Protein AF-0000000072544071 (afdb_homodimer)

InterPro domains:
  IPR000940 Methyltransferase, NNMT/PNMT/TEMT [PF01234] (5-235)
  IPR000940 Methyltransferase, NNMT/PNMT/TEMT [PS51681] (11-261)
  IPR000940 Methyltransferase, NNMT/PNMT/TEMT [PTHR10867] (6-258)
  IPR029063 S-adenosyl-L-methionine-dependent methyltransferase superfamily [G3DSA:3.40.50.150] (4-261)
  IPR029063 S-adenosyl-L-methionine-dependent methyltransferase superfamily [SSF53335] (10-242)

Nearest PDB structures (foldseek):
  7nbj-assembly3_C  TM=9.428E-01  e=3.964E-28  Homo sapiens
  7sok-assembly1_C  TM=9.275E-01  e=1.121E-27  Homo sapiens
  6chh-assembly1_A  TM=9.209E-01  e=5.173E-27  Homo sapiens
  6chh-assembly1_B-2  TM=9.332E-01  e=1.078E-26  Homo sapiens
  6chh-assembly1_D  TM=9.278E-01  e=5.620E-26  Homo sapiens

Radius of gyration: 25.46 Å; Cα contacts (8 Å, |Δi|>4): 1052; chains: 2; bounding box: 43×81×73 Å

Sequence (522 aa):
MSADKSQLKQNEDYLTDFTPEDYLKTTSSNFEDEGGLRKFFFACYNEIYKSGAVKGRRLMDVGTGPIPISVVTAEPYVQEIFFSDYAPSNRDYLYQWLIGSSRQDFKALFQYVTKLENKGQHWEERSSALKNKVGGIFPVDLLNDKVFGENLFPHFDVITSSLTFESAANEVADWEKFAKRLSKFQKPGGHFVINGVMGCTFYNVGPIKFQAFPISKDKLQESFTNAGYTIQYFKDHAGPPKEENVISNYEKGFVMHCIRNMSADKSQLKQNEDYLTDFTPEDYLKTTSSNFEDEGGLRKFFFACYNEIYKSGAVKGRRLMDVGTGPIPISVVTAEPYVQEIFFSDYAPSNRDYLYQWLIGSSRQDFKALFQYVTKLENKGQHWEERSSALKNKVGGIFPVDLLNDKVFGENLFPHFDVITSSLTFESAANEVADWEKFAKRLSKFQKPGGHFVINGVMGCTFYNVGPIKFQAFPISKDKLQESFTNAGYTIQYFKDHAGPPKEENVISNYEKGFVMHCIRN

Organism: Lottia gigantea (NCBI:txid225164)

Structure (mmCIF, N/CA/C/O backbone):
data_AF-0000000072544071-model_v1
#
loop_
_entity.id
_entity.type
_entity.pdbx_description
1 polymer 'NNMT/PNMT/TEMT family protein'
#
loop_
_atom_site.group_PDB
_atom_site.id
_atom_site.type_symbol
_atom_site.label_atom_id
_atom_site.label_alt_id
_atom_site.label_comp_id
_atom_site.label_asym_id
_atom_site.label_entity_id
_atom_site.label_seq_id
_atom_site.pdbx_PDB_ins_code
_atom_site.Cartn_x
_atom_site.Cartn_y
_atom_site.Cartn_z
_atom_site.occupancy
_atom_site.B_iso_or_equiv
_atom_site.auth_seq_id
_atom_site.auth_comp_id
_atom_site.auth_asym_id
_atom_site.auth_atom_id
_atom_site.pdbx_PDB_model_num
ATOM 1 N N . MET A 1 1 ? 17.625 45.969 -13.945 1 26.75 1 MET A N 1
ATOM 2 C CA . MET A 1 1 ? 17.594 45.188 -12.711 1 26.75 1 MET A CA 1
ATOM 3 C C . MET A 1 1 ? 16.188 44.625 -12.461 1 26.75 1 MET A C 1
ATOM 5 O O . MET A 1 1 ? 15.32 45.344 -11.938 1 26.75 1 MET A O 1
ATOM 9 N N . SER A 1 2 ? 15.547 44 -13.469 1 32.53 2 SER A N 1
ATOM 10 C CA . SER A 1 2 ? 14.156 43.562 -13.602 1 32.53 2 SER A CA 1
ATOM 11 C C . SER A 1 2 ? 13.719 42.75 -12.383 1 32.53 2 SER A C 1
ATOM 13 O O . SER A 1 2 ? 14.406 41.812 -11.969 1 32.53 2 SER A O 1
ATOM 15 N N . ALA A 1 3 ? 13.156 43.375 -11.367 1 36.5 3 ALA A N 1
ATOM 16 C CA . ALA A 1 3 ? 12.617 42.781 -10.141 1 36.5 3 ALA A CA 1
ATOM 17 C C . ALA A 1 3 ? 11.891 41.469 -10.445 1 36.5 3 ALA A C 1
ATOM 19 O O . ALA A 1 3 ? 10.93 41.469 -11.219 1 36.5 3 ALA A O 1
ATOM 20 N N . ASP A 1 4 ? 12.578 40.312 -10.727 1 40.06 4 ASP A N 1
ATOM 21 C CA . ASP A 1 4 ? 12.141 38.938 -11.008 1 40.06 4 ASP A CA 1
ATOM 22 C C . ASP A 1 4 ? 10.945 38.562 -10.148 1 40.06 4 ASP A C 1
ATOM 24 O O . ASP A 1 4 ? 11.047 38.5 -8.922 1 40.06 4 ASP A O 1
ATOM 28 N N . LYS A 1 5 ? 9.844 39.094 -10.18 1 44.22 5 LYS A N 1
ATOM 29 C CA . LYS A 1 5 ? 8.539 38.875 -9.547 1 44.22 5 LYS A CA 1
ATOM 30 C C . LYS A 1 5 ? 8.312 37.438 -9.188 1 44.22 5 LYS A C 1
ATOM 32 O O . LYS A 1 5 ? 8.125 36.594 -10.078 1 44.22 5 LYS A O 1
ATOM 37 N N . SER A 1 6 ? 9 36.781 -8.18 1 57.56 6 SER A N 1
ATOM 38 C CA . SER A 1 6 ? 8.992 35.406 -7.68 1 57.56 6 SER A CA 1
ATOM 39 C C . SER A 1 6 ? 7.586 34.812 -7.715 1 57.56 6 SER A C 1
ATOM 41 O O . SER A 1 6 ? 6.664 35.375 -7.098 1 57.56 6 SER A O 1
ATOM 43 N N . GLN A 1 7 ? 7.082 34.188 -8.758 1 81.56 7 GLN A N 1
ATOM 44 C CA . GLN A 1 7 ? 5.812 33.562 -9.133 1 81.56 7 GLN A CA 1
ATOM 45 C C . GLN A 1 7 ? 5.336 32.594 -8.055 1 81.56 7 GLN A C 1
ATOM 47 O O . GLN A 1 7 ? 6.109 31.766 -7.566 1 81.56 7 GLN A O 1
ATOM 52 N N . LEU A 1 8 ? 4.133 32.969 -7.453 1 91.69 8 LEU A N 1
ATOM 53 C CA . LEU A 1 8 ? 3.447 32.094 -6.516 1 91.69 8 LEU A CA 1
ATOM 54 C C . LEU A 1 8 ? 3.225 30.719 -7.137 1 91.69 8 LEU A C 1
ATOM 56 O O . LEU A 1 8 ? 2.543 30.594 -8.156 1 91.69 8 LEU A O 1
ATOM 60 N N . LYS A 1 9 ? 3.922 29.719 -6.516 1 94.69 9 LYS A N 1
ATOM 61 C CA . LYS A 1 9 ? 3.85 28.359 -7.027 1 94.69 9 LYS A CA 1
ATOM 62 C C . LYS A 1 9 ? 2.521 27.703 -6.66 1 94.69 9 LYS A C 1
ATOM 64 O O . LYS A 1 9 ? 1.917 28.047 -5.637 1 94.69 9 LYS A O 1
ATOM 69 N N . GLN A 1 10 ? 2.115 26.859 -7.578 1 91.62 10 GLN A N 1
ATOM 70 C CA . GLN A 1 10 ? 0.838 26.172 -7.41 1 91.62 10 GLN A CA 1
ATOM 71 C C . GLN A 1 10 ? 1.023 24.656 -7.379 1 91.62 10 GLN A C 1
ATOM 73 O O . GLN A 1 10 ? 2.145 24.172 -7.23 1 91.62 10 GLN A O 1
ATOM 78 N N . ASN A 1 11 ? -0.044 23.875 -7.473 1 91 11 ASN A N 1
ATOM 79 C CA . ASN A 1 11 ? -0.105 22.438 -7.234 1 91 11 ASN A CA 1
ATOM 80 C C . ASN A 1 11 ? 0.938 21.688 -8.062 1 91 11 ASN A C 1
ATOM 82 O O . ASN A 1 11 ? 1.869 21.109 -7.508 1 91 11 ASN A O 1
ATOM 86 N N . GLU A 1 12 ? 0.932 21.875 -9.328 1 91.94 12 GLU A N 1
ATOM 87 C CA . GLU A 1 12 ? 1.812 21.094 -10.188 1 91.94 12 GLU A CA 1
ATOM 88 C C . GLU A 1 12 ? 3.277 21.438 -9.938 1 91.94 12 GLU A C 1
ATOM 90 O O . GLU A 1 12 ? 4.168 20.625 -10.227 1 91.94 12 GLU A O 1
ATOM 95 N N . ASP A 1 13 ? 3.475 22.625 -9.359 1 94.88 13 ASP A N 1
ATOM 96 C CA . ASP A 1 13 ? 4.844 23.062 -9.109 1 94.88 13 ASP A CA 1
ATOM 97 C C . ASP A 1 13 ? 5.488 22.25 -7.996 1 94.88 13 ASP A C 1
ATOM 99 O O . ASP A 1 13 ? 6.711 22.266 -7.84 1 94.88 13 ASP A O 1
ATOM 103 N N . TYR A 1 14 ? 4.691 21.547 -7.176 1 95.19 14 TYR A N 1
ATOM 104 C CA . TYR A 1 14 ? 5.23 20.688 -6.133 1 95.19 14 TYR A CA 1
ATOM 105 C C . TYR A 1 14 ? 6.102 19.594 -6.73 1 95.19 14 TYR A C 1
ATOM 107 O O . TYR A 1 14 ? 7.027 19.094 -6.082 1 95.19 14 TYR A O 1
ATOM 115 N N . LEU A 1 15 ? 5.844 19.219 -7.93 1 94.56 15 LEU A N 1
ATOM 116 C CA . LEU A 1 15 ? 6.531 18.125 -8.586 1 94.56 15 LEU A CA 1
ATOM 117 C C . LEU A 1 15 ? 7.973 18.5 -8.922 1 94.56 15 LEU A C 1
ATOM 119 O O . LEU A 1 15 ? 8.844 17.625 -8.992 1 94.56 15 LEU A O 1
ATOM 123 N N . THR A 1 16 ? 8.188 19.781 -8.992 1 93.06 16 THR A N 1
ATOM 124 C CA . THR A 1 16 ? 9.5 20.188 -9.477 1 93.06 16 THR A CA 1
ATOM 125 C C . THR A 1 16 ? 10.164 21.156 -8.492 1 93.06 16 THR A C 1
ATOM 127 O O . THR A 1 16 ? 11.391 21.172 -8.359 1 93.06 16 THR A O 1
ATOM 130 N N . ASP A 1 17 ? 9.367 21.891 -7.738 1 94.19 17 ASP A N 1
ATOM 131 C CA . ASP A 1 17 ? 9.938 23.031 -7.035 1 94.19 17 ASP A CA 1
ATOM 132 C C . ASP A 1 17 ? 9.977 22.781 -5.527 1 94.19 17 ASP A C 1
ATOM 134 O O . ASP A 1 17 ? 10.664 23.5 -4.793 1 94.19 17 ASP A O 1
ATOM 138 N N . PHE A 1 18 ? 9.281 21.859 -5.055 1 94.81 18 PHE A N 1
ATOM 139 C CA . PHE A 1 18 ? 9.289 21.547 -3.631 1 94.81 18 PHE A CA 1
ATOM 140 C C . PHE A 1 18 ? 10.414 20.578 -3.299 1 94.81 18 PHE A C 1
ATOM 142 O O . PHE A 1 18 ? 10.43 19.438 -3.789 1 94.81 18 PHE A O 1
ATOM 149 N N . THR A 1 19 ? 11.297 20.984 -2.422 1 94.12 19 THR A N 1
ATOM 150 C CA . THR A 1 19 ? 12.398 20.094 -2.035 1 94.12 19 THR A CA 1
ATOM 151 C C . THR A 1 19 ? 12.344 19.797 -0.542 1 94.12 19 THR A C 1
ATOM 153 O O . THR A 1 19 ? 12.195 20.703 0.28 1 94.12 19 THR A O 1
ATOM 156 N N . PRO A 1 20 ? 12.484 18.516 -0.184 1 93.94 20 PRO A N 1
ATOM 157 C CA . PRO A 1 20 ? 12.484 18.141 1.229 1 93.94 20 PRO A CA 1
ATOM 158 C C . PRO A 1 20 ? 13.539 18.875 2.045 1 93.94 20 PRO A C 1
ATOM 160 O O . PRO A 1 20 ? 13.281 19.266 3.186 1 93.94 20 PRO A O 1
ATOM 163 N N . GLU A 1 21 ? 14.695 19.156 1.534 1 91.12 21 GLU A N 1
ATOM 164 C CA . GLU A 1 21 ? 15.781 19.828 2.238 1 91.12 21 GLU A CA 1
ATOM 165 C C . GLU A 1 21 ? 15.398 21.266 2.604 1 91.12 21 GLU A C 1
ATOM 167 O O . GLU A 1 21 ? 15.617 21.703 3.732 1 91.12 21 GLU A O 1
ATOM 172 N N . ASP A 1 22 ? 14.852 21.922 1.623 1 92.06 22 ASP A N 1
ATOM 173 C CA . ASP A 1 22 ? 14.406 23.297 1.886 1 92.06 22 ASP A CA 1
ATOM 174 C C . ASP A 1 22 ? 13.281 23.312 2.922 1 92.06 22 ASP A C 1
ATOM 176 O O . ASP A 1 22 ? 13.242 24.203 3.779 1 92.06 22 ASP A O 1
ATOM 180 N N . TYR A 1 23 ? 12.414 22.391 2.836 1 92.06 23 TYR A N 1
ATOM 181 C CA . TYR A 1 23 ? 11.32 22.281 3.795 1 92.06 23 TYR A CA 1
ATOM 182 C C . TYR A 1 23 ? 11.852 22.109 5.211 1 92.06 23 TYR A C 1
ATOM 184 O O . TYR A 1 23 ? 11.43 22.797 6.137 1 92.06 23 TYR A O 1
ATOM 192 N N . LEU A 1 24 ? 12.75 21.141 5.391 1 89.19 24 LEU A N 1
ATOM 193 C CA . LEU A 1 24 ? 13.281 20.828 6.715 1 89.19 24 LEU A CA 1
ATOM 194 C C . LEU A 1 24 ? 14.078 22 7.273 1 89.19 24 LEU A C 1
ATOM 196 O O . LEU A 1 24 ? 14.062 22.25 8.477 1 89.19 24 LEU A O 1
ATOM 200 N N . LYS A 1 25 ? 14.781 22.703 6.418 1 85 25 LYS A N 1
ATOM 201 C CA . LYS A 1 25 ? 15.508 23.891 6.848 1 85 25 LYS A CA 1
ATOM 202 C C . LYS A 1 25 ? 14.555 24.984 7.34 1 85 25 LYS A C 1
ATOM 204 O O . LYS A 1 25 ? 14.875 25.703 8.281 1 85 25 LYS A O 1
ATOM 209 N N . THR A 1 26 ? 13.445 24.984 6.676 1 80.75 26 THR A N 1
ATOM 210 C CA . THR A 1 26 ? 12.453 26.016 7 1 80.75 26 THR A CA 1
ATOM 211 C C . THR A 1 26 ? 11.695 25.641 8.266 1 80.75 26 THR A C 1
ATOM 213 O O . THR A 1 26 ? 11.367 26.516 9.078 1 80.75 26 THR A O 1
ATOM 216 N N . THR A 1 27 ? 11.5 24.312 8.484 1 73 27 THR A N 1
ATOM 217 C CA . THR A 1 27 ? 10.609 23.875 9.555 1 73 27 THR A CA 1
ATOM 218 C C . THR A 1 27 ? 11.414 23.453 10.781 1 73 27 THR A C 1
ATOM 220 O O . THR A 1 27 ? 10.898 23.469 11.906 1 73 27 THR A O 1
ATOM 223 N N . SER A 1 28 ? 12.555 22.672 10.68 1 60.88 28 SER A N 1
ATOM 224 C CA . SER A 1 28 ? 13.352 22.031 11.719 1 60.88 28 SER A CA 1
ATOM 225 C C . SER A 1 28 ? 13.742 23.031 12.805 1 60.88 28 SER A C 1
ATOM 227 O O . SER A 1 28 ? 13.859 22.672 13.977 1 60.88 28 SER A O 1
ATOM 229 N N . SER A 1 29 ? 14 24.219 12.445 1 52.91 29 SER A N 1
ATOM 230 C CA . SER A 1 29 ? 14.383 25.172 13.477 1 52.91 29 SER A CA 1
ATOM 231 C C . SER A 1 29 ? 13.289 25.297 14.539 1 52.91 29 SER A C 1
ATOM 233 O O . SER A 1 29 ? 13.562 25.719 15.664 1 52.91 29 SER A O 1
ATOM 235 N N . ASN A 1 30 ? 12.148 24.531 14.336 1 55.19 30 ASN A N 1
ATOM 236 C CA . ASN A 1 30 ? 10.969 24.969 15.078 1 55.19 30 ASN A CA 1
ATOM 237 C C . ASN A 1 30 ? 10.562 23.953 16.141 1 55.19 30 ASN A C 1
ATOM 239 O O . ASN A 1 30 ? 9.648 24.188 16.922 1 55.19 30 ASN A O 1
ATOM 243 N N . PHE A 1 31 ? 11.227 22.688 16.297 1 62.47 31 PHE A N 1
ATOM 244 C CA . PHE A 1 31 ? 10.695 21.828 17.328 1 62.47 31 PHE A CA 1
ATOM 245 C C . PHE A 1 31 ? 11.172 22.266 18.703 1 62.47 31 PHE A C 1
ATOM 247 O O . PHE A 1 31 ? 10.547 21.953 19.719 1 62.47 31 PHE A O 1
ATOM 254 N N . GLU A 1 32 ? 12.242 23.094 18.734 1 54.78 32 GLU A N 1
ATOM 255 C CA . GLU A 1 32 ? 12.773 23.562 20.016 1 54.78 32 GLU A CA 1
ATOM 256 C C . GLU A 1 32 ? 12.078 24.844 20.453 1 54.78 32 GLU A C 1
ATOM 258 O O . GLU A 1 32 ? 12.18 25.25 21.625 1 54.78 32 GLU A O 1
ATOM 263 N N . ASP A 1 33 ? 11.445 25.484 19.5 1 52.09 33 ASP A N 1
ATOM 264 C CA . ASP A 1 33 ? 11 26.797 19.938 1 52.09 33 ASP A CA 1
ATOM 265 C C . ASP A 1 33 ? 9.664 26.719 20.672 1 52.09 33 ASP A C 1
ATOM 267 O O . ASP A 1 33 ? 8.727 26.094 20.188 1 52.09 33 ASP A O 1
ATOM 271 N N . GLU A 1 34 ? 9.727 27.031 21.969 1 50.44 34 GLU A N 1
ATOM 272 C CA . GLU A 1 34 ? 8.742 27.047 23.062 1 50.44 34 GLU A CA 1
ATOM 273 C C . GLU A 1 34 ? 7.352 27.406 22.531 1 50.44 34 GLU A C 1
ATOM 275 O O . GLU A 1 34 ? 6.344 27.078 23.172 1 50.44 34 GLU A O 1
ATOM 280 N N . GLY A 1 35 ? 7.207 28.344 21.297 1 60.56 35 GLY A N 1
ATOM 281 C CA . GLY A 1 35 ? 5.945 28.938 20.875 1 60.56 35 GLY A CA 1
ATOM 282 C C . GLY A 1 35 ? 5.652 28.734 19.406 1 60.56 35 GLY A C 1
ATOM 283 O O . GLY A 1 35 ? 6.496 28.234 18.656 1 60.56 35 GLY A O 1
ATOM 284 N N . GLY A 1 36 ? 4.371 28.156 18.938 1 79.38 36 GLY A N 1
ATOM 285 C CA . GLY A 1 36 ? 4.082 28.234 17.516 1 79.38 36 GLY A CA 1
ATOM 286 C C . GLY A 1 36 ? 3.057 27.203 17.062 1 79.38 36 GLY A C 1
ATOM 287 O O . GLY A 1 36 ? 2.375 26.594 17.891 1 79.38 36 GLY A O 1
ATOM 288 N N . LEU A 1 37 ? 2.865 27.219 15.953 1 87.56 37 LEU A N 1
ATOM 289 C CA . LEU A 1 37 ? 1.838 26.422 15.289 1 87.56 37 LEU A CA 1
ATOM 290 C C . LEU A 1 37 ? 2.041 24.938 15.562 1 87.56 37 LEU A C 1
ATOM 292 O O . LEU A 1 37 ? 1.082 24.219 15.859 1 87.56 37 LEU A O 1
ATOM 296 N N . ARG A 1 38 ? 3.246 24.453 15.695 1 87.69 38 ARG A N 1
ATOM 297 C CA . ARG A 1 38 ? 3.551 23.031 15.891 1 87.69 38 ARG A CA 1
ATOM 298 C C . ARG A 1 38 ? 3.258 22.609 17.328 1 87.69 38 ARG A C 1
ATOM 300 O O . ARG A 1 38 ? 2.738 21.5 17.562 1 87.69 38 ARG A O 1
ATOM 307 N N . LYS A 1 39 ? 3.615 23.438 18.297 1 88.19 39 LYS A N 1
ATOM 308 C CA . LYS A 1 39 ? 3.309 23.141 19.688 1 88.19 39 LYS A CA 1
ATOM 309 C C . LYS A 1 39 ? 1.805 22.984 19.906 1 88.19 39 LYS A C 1
ATOM 311 O O . LYS A 1 39 ? 1.359 22.094 20.609 1 88.19 39 LYS A O 1
ATOM 316 N N . PHE A 1 40 ? 1.117 23.922 19.344 1 93 40 PHE A N 1
ATOM 317 C CA . PHE A 1 40 ? -0.338 23.875 19.406 1 93 40 PHE A CA 1
ATOM 318 C C . PHE A 1 40 ? -0.86 22.562 18.812 1 93 40 PHE A C 1
ATOM 320 O O . PHE A 1 40 ? -1.701 21.891 19.422 1 93 40 PHE A O 1
ATOM 327 N N . PHE A 1 41 ? -0.33 22.156 17.609 1 94.81 41 PHE A N 1
ATOM 328 C CA . PHE A 1 41 ? -0.749 20.922 16.953 1 94.81 41 PHE A CA 1
ATOM 329 C C . PHE A 1 41 ? -0.504 19.719 17.875 1 94.81 41 PHE A C 1
ATOM 331 O O . PHE A 1 41 ? -1.407 18.906 18.094 1 94.81 41 PHE A O 1
ATOM 338 N N . PHE A 1 42 ? 0.672 19.656 18.438 1 93.12 42 PHE A N 1
ATOM 339 C CA . PHE A 1 42 ? 1.051 18.484 19.234 1 93.12 42 PHE A CA 1
ATOM 340 C C . PHE A 1 42 ? 0.252 18.422 20.531 1 93.12 42 PHE A C 1
ATOM 342 O O . PHE A 1 42 ? -0.091 17.344 21 1 93.12 42 PHE A O 1
ATOM 349 N N . ALA A 1 43 ? -0.016 19.578 21.109 1 92.44 43 ALA A N 1
ATOM 350 C CA . ALA A 1 43 ? -0.85 19.594 22.312 1 92.44 43 ALA A CA 1
ATOM 351 C C . ALA A 1 43 ? -2.244 19.047 22.016 1 92.44 43 ALA A C 1
ATOM 353 O O . ALA A 1 43 ? -2.777 18.25 22.797 1 92.44 43 ALA A O 1
ATOM 354 N N . CYS A 1 44 ? -2.826 19.484 20.906 1 96.19 44 CYS A N 1
ATOM 355 C CA . CYS A 1 44 ? -4.152 19.016 20.516 1 96.19 44 CYS A CA 1
ATOM 356 C C . CYS A 1 44 ? -4.137 17.531 20.203 1 96.19 44 CYS A C 1
ATOM 358 O O . CYS A 1 44 ? -5.035 16.781 20.609 1 96.19 44 CYS A O 1
ATOM 360 N N . TYR A 1 45 ? -3.086 17.062 19.453 1 95.94 45 TYR A N 1
ATOM 361 C CA . TYR A 1 45 ? -2.947 15.648 19.156 1 95.94 45 TYR A CA 1
ATOM 362 C C . TYR A 1 45 ? -2.912 14.82 20.438 1 95.94 45 TYR A C 1
ATOM 364 O O . TYR A 1 45 ? -3.604 13.805 20.547 1 95.94 45 TYR A O 1
ATOM 372 N N . ASN A 1 46 ? -2.117 15.297 21.328 1 92.81 46 ASN A N 1
ATOM 373 C CA . ASN A 1 46 ? -1.999 14.586 22.594 1 92.81 46 ASN A CA 1
ATOM 374 C C . ASN A 1 46 ? -3.344 14.484 23.312 1 92.81 46 ASN A C 1
ATOM 376 O O . ASN A 1 46 ? -3.686 13.438 23.844 1 92.81 46 ASN A O 1
ATOM 380 N N . GLU A 1 47 ? -4.047 15.562 23.281 1 95.06 47 GLU A N 1
ATOM 381 C CA . GLU A 1 47 ? -5.371 15.562 23.906 1 95.06 47 GLU A CA 1
ATOM 382 C C . GLU A 1 47 ? -6.305 14.586 23.203 1 95.06 47 GLU A C 1
ATOM 384 O O . GLU A 1 47 ? -6.988 13.797 23.859 1 95.06 47 GLU A O 1
ATOM 389 N N . ILE A 1 48 ? -6.297 14.562 21.891 1 97.12 48 ILE A N 1
ATOM 390 C CA . ILE A 1 48 ? -7.195 13.734 21.094 1 97.12 48 ILE A CA 1
ATOM 391 C C . ILE A 1 48 ? -6.871 12.258 21.312 1 97.12 48 ILE A C 1
ATOM 393 O O . ILE A 1 48 ? -7.754 11.469 21.641 1 97.12 48 ILE A O 1
ATOM 397 N N . TYR A 1 49 ? -5.66 11.852 21.203 1 95.56 49 TYR A N 1
ATOM 398 C CA . TYR A 1 49 ? -5.289 10.438 21.234 1 95.56 49 TYR A CA 1
ATOM 399 C C . TYR A 1 49 ? -5.305 9.891 22.656 1 95.56 49 TYR A C 1
ATOM 401 O O . TYR A 1 49 ? -5.699 8.75 22.875 1 95.56 49 TYR A O 1
ATOM 409 N N . LYS A 1 50 ? -4.922 10.688 23.594 1 92.5 50 LYS A N 1
ATOM 410 C CA . LYS A 1 50 ? -4.93 10.25 24.984 1 92.5 50 LYS A CA 1
ATOM 411 C C . LYS A 1 50 ? -6.355 10.023 25.484 1 92.5 50 LYS A C 1
ATOM 413 O O . LYS A 1 50 ? -6.578 9.266 26.438 1 92.5 50 LYS A O 1
ATOM 418 N N . SER A 1 51 ? -7.242 10.711 24.922 1 94.94 51 SER A N 1
ATOM 419 C CA . SER A 1 51 ? -8.633 10.547 25.312 1 94.94 51 SER A CA 1
ATOM 420 C C . SER A 1 51 ? -9.117 9.117 25.062 1 94.94 51 SER A C 1
ATOM 422 O O . SER A 1 51 ? -10.125 8.688 25.625 1 94.94 51 SER A O 1
ATOM 424 N N . GLY A 1 52 ? -8.484 8.422 24.125 1 93.12 52 GLY A N 1
ATOM 425 C CA . GLY A 1 52 ? -8.891 7.074 23.75 1 93.12 52 GLY A CA 1
ATOM 426 C C . GLY A 1 52 ? -9.961 7.055 22.688 1 93.12 52 GLY A C 1
ATOM 427 O O . GLY A 1 52 ? -10.391 5.984 22.25 1 93.12 52 GLY A O 1
ATOM 428 N N . ALA A 1 53 ? -10.297 8.203 22.219 1 93.19 53 ALA A N 1
ATOM 429 C CA . ALA A 1 53 ? -11.383 8.312 21.25 1 93.19 53 ALA A CA 1
ATOM 430 C C . ALA A 1 53 ? -10.945 7.785 19.891 1 93.19 53 ALA A C 1
ATOM 432 O O . ALA A 1 53 ? -11.742 7.195 19.156 1 93.19 53 ALA A O 1
ATOM 433 N N . VAL A 1 54 ? -9.727 8.008 19.578 1 95.31 54 VAL A N 1
ATOM 434 C CA . VAL A 1 54 ? -9.219 7.645 18.266 1 95.31 54 VAL A CA 1
ATOM 435 C C . VAL A 1 54 ? -8.336 6.398 18.375 1 95.31 54 VAL A C 1
ATOM 437 O O . VAL A 1 54 ? -7.293 6.426 19.031 1 95.31 54 VAL A O 1
ATOM 440 N N . LYS A 1 55 ? -8.781 5.367 17.844 1 91 55 LYS A N 1
ATOM 441 C CA . LYS A 1 55 ? -8.047 4.105 17.766 1 91 55 LYS A CA 1
ATOM 442 C C . LYS A 1 55 ? -8.484 3.279 16.562 1 91 55 LYS A C 1
ATOM 444 O O . LYS A 1 55 ? -9.547 3.523 15.992 1 91 55 LYS A O 1
ATOM 449 N N . GLY A 1 56 ? -7.684 2.387 16.156 1 94.62 56 GLY A N 1
ATOM 450 C CA . GLY A 1 56 ? -7.996 1.504 15.047 1 94.62 56 GLY A CA 1
ATOM 451 C C . GLY A 1 56 ? -6.793 0.733 14.539 1 94.62 56 GLY A C 1
ATOM 452 O O . GLY A 1 56 ? -5.707 0.813 15.117 1 94.62 56 GLY A O 1
ATOM 453 N N . ARG A 1 57 ? -7.051 0.006 13.602 1 95.12 57 ARG A N 1
ATOM 454 C CA . ARG A 1 57 ? -5.988 -0.842 13.07 1 95.12 57 ARG A CA 1
ATOM 455 C C . ARG A 1 57 ? -5.156 -0.092 12.039 1 95.12 57 ARG A C 1
ATOM 457 O O . ARG A 1 57 ? -3.928 -0.045 12.141 1 95.12 57 ARG A O 1
ATOM 464 N N . ARG A 1 58 ? -5.797 0.537 11.094 1 97.5 58 ARG A N 1
ATOM 465 C CA . ARG A 1 58 ? -5.094 1.079 9.93 1 97.5 58 ARG A CA 1
ATOM 466 C C . ARG A 1 58 ? -5.254 2.594 9.852 1 97.5 58 ARG A C 1
ATOM 468 O O . ARG A 1 58 ? -6.371 3.109 9.953 1 97.5 58 ARG A O 1
ATOM 475 N N . LEU A 1 59 ? -4.145 3.27 9.648 1 98.44 59 LEU A N 1
ATOM 476 C CA . LEU A 1 59 ? -4.117 4.719 9.492 1 98.44 59 LEU A CA 1
ATOM 477 C C . LEU A 1 59 ? -3.492 5.105 8.156 1 98.44 59 LEU A C 1
ATOM 479 O O . LEU A 1 59 ? -2.441 4.578 7.777 1 98.44 59 LEU A O 1
ATOM 483 N N . MET A 1 60 ? -4.156 5.926 7.406 1 98.75 60 MET A N 1
ATOM 484 C CA . MET A 1 60 ? -3.596 6.578 6.227 1 98.75 60 MET A CA 1
ATOM 485 C C . MET A 1 60 ? -3.295 8.047 6.504 1 98.75 60 MET A C 1
ATOM 487 O O . MET A 1 60 ? -4.191 8.812 6.859 1 98.75 60 MET A O 1
ATOM 491 N N . ASP A 1 61 ? -2.053 8.414 6.406 1 98.81 61 ASP A N 1
ATOM 492 C CA . ASP A 1 61 ? -1.699 9.828 6.477 1 98.81 61 ASP A CA 1
ATOM 493 C C . ASP A 1 61 ? -1.676 10.453 5.082 1 98.81 61 ASP A C 1
ATOM 495 O O . ASP A 1 61 ? -0.915 10.023 4.215 1 98.81 61 ASP A O 1
ATOM 499 N N . VAL A 1 62 ? -2.473 11.484 4.852 1 98.81 62 VAL A N 1
ATOM 500 C CA . VAL A 1 62 ? -2.621 12.133 3.549 1 98.81 62 VAL A CA 1
ATOM 501 C C . VAL A 1 62 ? -1.817 13.43 3.52 1 98.81 62 VAL A C 1
ATOM 503 O O . VAL A 1 62 ? -2.109 14.367 4.266 1 98.81 62 VAL A O 1
ATOM 506 N N . GLY A 1 63 ? -0.899 13.484 2.584 1 98.38 63 GLY A N 1
ATOM 507 C CA . GLY A 1 63 ? 0.025 14.609 2.57 1 98.38 63 GLY A CA 1
ATOM 508 C C . GLY A 1 63 ? 1.044 14.555 3.693 1 98.38 63 GLY A C 1
ATOM 509 O O . GLY A 1 63 ? 1.176 15.508 4.465 1 98.38 63 GLY A O 1
ATOM 510 N N . THR A 1 64 ? 1.803 13.469 3.727 1 98 64 THR A N 1
ATOM 511 C CA . THR A 1 64 ? 2.715 13.234 4.84 1 98 64 THR A CA 1
ATOM 512 C C . THR A 1 64 ? 3.879 14.219 4.805 1 98 64 THR A C 1
ATOM 514 O O . THR A 1 64 ? 4.398 14.617 5.848 1 98 64 THR A O 1
ATOM 517 N N . GLY A 1 65 ? 4.27 14.672 3.584 1 96.38 65 GLY A N 1
ATOM 518 C CA . GLY 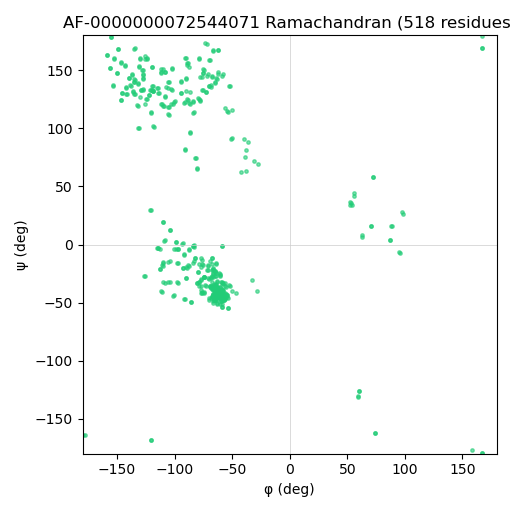A 1 65 ? 5.473 15.477 3.424 1 96.38 65 GLY A CA 1
ATOM 519 C C . GLY A 1 65 ? 6.75 14.672 3.564 1 96.38 65 GLY A C 1
ATOM 520 O O . GLY A 1 65 ? 6.742 13.445 3.416 1 96.38 65 GLY A O 1
ATOM 521 N N . PRO A 1 66 ? 7.844 15.383 3.795 1 95.62 66 PRO A N 1
ATOM 522 C CA . PRO A 1 66 ? 9.133 14.703 3.898 1 95.62 66 PRO A CA 1
ATOM 523 C C . PRO A 1 66 ? 9.438 14.219 5.316 1 95.62 66 PRO A C 1
ATOM 525 O O . PRO A 1 66 ? 10.461 13.57 5.547 1 95.62 66 PRO A O 1
ATOM 528 N N . ILE A 1 67 ? 8.633 14.508 6.312 1 93.69 67 ILE A N 1
ATOM 529 C CA . ILE A 1 67 ? 8.797 14.148 7.715 1 93.69 67 ILE A CA 1
ATOM 530 C C . ILE A 1 67 ? 7.438 13.789 8.312 1 93.69 67 ILE A C 1
ATOM 532 O O . ILE A 1 67 ? 6.441 14.469 8.062 1 93.69 67 ILE A O 1
ATOM 536 N N . PRO A 1 68 ? 7.383 12.664 8.945 1 94.25 68 PRO A N 1
ATOM 537 C CA . PRO A 1 68 ? 6.078 12.18 9.406 1 94.25 68 PRO A CA 1
ATOM 538 C C . PRO A 1 68 ? 5.625 12.844 10.703 1 94.25 68 PRO A C 1
ATOM 540 O O . PRO A 1 68 ? 5.312 12.156 11.68 1 94.25 68 PRO A O 1
ATOM 543 N N . ILE A 1 69 ? 5.355 14.047 10.789 1 89.5 69 ILE A N 1
ATOM 544 C CA . ILE A 1 69 ? 5.105 14.836 11.984 1 89.5 69 ILE A CA 1
ATOM 545 C C . ILE A 1 69 ? 3.766 14.438 12.602 1 89.5 69 ILE A C 1
ATOM 547 O O . ILE A 1 69 ? 3.689 14.133 13.797 1 89.5 69 ILE A O 1
ATOM 551 N N . SER A 1 70 ? 2.738 14.352 11.805 1 87.81 70 SER A N 1
ATOM 552 C CA . SER A 1 70 ? 1.387 14.164 12.328 1 87.81 70 SER A CA 1
ATOM 553 C C . SER A 1 70 ? 1.171 12.734 12.805 1 87.81 70 SER A C 1
ATOM 555 O O . SER A 1 70 ? 0.312 12.484 13.656 1 87.81 70 SER A O 1
ATOM 557 N N . VAL A 1 71 ? 2.012 11.812 12.375 1 95.75 71 VAL A N 1
ATOM 558 C CA . VAL A 1 71 ? 1.704 10.406 12.594 1 95.75 71 VAL A CA 1
ATOM 559 C C . VAL A 1 71 ? 2.422 9.906 13.844 1 95.75 71 VAL A C 1
ATOM 561 O O . VAL A 1 71 ? 2.051 8.875 14.414 1 95.75 71 VAL A O 1
ATOM 564 N N . VAL A 1 72 ? 3.412 10.641 14.32 1 94.69 72 VAL A N 1
ATOM 565 C CA . VAL A 1 72 ? 4.211 10.195 15.453 1 94.69 72 VAL A CA 1
ATOM 566 C C . VAL A 1 72 ? 3.32 10.047 16.688 1 94.69 72 VAL A C 1
ATOM 568 O O . VAL A 1 72 ? 3.4 9.039 17.391 1 94.69 72 VAL A O 1
ATOM 571 N N . THR A 1 73 ? 2.418 11 16.875 1 94.31 73 THR A N 1
ATOM 572 C CA . THR A 1 73 ? 1.552 10.961 18.047 1 94.31 73 THR A CA 1
ATOM 573 C C . THR A 1 73 ? 0.477 9.891 17.891 1 94.31 73 THR A C 1
ATOM 575 O O . THR A 1 73 ? 0.024 9.312 18.875 1 94.31 73 THR A O 1
ATOM 578 N N . ALA A 1 74 ? 0.078 9.57 16.672 1 96.56 74 ALA A N 1
ATOM 579 C CA . ALA A 1 74 ? -0.986 8.609 16.391 1 96.56 74 ALA A CA 1
ATOM 580 C C . ALA A 1 74 ? -0.477 7.18 16.5 1 96.56 74 ALA A C 1
ATOM 582 O O . ALA A 1 74 ? -1.259 6.254 16.734 1 96.56 74 ALA A O 1
ATOM 583 N N . GLU A 1 75 ? 0.825 6.992 16.344 1 96.88 75 GLU A N 1
ATOM 584 C CA . GLU A 1 75 ? 1.456 5.695 16.125 1 96.88 75 GLU A CA 1
ATOM 585 C C . GLU A 1 75 ? 1.072 4.699 17.219 1 96.88 75 GLU A C 1
ATOM 587 O O . GLU A 1 75 ? 0.702 3.561 16.922 1 96.88 75 GLU A O 1
ATOM 592 N N . PRO A 1 76 ? 1.046 5.051 18.547 1 95 76 PRO A N 1
ATOM 593 C CA . PRO A 1 76 ? 0.734 4.062 19.594 1 95 76 PRO A CA 1
ATOM 594 C C . PRO A 1 76 ? -0.714 3.582 19.531 1 95 76 PRO A C 1
ATOM 596 O O . PRO A 1 76 ? -1.062 2.58 20.156 1 95 76 PRO A O 1
ATOM 599 N N . TYR A 1 77 ? -1.523 4.223 18.766 1 96.44 77 TYR A N 1
ATOM 600 C CA . TYR A 1 77 ? -2.957 3.965 18.828 1 96.44 77 TYR A CA 1
ATOM 601 C C . TYR A 1 77 ? -3.445 3.232 17.594 1 96.44 77 TYR A C 1
ATOM 603 O O . TYR A 1 77 ? -4.648 3.012 17.422 1 96.44 77 TYR A O 1
ATOM 611 N N . VAL A 1 78 ? -2.551 2.887 16.703 1 97 78 VAL A N 1
ATOM 612 C CA . VAL A 1 78 ? -2.879 2.141 15.492 1 97 78 VAL A CA 1
ATOM 613 C C . VAL A 1 78 ? -1.87 1.013 15.289 1 97 78 VAL A C 1
ATOM 615 O O . VAL A 1 78 ? -0.836 0.969 15.961 1 97 78 VAL A O 1
ATOM 618 N N . GLN A 1 79 ? -2.17 0.121 14.367 1 96.06 79 GLN A N 1
ATOM 619 C CA . GLN A 1 79 ? -1.322 -1.049 14.172 1 96.06 79 GLN A CA 1
ATOM 620 C C . GLN A 1 79 ? -0.562 -0.959 12.852 1 96.06 79 GLN A C 1
ATOM 622 O O . GLN A 1 79 ? 0.545 -1.489 12.727 1 96.06 79 GLN A O 1
ATOM 627 N N . GLU A 1 80 ? -1.195 -0.348 11.898 1 97 80 GLU A N 1
ATOM 628 C CA . GLU A 1 80 ? -0.617 -0.189 10.57 1 97 80 GLU A CA 1
ATOM 629 C C . GLU A 1 80 ? -0.735 1.253 10.086 1 97 80 GLU A C 1
ATOM 631 O O . GLU A 1 80 ? -1.761 1.902 10.297 1 97 80 GLU A O 1
ATOM 636 N N . ILE A 1 81 ? 0.302 1.697 9.492 1 98.25 81 ILE A N 1
ATOM 637 C CA . ILE A 1 81 ? 0.349 3.088 9.055 1 98.25 81 ILE A CA 1
ATOM 638 C C . ILE A 1 81 ? 0.766 3.154 7.59 1 98.25 81 ILE A C 1
ATOM 640 O O . ILE A 1 81 ? 1.709 2.477 7.176 1 98.25 81 ILE A O 1
ATOM 644 N N . PHE A 1 82 ? 0.054 3.922 6.836 1 98.69 82 PHE A N 1
ATOM 645 C CA . PHE A 1 82 ? 0.385 4.199 5.445 1 98.69 82 PHE A CA 1
ATOM 646 C C . PHE A 1 82 ? 0.624 5.688 5.23 1 98.69 82 PHE A C 1
ATOM 648 O O . PHE A 1 82 ? -0.108 6.523 5.77 1 98.69 82 PHE A O 1
ATOM 655 N N . PHE A 1 83 ? 1.681 6.004 4.48 1 98.69 83 PHE A N 1
ATOM 656 C CA . PHE A 1 83 ? 1.979 7.383 4.117 1 98.69 83 PHE A CA 1
ATOM 657 C C . PHE A 1 83 ? 1.566 7.664 2.676 1 98.69 83 PHE A C 1
ATOM 659 O O . PHE A 1 83 ? 1.542 6.754 1.844 1 98.69 83 PHE A O 1
ATOM 666 N N . SER A 1 84 ? 1.243 8.891 2.434 1 98.81 84 SER A N 1
ATOM 667 C CA . SER A 1 84 ? 0.998 9.328 1.062 1 98.81 84 SER A CA 1
ATOM 668 C C . SER A 1 84 ? 1.357 10.797 0.877 1 98.81 84 SER A C 1
ATOM 670 O O . SER A 1 84 ? 1.241 11.594 1.812 1 98.81 84 SER A O 1
ATOM 672 N N . ASP A 1 85 ? 1.785 11.117 -0.257 1 98.62 85 ASP A N 1
ATOM 673 C CA . ASP A 1 85 ? 2.115 12.492 -0.6 1 98.62 85 ASP A CA 1
ATOM 674 C C . ASP A 1 85 ? 2.049 12.719 -2.109 1 98.62 85 ASP A C 1
ATOM 676 O O . ASP A 1 85 ? 2.299 11.797 -2.889 1 98.62 85 ASP A O 1
ATOM 680 N N . TYR A 1 86 ? 1.758 13.922 -2.457 1 98.5 86 TYR A N 1
ATOM 681 C CA . TYR A 1 86 ? 1.643 14.305 -3.859 1 98.5 86 TYR A CA 1
ATOM 682 C C . TYR A 1 86 ? 3.016 14.398 -4.512 1 98.5 86 TYR A C 1
ATOM 684 O O . TYR A 1 86 ? 3.197 13.969 -5.656 1 98.5 86 TYR A O 1
ATOM 692 N N . ALA A 1 87 ? 3.969 14.93 -3.867 1 97.94 87 ALA A N 1
ATOM 693 C CA . ALA A 1 87 ? 5.293 15.188 -4.426 1 97.94 87 ALA A CA 1
ATOM 694 C C . ALA A 1 87 ? 6.176 13.945 -4.344 1 97.94 87 ALA A C 1
ATOM 696 O O . ALA A 1 87 ? 6.434 13.43 -3.252 1 97.94 87 ALA A O 1
ATOM 697 N N . PRO A 1 88 ? 6.695 13.461 -5.48 1 97.25 88 PRO A N 1
ATOM 698 C CA . PRO A 1 88 ? 7.598 12.312 -5.453 1 97.25 88 PRO A CA 1
ATOM 699 C C . PRO A 1 88 ? 8.836 12.547 -4.594 1 97.25 88 PRO A C 1
ATOM 701 O O . PRO A 1 88 ? 9.344 11.617 -3.965 1 97.25 88 PRO A O 1
ATOM 704 N N . SER A 1 89 ? 9.305 13.758 -4.555 1 97 89 SER A N 1
ATOM 705 C CA . SER A 1 89 ? 10.492 14.078 -3.771 1 97 89 SER A CA 1
ATOM 706 C C . SER A 1 89 ? 10.266 13.828 -2.285 1 97 89 SER A C 1
ATOM 708 O O . SER A 1 89 ? 11.148 13.32 -1.59 1 97 89 SER A O 1
ATOM 710 N N . ASN A 1 90 ? 9.062 14.172 -1.842 1 97.06 90 ASN A N 1
ATOM 711 C CA . ASN A 1 90 ? 8.711 13.922 -0.447 1 97.06 90 ASN A CA 1
ATOM 712 C C . ASN A 1 90 ? 8.633 12.422 -0.15 1 97.06 90 ASN A C 1
ATOM 714 O O . ASN A 1 90 ? 9.148 11.961 0.864 1 97.06 90 ASN A O 1
ATOM 718 N N . ARG A 1 91 ? 7.992 11.672 -1.024 1 98.12 91 ARG A N 1
ATOM 719 C CA . ARG A 1 91 ? 7.855 10.227 -0.834 1 98.12 91 ARG A CA 1
ATOM 720 C C . ARG A 1 91 ? 9.219 9.547 -0.816 1 98.12 91 ARG A C 1
ATOM 722 O O . ARG A 1 91 ? 9.484 8.711 0.05 1 98.12 91 ARG A O 1
ATOM 729 N N . ASP A 1 92 ? 10.062 9.961 -1.726 1 97 92 ASP A N 1
ATOM 730 C CA . ASP A 1 92 ? 11.398 9.375 -1.792 1 97 92 ASP A CA 1
ATOM 731 C C . ASP A 1 92 ? 12.203 9.695 -0.535 1 97 92 ASP A C 1
ATOM 733 O O . ASP A 1 92 ? 12.906 8.836 -0.004 1 97 92 ASP A O 1
ATOM 737 N N . TYR A 1 93 ? 12.055 10.938 -0.098 1 96.88 93 TYR A N 1
ATOM 738 C CA . TYR A 1 93 ? 12.773 11.375 1.096 1 96.88 93 TYR A CA 1
ATOM 739 C C . TYR A 1 93 ? 12.352 10.562 2.314 1 96.88 93 TYR A C 1
ATOM 741 O O . TYR A 1 93 ? 13.195 10.086 3.078 1 96.88 93 TYR A O 1
ATOM 749 N N . LEU A 1 94 ? 11.094 10.352 2.457 1 96.31 94 LEU A N 1
ATOM 750 C CA . LEU A 1 94 ? 10.53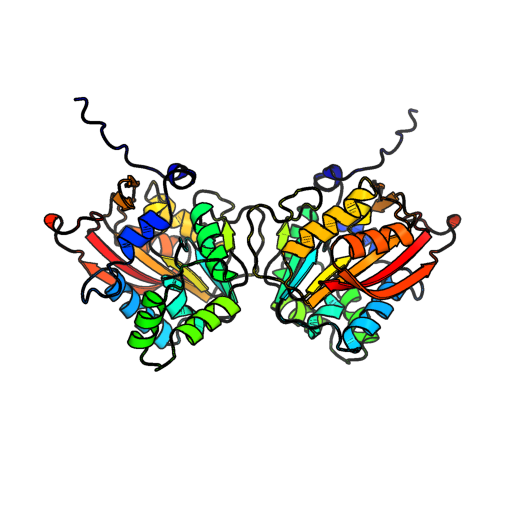9 9.539 3.535 1 96.31 94 LEU A CA 1
ATOM 751 C C . LEU A 1 94 ? 10.984 8.086 3.4 1 96.31 94 LEU A C 1
ATOM 753 O O . LEU A 1 94 ? 11.289 7.43 4.398 1 96.31 94 LEU A O 1
ATOM 757 N N . TYR A 1 95 ? 11.039 7.664 2.217 1 97 95 TYR A N 1
ATOM 758 C CA . TYR A 1 95 ? 11.398 6.277 1.943 1 97 95 TYR A CA 1
ATOM 759 C C . TYR A 1 95 ? 12.836 5.992 2.363 1 97 95 TYR A C 1
ATOM 761 O O . TYR A 1 95 ? 13.117 4.953 2.967 1 97 95 TYR A O 1
ATOM 769 N N . GLN A 1 96 ? 13.695 6.875 2.021 1 96.38 96 GLN A N 1
ATOM 770 C CA . GLN A 1 96 ? 15.094 6.691 2.404 1 96.38 96 GLN A CA 1
ATOM 771 C C . GLN A 1 96 ? 15.234 6.582 3.92 1 96.38 96 GLN A C 1
ATOM 773 O O . GLN A 1 96 ? 16.047 5.789 4.418 1 96.38 96 GLN A O 1
ATOM 778 N N . TRP A 1 97 ? 14.469 7.363 4.641 1 95.56 97 TRP A N 1
ATOM 779 C CA . TRP A 1 97 ? 14.453 7.262 6.094 1 95.56 97 TRP A CA 1
ATOM 780 C C . TRP A 1 97 ? 13.906 5.91 6.539 1 95.56 97 TRP A C 1
ATOM 782 O O . TRP A 1 97 ? 14.461 5.27 7.434 1 95.56 97 TRP A O 1
ATOM 792 N N . LEU A 1 98 ? 12.891 5.438 5.906 1 94.69 98 LEU A N 1
ATOM 793 C CA . LEU A 1 98 ? 12.195 4.203 6.262 1 94.69 98 LEU A CA 1
ATOM 794 C C . LEU A 1 98 ? 13.133 3.002 6.141 1 94.69 98 LEU A C 1
ATOM 796 O O . LEU A 1 98 ? 13.133 2.121 7.004 1 94.69 98 LEU A O 1
ATOM 800 N N . ILE A 1 99 ? 13.969 3.006 5.086 1 91.19 99 ILE A N 1
ATOM 801 C CA . ILE A 1 99 ? 14.781 1.817 4.836 1 91.19 99 ILE A CA 1
ATOM 802 C C . ILE A 1 99 ? 16.188 2.021 5.398 1 91.19 99 ILE A C 1
ATOM 804 O O . ILE A 1 99 ? 17.078 1.196 5.184 1 91.19 99 ILE A O 1
ATOM 808 N N . GLY A 1 100 ? 16.453 3.158 6.039 1 89.62 100 GLY A N 1
ATOM 809 C CA . GLY A 1 100 ? 17.688 3.383 6.77 1 89.62 100 GLY A CA 1
ATOM 810 C C . GLY A 1 100 ? 18.797 3.939 5.902 1 89.62 100 GLY A C 1
ATOM 811 O O . GLY A 1 100 ? 19.969 3.914 6.293 1 89.62 100 GLY A O 1
ATOM 812 N N . SER A 1 101 ? 18.516 4.457 4.723 1 87.88 101 SER A N 1
ATOM 813 C CA . SER A 1 101 ? 19.531 4.957 3.797 1 87.88 101 SER A CA 1
ATOM 814 C C . SER A 1 101 ? 19.688 6.469 3.928 1 87.88 101 SER A C 1
ATOM 816 O O . SER A 1 101 ? 20.516 7.07 3.238 1 87.88 101 SER A O 1
ATOM 818 N N . SER A 1 102 ? 18.828 7.035 4.785 1 85.19 102 SER A N 1
ATOM 819 C CA . SER A 1 102 ? 18.875 8.484 4.945 1 85.19 102 SER A CA 1
ATOM 820 C C . SER A 1 102 ? 19.859 8.891 6.035 1 85.19 102 SER A C 1
ATOM 822 O O . SER A 1 102 ? 20.094 8.133 6.977 1 85.19 102 SER A O 1
ATOM 824 N N . ARG A 1 103 ? 20.266 10.109 5.766 1 79.38 103 ARG A N 1
ATOM 825 C CA . ARG A 1 103 ? 21.078 10.711 6.828 1 79.38 103 ARG A CA 1
ATOM 826 C C . ARG A 1 103 ? 20.188 11.336 7.898 1 79.38 103 ARG A C 1
ATOM 828 O O . ARG A 1 103 ? 20.641 11.609 9.008 1 79.38 103 ARG A O 1
ATOM 835 N N . GLN A 1 104 ? 18.969 11.523 7.594 1 86.31 104 GLN A N 1
ATOM 836 C CA . GLN A 1 104 ? 18.031 12.109 8.555 1 86.31 104 GLN A CA 1
ATOM 837 C C . GLN A 1 104 ? 17.422 11.039 9.453 1 86.31 104 GLN A C 1
ATOM 839 O O . GLN A 1 104 ? 16.969 10 8.961 1 86.31 104 GLN A O 1
ATOM 844 N N . ASP A 1 105 ? 17.469 11.336 10.75 1 91.25 105 ASP A N 1
ATOM 845 C CA . ASP A 1 105 ? 16.875 10.391 11.688 1 91.25 105 ASP A CA 1
ATOM 846 C C . ASP A 1 105 ? 15.68 11.008 12.414 1 91.25 105 ASP A C 1
ATOM 848 O O . ASP A 1 105 ? 15.039 10.352 13.242 1 91.25 105 ASP A O 1
ATOM 852 N N . PHE A 1 106 ? 15.438 12.195 12.148 1 92 106 PHE A N 1
ATOM 853 C CA . PHE A 1 106 ? 14.336 12.961 12.727 1 92 106 PHE A CA 1
ATOM 854 C C . PHE A 1 106 ? 14.352 12.883 14.25 1 92 106 PHE A C 1
ATOM 856 O O . PHE A 1 106 ? 13.297 12.82 14.883 1 92 106 PHE A O 1
ATOM 863 N N . LYS A 1 107 ? 15.547 12.828 14.812 1 91.44 107 LYS A N 1
ATOM 864 C CA . LYS A 1 107 ? 15.742 12.703 16.25 1 91.44 107 LYS A CA 1
ATOM 865 C C . LYS A 1 107 ? 14.992 13.805 17 1 91.44 107 LYS A C 1
ATOM 867 O O . LYS A 1 107 ? 14.297 13.531 17.984 1 91.44 107 LYS A O 1
ATOM 872 N N . ALA A 1 108 ? 15.086 15.016 16.547 1 88.44 108 ALA A N 1
ATOM 873 C CA . ALA A 1 108 ? 14.484 16.156 17.234 1 88.44 108 ALA A CA 1
ATOM 874 C C . ALA A 1 108 ? 12.969 15.992 17.328 1 88.44 108 ALA A C 1
ATOM 876 O O . ALA A 1 108 ? 12.367 16.312 18.375 1 88.44 108 ALA A O 1
ATOM 877 N N . LEU A 1 109 ? 12.344 15.516 16.266 1 90.81 109 LEU A N 1
ATOM 878 C CA . LEU A 1 109 ? 10.906 15.289 16.25 1 90.81 109 LEU A CA 1
ATOM 879 C C . LEU A 1 109 ? 10.508 14.227 17.266 1 90.81 109 LEU A C 1
ATOM 881 O O . LEU A 1 109 ? 9.633 14.461 18.109 1 90.81 109 LEU A O 1
ATOM 885 N N . PHE A 1 110 ? 11.164 13.117 17.234 1 92.69 110 PHE A N 1
ATOM 886 C CA . PHE A 1 110 ? 10.805 11.992 18.094 1 92.69 110 PHE A CA 1
ATOM 887 C C . PHE A 1 110 ? 11.086 12.32 19.547 1 92.69 110 PHE A C 1
ATOM 889 O O . PHE A 1 110 ? 10.312 11.945 20.438 1 92.69 110 PHE A O 1
ATOM 896 N N . GLN A 1 111 ? 12.148 13.047 19.766 1 90.81 111 GLN A N 1
ATOM 897 C CA . GLN A 1 111 ? 12.461 13.469 21.125 1 90.81 111 GLN A CA 1
ATOM 898 C C . GLN A 1 111 ? 11.398 14.43 21.672 1 90.81 111 GLN A C 1
ATOM 900 O O . GLN A 1 111 ? 10.969 14.312 22.812 1 90.81 111 GLN A O 1
ATOM 905 N N . TYR A 1 112 ? 11.062 15.289 20.828 1 88.75 112 TYR A N 1
ATOM 906 C CA . TYR A 1 112 ? 10.047 16.25 21.234 1 88.75 112 TYR A CA 1
ATOM 907 C C . TYR A 1 112 ? 8.75 15.547 21.625 1 88.75 112 TYR A C 1
ATOM 909 O O . TYR A 1 112 ? 8.18 15.812 22.688 1 88.75 112 TYR A O 1
ATOM 917 N N . VAL A 1 113 ? 8.297 14.648 20.781 1 90.5 113 VAL A N 1
ATOM 918 C CA . VAL A 1 113 ? 7.02 13.969 20.984 1 90.5 113 VAL A CA 1
ATOM 919 C C . VAL A 1 113 ? 7.102 13.078 22.219 1 90.5 113 VAL A C 1
ATOM 921 O O . VAL A 1 113 ? 6.18 13.062 23.047 1 90.5 113 VAL A O 1
ATOM 924 N N . THR A 1 114 ? 8.172 12.352 22.375 1 91.06 114 THR A N 1
ATOM 925 C CA . THR A 1 114 ? 8.289 11.453 23.516 1 91.06 114 THR A CA 1
ATOM 926 C C . THR A 1 114 ? 8.352 12.234 24.828 1 91.06 114 THR A C 1
ATOM 928 O O . THR A 1 114 ? 7.852 11.781 25.844 1 91.06 114 THR A O 1
ATOM 931 N N . LYS A 1 115 ? 8.945 13.375 24.781 1 87.56 115 LYS A N 1
ATOM 932 C CA . LYS A 1 115 ? 8.969 14.242 25.953 1 87.56 115 LYS A CA 1
ATOM 933 C C . LYS A 1 115 ? 7.578 14.766 26.281 1 87.56 115 LYS A C 1
ATOM 935 O O . LYS A 1 115 ? 7.164 14.766 27.453 1 87.56 115 LYS A O 1
ATOM 940 N N . LEU A 1 116 ? 6.895 15.203 25.281 1 85.44 116 LEU A N 1
ATOM 941 C CA . LEU A 1 116 ? 5.551 15.742 25.453 1 85.44 116 LEU A CA 1
ATOM 942 C C . LEU A 1 116 ? 4.609 14.68 26.016 1 85.44 116 LEU A C 1
ATOM 944 O O . LEU A 1 116 ? 3.762 14.984 26.859 1 85.44 116 LEU A O 1
ATOM 948 N N . GLU A 1 117 ? 4.734 13.469 25.5 1 86.25 117 GLU A N 1
ATOM 949 C CA . GLU A 1 117 ? 3.844 12.391 25.906 1 86.25 117 GLU A CA 1
ATOM 950 C C . GLU A 1 117 ? 4.238 11.828 27.281 1 86.25 117 GLU A C 1
ATOM 952 O O . GLU A 1 117 ? 3.459 11.117 27.906 1 86.25 117 GLU A O 1
ATOM 957 N N . ASN A 1 118 ? 5.383 12.188 27.781 1 77.25 118 ASN A N 1
ATOM 958 C CA . ASN A 1 118 ? 5.91 11.805 29.078 1 77.25 118 ASN A CA 1
ATOM 959 C C . ASN A 1 118 ? 5.969 10.289 29.25 1 77.25 118 ASN A C 1
ATOM 961 O O . ASN A 1 118 ? 5.547 9.75 30.266 1 77.25 118 ASN A O 1
ATOM 965 N N . LYS A 1 119 ? 6.367 9.633 28.266 1 71.94 119 LYS A N 1
ATOM 966 C CA . LYS A 1 119 ? 6.391 8.172 28.328 1 71.94 119 LYS A CA 1
ATOM 967 C C . LYS A 1 119 ? 7.793 7.66 28.641 1 71.94 119 LYS A C 1
ATOM 969 O O . LYS A 1 119 ? 7.98 6.469 28.891 1 71.94 119 LYS A O 1
ATOM 974 N N . GLY A 1 120 ? 8.742 8.609 28.719 1 76.81 120 GLY A N 1
ATOM 975 C CA . GLY A 1 120 ? 10.094 8.172 29.016 1 76.81 120 GLY A CA 1
ATOM 976 C C . GLY A 1 120 ? 10.664 7.262 27.938 1 76.81 120 GLY A C 1
ATOM 977 O O . GLY A 1 120 ? 11.664 6.578 28.172 1 76.81 120 GLY A O 1
ATOM 978 N N . GLN A 1 121 ? 10.047 7.109 26.922 1 86.12 121 GLN A N 1
ATOM 979 C CA . GLN A 1 121 ? 10.5 6.27 25.812 1 86.12 121 GLN A CA 1
ATOM 980 C C . GLN A 1 121 ? 11.656 6.922 25.062 1 86.12 121 GLN A C 1
ATOM 982 O O . GLN A 1 121 ? 11.641 8.133 24.828 1 86.12 121 GLN A O 1
ATOM 987 N N . HIS A 1 122 ? 12.68 6.125 24.844 1 92.69 122 HIS A N 1
ATOM 988 C CA . HIS A 1 122 ? 13.789 6.617 24.031 1 92.69 122 HIS A CA 1
ATOM 989 C C . HIS A 1 122 ? 13.328 6.922 22.609 1 92.69 122 HIS A C 1
ATOM 991 O O . HIS A 1 122 ? 12.531 6.18 22.031 1 92.69 122 HIS A O 1
ATOM 997 N N . TRP A 1 123 ? 13.891 7.992 22.047 1 93.25 123 TRP A N 1
ATOM 998 C CA . TRP A 1 123 ? 13.414 8.469 20.75 1 93.25 123 TRP A CA 1
ATOM 999 C C . TRP A 1 123 ? 13.648 7.43 19.656 1 93.25 123 TRP A C 1
ATOM 1001 O O . TRP A 1 123 ? 12.836 7.285 18.75 1 93.25 123 TRP A O 1
ATOM 1011 N N . GLU A 1 124 ? 14.719 6.637 19.781 1 95.06 124 GLU A N 1
ATOM 1012 C CA . GLU A 1 124 ? 15.031 5.613 18.781 1 95.06 124 GLU A CA 1
ATOM 1013 C C . GLU A 1 124 ? 13.992 4.496 18.797 1 95.06 124 GLU A C 1
ATOM 1015 O O . GLU A 1 124 ? 13.672 3.928 17.75 1 95.06 124 GLU A O 1
ATOM 1020 N N . GLU A 1 125 ? 13.57 4.188 19.969 1 95.44 125 GLU A N 1
ATOM 1021 C CA . GLU A 1 125 ? 12.531 3.172 20.094 1 95.44 125 GLU A CA 1
ATOM 1022 C C . GLU A 1 125 ? 11.234 3.621 19.422 1 95.44 125 GLU A C 1
ATOM 1024 O O . GLU A 1 125 ? 10.57 2.83 18.75 1 95.44 125 GLU A O 1
ATOM 1029 N N . ARG A 1 126 ? 10.914 4.883 19.609 1 95.19 126 ARG A N 1
ATOM 1030 C CA . ARG A 1 126 ? 9.703 5.438 19.016 1 95.19 126 ARG A CA 1
ATOM 1031 C C . ARG A 1 126 ? 9.82 5.484 17.5 1 95.19 126 ARG A C 1
ATOM 1033 O O . ARG A 1 126 ? 8.875 5.148 16.781 1 95.19 126 ARG A O 1
ATOM 1040 N N . SER A 1 127 ? 10.93 5.91 17.062 1 95.81 127 SER A N 1
ATOM 1041 C CA . SER A 1 127 ? 11.195 5.938 15.617 1 95.81 127 SER A CA 1
ATOM 1042 C C . SER A 1 127 ? 11.086 4.543 15.016 1 95.81 127 SER A C 1
ATOM 1044 O O . SER A 1 127 ? 10.445 4.359 13.977 1 95.81 127 SER A O 1
ATOM 1046 N N . SER A 1 128 ? 11.672 3.553 15.688 1 95.69 128 SER A N 1
ATOM 1047 C CA . SER A 1 128 ? 11.641 2.172 15.219 1 95.69 128 SER A CA 1
ATOM 1048 C C . SER A 1 128 ? 10.211 1.628 15.219 1 95.69 128 SER A C 1
ATOM 1050 O O . SER A 1 128 ? 9.82 0.906 14.297 1 95.69 128 SER A O 1
ATOM 1052 N N . ALA A 1 129 ? 9.508 1.976 16.25 1 95.88 129 ALA A N 1
ATOM 1053 C CA . ALA A 1 129 ? 8.117 1.531 16.328 1 95.88 129 ALA A CA 1
ATOM 1054 C C . ALA A 1 129 ? 7.293 2.066 15.164 1 95.88 129 ALA A C 1
ATOM 1056 O O . ALA A 1 129 ? 6.496 1.336 14.57 1 95.88 129 ALA A O 1
ATOM 1057 N N . LEU A 1 130 ? 7.488 3.305 14.852 1 97.25 130 LEU A N 1
ATOM 1058 C CA . LEU A 1 130 ? 6.773 3.898 13.727 1 97.25 130 LEU A CA 1
ATOM 1059 C C . LEU A 1 130 ? 7.176 3.238 12.414 1 97.25 130 LEU A C 1
ATOM 1061 O O . LEU A 1 130 ? 6.316 2.83 11.633 1 97.25 130 LEU A O 1
ATOM 1065 N N . LYS A 1 131 ? 8.453 3.08 12.188 1 96.44 131 LYS A N 1
ATOM 1066 C CA . LYS A 1 131 ? 8.945 2.465 10.961 1 96.44 131 LYS A CA 1
ATOM 1067 C C . LYS A 1 131 ? 8.383 1.059 10.781 1 96.44 131 LYS A C 1
ATOM 1069 O O . LYS A 1 131 ? 8.008 0.67 9.672 1 96.44 131 LYS A O 1
ATOM 1074 N N . ASN A 1 132 ? 8.305 0.367 11.867 1 95.44 132 ASN A N 1
ATOM 1075 C CA . ASN A 1 132 ? 7.848 -1.018 11.828 1 95.44 132 ASN A CA 1
ATOM 1076 C C . ASN A 1 132 ? 6.379 -1.111 11.422 1 95.44 132 ASN A C 1
ATOM 1078 O O . ASN A 1 132 ? 5.957 -2.107 10.836 1 95.44 132 ASN A O 1
ATOM 1082 N N . LYS A 1 133 ? 5.656 -0.082 11.656 1 97 133 LYS A N 1
ATOM 1083 C CA . LYS A 1 133 ? 4.219 -0.113 11.391 1 97 133 LYS A CA 1
ATOM 1084 C C . LYS A 1 133 ? 3.908 0.388 9.984 1 97 133 LYS A C 1
ATOM 1086 O O . LYS A 1 133 ? 2.775 0.263 9.516 1 97 133 LYS A O 1
ATOM 1091 N N . VAL A 1 134 ? 4.887 0.924 9.289 1 97.94 134 VAL A N 1
ATOM 1092 C CA . VAL A 1 134 ? 4.629 1.528 7.988 1 97.94 134 VAL A CA 1
ATOM 1093 C C . VAL A 1 134 ? 4.48 0.436 6.93 1 97.94 134 VAL A C 1
ATOM 1095 O O . VAL A 1 134 ? 5.391 -0.373 6.73 1 97.94 134 VAL A O 1
ATOM 1098 N N . GLY A 1 135 ? 3.359 0.486 6.273 1 97.25 135 GLY A N 1
ATOM 1099 C CA . GLY A 1 135 ? 3.088 -0.503 5.242 1 97.25 135 GLY A CA 1
ATOM 1100 C C . GLY A 1 135 ? 3.506 -0.049 3.855 1 97.25 135 GLY A C 1
ATOM 1101 O O . GLY A 1 135 ? 3.676 -0.871 2.951 1 97.25 135 GLY A O 1
ATOM 1102 N N . GLY A 1 136 ? 3.645 1.27 3.701 1 98.12 136 GLY A N 1
ATOM 1103 C CA . GLY A 1 136 ? 4.055 1.796 2.41 1 98.12 136 GLY A CA 1
ATOM 1104 C C . GLY A 1 136 ? 3.865 3.297 2.291 1 98.12 136 GLY A C 1
ATOM 1105 O O . GLY A 1 136 ? 3.33 3.936 3.199 1 98.12 136 GLY A O 1
ATOM 1106 N N . ILE A 1 137 ? 4.426 3.832 1.252 1 98.75 137 ILE A N 1
ATOM 1107 C CA . ILE A 1 137 ? 4.324 5.242 0.898 1 98.75 137 ILE A CA 1
ATOM 1108 C C . ILE A 1 137 ? 3.783 5.383 -0.522 1 98.75 137 ILE A C 1
ATOM 1110 O O . ILE A 1 137 ? 4.387 4.887 -1.476 1 98.75 137 ILE A O 1
ATOM 1114 N N . PHE A 1 138 ? 2.697 6.148 -0.673 1 98.81 138 PHE A N 1
ATOM 1115 C CA . PHE A 1 138 ? 1.96 6.082 -1.93 1 98.81 138 PHE A CA 1
ATOM 1116 C C . PHE A 1 138 ? 1.693 7.477 -2.477 1 98.81 138 PHE A C 1
ATOM 1118 O O . PHE A 1 138 ? 1.614 8.445 -1.716 1 98.81 138 PHE A O 1
ATOM 1125 N N . PRO A 1 139 ? 1.552 7.586 -3.822 1 98.44 139 PRO A N 1
ATOM 1126 C CA . PRO A 1 139 ? 1.103 8.859 -4.383 1 98.44 139 PRO A CA 1
ATOM 1127 C C . PRO A 1 139 ? -0.341 9.195 -4.012 1 98.44 139 PRO A C 1
ATOM 1129 O O . PRO A 1 139 ? -1.183 8.297 -3.932 1 98.44 139 PRO A O 1
ATOM 1132 N N . VAL A 1 140 ? -0.569 10.398 -3.814 1 98.62 140 VAL A N 1
ATOM 1133 C CA . VAL A 1 140 ? -1.924 10.891 -3.588 1 98.62 140 VAL A CA 1
ATOM 1134 C C . VAL A 1 140 ? -2.137 12.195 -4.355 1 98.62 140 VAL A C 1
ATOM 1136 O 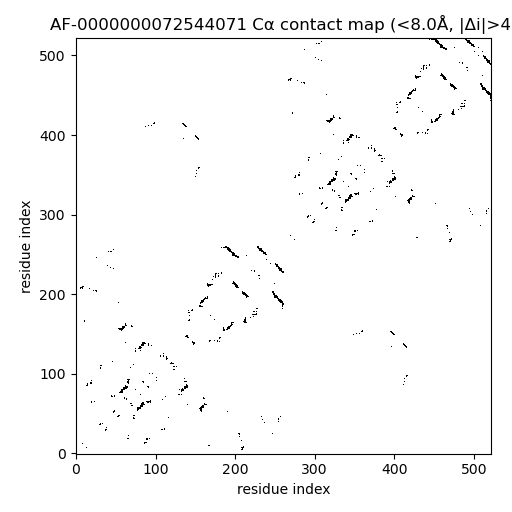O . VAL A 1 140 ? -1.229 13.023 -4.449 1 98.62 140 VAL A O 1
ATOM 1139 N N . ASP A 1 141 ? -3.24 12.359 -4.996 1 98.44 141 ASP A N 1
ATOM 1140 C CA . ASP A 1 141 ? -3.676 13.586 -5.648 1 98.44 141 ASP A CA 1
ATOM 1141 C C . ASP A 1 141 ? -5.113 13.938 -5.266 1 98.44 141 ASP A C 1
ATOM 1143 O O . ASP A 1 141 ? -6.062 13.398 -5.84 1 98.44 141 ASP A O 1
ATOM 1147 N N . LEU A 1 142 ? -5.254 14.844 -4.352 1 98.5 142 LEU A N 1
ATOM 1148 C CA . LEU A 1 142 ? -6.566 15.18 -3.814 1 98.5 142 LEU A CA 1
ATOM 1149 C C . LEU A 1 142 ? -7.438 15.836 -4.879 1 98.5 142 LEU A C 1
ATOM 1151 O O . LEU A 1 142 ? -8.664 15.867 -4.75 1 98.5 142 LEU A O 1
ATOM 1155 N N . LEU A 1 143 ? -6.82 16.391 -5.879 1 98.19 143 LEU A N 1
ATOM 1156 C CA . LEU A 1 143 ? -7.578 17.062 -6.934 1 98.19 143 LEU A CA 1
ATOM 1157 C C . LEU A 1 143 ? -8.102 16.062 -7.949 1 98.19 143 LEU A C 1
ATOM 1159 O O . LEU A 1 143 ? -8.93 16.391 -8.797 1 98.19 143 LEU A O 1
ATOM 1163 N N . ASN A 1 144 ? -7.621 14.859 -7.863 1 97.62 144 ASN A N 1
ATOM 1164 C CA . ASN A 1 144 ? -8.07 13.773 -8.727 1 97.62 144 ASN A CA 1
ATOM 1165 C C . ASN A 1 144 ? -9.18 12.961 -8.07 1 97.62 144 ASN A C 1
ATOM 1167 O O . ASN A 1 144 ? -9.125 12.688 -6.871 1 97.62 144 ASN A O 1
ATOM 1171 N N . ASP A 1 145 ? -10.156 12.562 -8.828 1 96.25 145 ASP A N 1
ATOM 1172 C CA . ASP A 1 145 ? -11.234 11.75 -8.289 1 96.25 145 ASP A CA 1
ATOM 1173 C C . ASP A 1 145 ? -10.711 10.43 -7.734 1 96.25 145 ASP A C 1
ATOM 1175 O O . ASP A 1 145 ? -11.219 9.914 -6.738 1 96.25 145 ASP A O 1
ATOM 1179 N N . LYS A 1 146 ? -9.703 9.906 -8.453 1 96.44 146 LYS A N 1
ATOM 1180 C CA . LYS A 1 146 ? -8.984 8.75 -7.934 1 96.44 146 LYS A CA 1
ATOM 1181 C C . LYS A 1 146 ? -7.777 9.188 -7.102 1 96.44 146 LYS A C 1
ATOM 1183 O O . LYS A 1 146 ? -6.641 9.172 -7.586 1 96.44 146 LYS A O 1
ATOM 1188 N N . VAL A 1 147 ? -8.016 9.516 -5.906 1 98.06 147 VAL A N 1
ATOM 1189 C CA . VAL A 1 147 ? -7.035 10.203 -5.07 1 98.06 147 VAL A CA 1
ATOM 1190 C C . VAL A 1 147 ? -5.773 9.352 -4.945 1 98.06 147 VAL A C 1
ATOM 1192 O O . VAL A 1 147 ? -4.66 9.883 -4.887 1 98.06 147 VAL A O 1
ATOM 1195 N N . PHE A 1 148 ? -5.914 7.965 -4.953 1 98.19 148 PHE A N 1
ATOM 1196 C CA . PHE A 1 148 ? -4.766 7.074 -4.809 1 98.19 148 PHE A CA 1
ATOM 1197 C C . PHE A 1 148 ? -4.477 6.344 -6.113 1 98.19 148 PHE A C 1
ATOM 1199 O O . PHE A 1 148 ? -3.834 5.293 -6.113 1 98.19 148 PHE A O 1
ATOM 1206 N N . GLY A 1 149 ? -4.984 6.883 -7.234 1 96.94 149 GLY A N 1
ATOM 1207 C CA . GLY A 1 149 ? -4.781 6.246 -8.523 1 96.94 149 GLY A CA 1
ATOM 1208 C C . GLY A 1 149 ? -5.34 4.84 -8.594 1 96.94 149 GLY A C 1
ATOM 1209 O O . GLY A 1 149 ? -6.504 4.613 -8.25 1 96.94 149 GLY A O 1
ATOM 1210 N N . GLU A 1 150 ? -4.449 3.891 -9 1 97 150 GLU A N 1
ATOM 1211 C CA . GLU A 1 150 ? -4.875 2.508 -9.203 1 97 150 GLU A CA 1
ATOM 1212 C C . GLU A 1 150 ? -4.656 1.673 -7.941 1 97 150 GLU A C 1
ATOM 1214 O O . GLU A 1 150 ? -4.926 0.469 -7.934 1 97 150 GLU A O 1
ATOM 1219 N N . ASN A 1 151 ? -4.172 2.281 -6.914 1 98.25 151 ASN A N 1
ATOM 1220 C CA . ASN A 1 151 ? -3.963 1.572 -5.656 1 98.25 151 ASN A CA 1
ATOM 1221 C C . ASN A 1 151 ? -5.277 1.348 -4.914 1 98.25 151 ASN A C 1
ATOM 1223 O O . ASN A 1 151 ? -6.098 2.262 -4.805 1 98.25 151 ASN A O 1
ATOM 1227 N N . LEU A 1 152 ? -5.465 0.135 -4.453 1 98.06 152 LEU A N 1
ATOM 1228 C CA . LEU A 1 152 ? -6.672 -0.215 -3.707 1 98.06 152 LEU A CA 1
ATOM 1229 C C . LEU A 1 152 ? -6.332 -0.58 -2.266 1 98.06 152 LEU A C 1
ATOM 1231 O O . LEU A 1 152 ? -5.344 -1.273 -2.012 1 98.06 152 LEU A O 1
ATOM 1235 N N . PHE A 1 153 ? -7.102 -0.058 -1.343 1 97.56 153 PHE A N 1
ATOM 1236 C CA . PHE A 1 153 ? -6.855 -0.261 0.08 1 97.56 153 PHE A CA 1
ATOM 1237 C C . PHE A 1 153 ? -8.109 -0.774 0.777 1 97.56 153 PHE A C 1
ATOM 1239 O O . PHE A 1 153 ? -9.227 -0.448 0.375 1 97.56 153 PHE A O 1
ATOM 1246 N N . PRO A 1 154 ? -7.832 -1.642 1.83 1 95.5 154 PRO A N 1
ATOM 1247 C CA . PRO A 1 154 ? -8.969 -1.804 2.742 1 95.5 154 PRO A CA 1
ATOM 1248 C C . PRO A 1 154 ? -9.367 -0.498 3.428 1 95.5 154 PRO A C 1
ATOM 1250 O O . PRO A 1 154 ? -8.633 0.49 3.355 1 95.5 154 PRO A O 1
ATOM 1253 N N . HIS A 1 155 ? -10.484 -0.49 4.035 1 96.06 155 HIS A N 1
ATOM 1254 C CA . HIS A 1 155 ? -10.938 0.719 4.715 1 96.06 155 HIS A CA 1
ATOM 1255 C C . HIS A 1 155 ? -10.016 1.07 5.883 1 96.06 155 HIS A C 1
ATOM 1257 O O . HIS A 1 155 ? -9.578 0.186 6.621 1 96.06 155 HIS A O 1
ATOM 1263 N N . PHE A 1 156 ? -9.766 2.32 6 1 97.56 156 PHE A N 1
ATOM 1264 C CA . PHE A 1 156 ? -8.953 2.83 7.102 1 97.56 156 PHE A CA 1
ATOM 1265 C C . PHE A 1 156 ? -9.828 3.174 8.297 1 97.56 156 PHE A C 1
ATOM 1267 O O . PHE A 1 156 ? -10.938 3.691 8.141 1 97.56 156 PHE A O 1
ATOM 1274 N N . ASP A 1 157 ? -9.32 2.92 9.461 1 97.94 157 ASP A N 1
ATOM 1275 C CA . ASP A 1 157 ? -9.977 3.328 10.695 1 97.94 157 ASP A CA 1
ATOM 1276 C C . ASP A 1 157 ? -9.711 4.801 11 1 97.94 157 ASP A C 1
ATOM 1278 O O . ASP A 1 157 ? -10.555 5.488 11.57 1 97.94 157 ASP A O 1
ATOM 1282 N N . VAL A 1 158 ? -8.531 5.238 10.625 1 98.44 158 VAL A N 1
ATOM 1283 C CA . VAL A 1 158 ? -8.102 6.605 10.891 1 98.44 158 VAL A CA 1
ATOM 1284 C C . VAL A 1 158 ? -7.461 7.203 9.641 1 98.44 158 VAL A C 1
ATOM 1286 O O . VAL A 1 158 ? -6.617 6.566 9.008 1 98.44 158 VAL A O 1
ATOM 1289 N N . ILE A 1 159 ? -7.902 8.352 9.273 1 98.69 159 ILE A N 1
ATOM 1290 C CA . ILE A 1 159 ? -7.227 9.18 8.273 1 98.69 159 ILE A CA 1
ATOM 1291 C C . ILE A 1 159 ? -6.699 10.453 8.93 1 98.69 159 ILE A C 1
ATOM 1293 O O . ILE A 1 159 ? -7.395 11.086 9.727 1 98.69 159 ILE A O 1
ATOM 1297 N N . THR A 1 160 ? -5.457 10.773 8.703 1 98.62 160 THR A N 1
ATOM 1298 C CA . THR A 1 160 ? -4.871 12.016 9.188 1 98.62 160 THR A CA 1
ATOM 1299 C C . THR A 1 160 ? -4.371 12.875 8.031 1 98.62 160 THR A C 1
ATOM 1301 O O . THR A 1 160 ? -4.066 12.352 6.953 1 98.62 160 THR A O 1
ATOM 1304 N N . SER A 1 161 ? -4.328 14.102 8.18 1 98.56 161 SER A N 1
ATOM 1305 C CA . SER A 1 161 ? -3.768 15.055 7.23 1 98.56 161 SER A CA 1
ATOM 1306 C C . SER A 1 161 ? -3.287 16.312 7.941 1 98.56 161 SER A C 1
ATOM 1308 O O . SER A 1 161 ? -3.951 16.812 8.852 1 98.56 161 SER A O 1
ATOM 1310 N N . SER A 1 162 ? -2.164 16.766 7.574 1 97.44 162 SER A N 1
ATOM 1311 C CA . SER A 1 162 ? -1.566 17.938 8.219 1 97.44 162 SER A CA 1
ATOM 1312 C C . SER A 1 162 ? -1.08 18.953 7.191 1 97.44 162 SER A C 1
ATOM 1314 O O . SER A 1 162 ? -0.208 18.641 6.375 1 97.44 162 SER A O 1
ATOM 1316 N N . LEU A 1 163 ? -1.645 20.141 7.266 1 96.44 163 LEU A N 1
ATOM 1317 C CA . LEU A 1 163 ? -1.229 21.266 6.445 1 96.44 163 LEU A CA 1
ATOM 1318 C C . LEU A 1 163 ? -1.223 20.891 4.969 1 96.44 163 LEU A C 1
ATOM 1320 O O . LEU A 1 163 ? -0.327 21.312 4.223 1 96.44 163 LEU A O 1
ATOM 1324 N N . THR A 1 164 ? -2.131 20.094 4.578 1 98.06 164 THR A N 1
ATOM 1325 C CA . THR A 1 164 ? -2.168 19.562 3.219 1 98.06 164 THR A CA 1
ATOM 1326 C C . THR A 1 164 ? -3.355 20.141 2.447 1 98.06 164 THR A C 1
ATOM 1328 O O . THR A 1 164 ? -3.213 20.547 1.295 1 98.06 164 THR A O 1
ATOM 1331 N N . PHE A 1 165 ? -4.527 20.266 3.127 1 98.62 165 PHE A N 1
ATOM 1332 C CA . PHE A 1 165 ? -5.746 20.672 2.438 1 98.62 165 PHE A CA 1
ATOM 1333 C C . PHE A 1 165 ? -5.617 22.094 1.895 1 98.62 165 PHE A C 1
ATOM 1335 O O . PHE A 1 165 ? -5.953 22.359 0.737 1 98.62 165 PHE A O 1
ATOM 1342 N N . GLU A 1 166 ? -5.066 23.078 2.678 1 98 166 GLU A N 1
ATOM 1343 C CA . GLU A 1 166 ? -4.922 24.453 2.219 1 98 166 GLU A CA 1
ATOM 1344 C C . GLU A 1 166 ? -3.893 24.562 1.099 1 98 166 GLU A C 1
ATOM 1346 O O . GLU A 1 166 ? -3.977 25.453 0.25 1 98 166 GLU A O 1
ATOM 1351 N N . SER A 1 167 ? -2.945 23.641 1.132 1 97.06 167 SER A N 1
ATOM 1352 C CA . SER A 1 167 ? -1.906 23.641 0.108 1 97.06 167 SER A CA 1
ATOM 1353 C C . SER A 1 167 ? -2.422 23.062 -1.208 1 97.06 167 SER A C 1
ATOM 1355 O O . SER A 1 167 ? -1.961 23.453 -2.283 1 97.06 167 SER A O 1
ATOM 1357 N N . ALA A 1 168 ? -3.342 22.172 -1.147 1 98.06 168 ALA A N 1
ATOM 1358 C CA . ALA A 1 168 ? -3.846 21.484 -2.332 1 98.06 168 ALA A CA 1
ATOM 1359 C C . ALA A 1 168 ? -5.031 22.234 -2.938 1 98.06 168 ALA A C 1
ATOM 1361 O O . ALA A 1 168 ? -5.238 22.203 -4.152 1 98.06 168 ALA A O 1
ATOM 1362 N N . ALA A 1 169 ? -5.785 22.938 -2.148 1 98.5 169 ALA A N 1
ATOM 1363 C CA . ALA A 1 169 ? -7.066 23.5 -2.568 1 98.5 169 ALA A CA 1
ATOM 1364 C C . ALA A 1 169 ? -6.863 24.75 -3.422 1 98.5 169 ALA A C 1
ATOM 1366 O O . ALA A 1 169 ? -5.992 25.562 -3.129 1 98.5 169 ALA A O 1
ATOM 1367 N N . ASN A 1 170 ? -7.773 24.891 -4.414 1 97.25 170 ASN A N 1
ATOM 1368 C CA . ASN A 1 170 ? -7.777 26.078 -5.27 1 97.25 170 ASN A CA 1
ATOM 1369 C C . ASN A 1 170 ? -9.023 26.922 -5.035 1 97.25 170 ASN A C 1
ATOM 1371 O O . ASN A 1 170 ? -9.047 28.109 -5.395 1 97.25 170 ASN A O 1
ATOM 1375 N N . GLU A 1 171 ? -9.969 26.297 -4.52 1 97.75 171 GLU A N 1
ATOM 1376 C CA . GLU A 1 171 ? -11.242 26.953 -4.219 1 97.75 171 GLU A CA 1
ATOM 1377 C C . GLU A 1 171 ? -11.906 26.312 -3.004 1 97.75 171 GLU A C 1
ATOM 1379 O O . GLU A 1 171 ? -11.484 25.25 -2.535 1 97.75 171 GLU A O 1
ATOM 1384 N N . VAL A 1 172 ? -12.898 26.938 -2.514 1 97.69 172 VAL A N 1
ATOM 1385 C CA . VAL A 1 172 ? -13.562 26.516 -1.285 1 97.69 172 VAL A CA 1
ATOM 1386 C C . VAL A 1 172 ? -14.172 25.125 -1.474 1 97.69 172 VAL A C 1
ATOM 1388 O O . VAL A 1 172 ? -14.109 24.281 -0.573 1 97.69 172 VAL A O 1
ATOM 1391 N N . ALA A 1 173 ? -14.695 24.828 -2.625 1 98.19 173 ALA A N 1
ATOM 1392 C CA . ALA A 1 173 ? -15.375 23.578 -2.898 1 98.19 173 ALA A CA 1
ATOM 1393 C C . ALA A 1 173 ? -14.414 22.391 -2.811 1 98.19 173 ALA A C 1
ATOM 1395 O O . ALA A 1 173 ? -14.828 21.25 -2.58 1 98.19 173 ALA A O 1
ATOM 1396 N N . ASP A 1 174 ? -13.148 22.656 -2.971 1 98.56 174 ASP A N 1
ATOM 1397 C CA . ASP A 1 174 ? -12.148 21.594 -2.951 1 98.56 174 ASP A CA 1
ATOM 1398 C C . ASP A 1 174 ? -12.086 20.922 -1.577 1 98.56 174 ASP A C 1
ATOM 1400 O O . ASP A 1 174 ? -11.883 19.719 -1.479 1 98.56 174 ASP A O 1
ATOM 1404 N N . TRP A 1 175 ? -12.273 21.688 -0.552 1 98.62 175 TRP A N 1
ATOM 1405 C CA . TRP A 1 175 ? -12.195 21.141 0.798 1 98.62 175 TRP A CA 1
ATOM 1406 C C . TRP A 1 175 ? -13.234 20.047 0.999 1 98.62 175 TRP A C 1
ATOM 1408 O O . TRP A 1 175 ? -12.922 18.969 1.509 1 98.62 175 TRP A O 1
ATOM 1418 N N . GLU A 1 176 ? -14.406 20.328 0.575 1 98.62 176 GLU A N 1
ATOM 1419 C CA . GLU A 1 176 ? -15.461 19.328 0.673 1 98.62 176 GLU A CA 1
ATOM 1420 C C . GLU A 1 176 ? -15.18 18.141 -0.238 1 98.62 176 GLU A C 1
ATOM 1422 O O . GLU A 1 176 ? -15.375 16.984 0.16 1 98.62 176 GLU A O 1
ATOM 1427 N N . LYS A 1 177 ? -14.734 18.391 -1.451 1 98.62 177 LYS A N 1
ATOM 1428 C CA . LYS A 1 177 ? -14.391 17.312 -2.379 1 98.62 177 LYS A CA 1
ATOM 1429 C C . LYS A 1 177 ? -13.32 16.406 -1.792 1 98.62 177 LYS A C 1
ATOM 1431 O O . LYS A 1 177 ? -13.422 15.18 -1.877 1 98.62 177 LYS A O 1
ATOM 1436 N N . PHE A 1 178 ? -12.25 17.062 -1.227 1 98.81 178 PHE A N 1
ATOM 1437 C CA . PHE A 1 178 ? -11.172 16.281 -0.627 1 98.81 178 PHE A CA 1
ATOM 1438 C C . PHE A 1 178 ? -11.711 15.359 0.46 1 98.81 178 PHE A C 1
ATOM 1440 O O . PHE A 1 178 ? -11.43 14.164 0.462 1 98.81 178 PHE A O 1
ATOM 1447 N N . ALA A 1 179 ? -12.547 15.914 1.348 1 98.75 179 ALA A N 1
ATOM 1448 C CA . ALA A 1 179 ? -13.109 15.141 2.449 1 98.75 179 ALA A CA 1
ATOM 1449 C C . ALA A 1 179 ? -13.992 14.008 1.928 1 98.75 179 ALA A C 1
ATOM 1451 O O . ALA A 1 179 ? -13.914 12.875 2.416 1 98.75 179 ALA A O 1
ATOM 1452 N N . LYS A 1 180 ? -14.766 14.281 0.922 1 98.31 180 LYS A N 1
ATOM 1453 C CA . LYS A 1 180 ? -15.648 13.281 0.339 1 98.31 180 LYS A CA 1
ATOM 1454 C C . LYS A 1 180 ? -14.844 12.156 -0.319 1 98.31 180 LYS A C 1
ATOM 1456 O O . LYS A 1 180 ? -15.156 10.977 -0.141 1 98.31 180 LYS A O 1
ATOM 1461 N N . ARG A 1 181 ? -13.898 12.555 -1.076 1 98.19 181 ARG A N 1
ATOM 1462 C CA . ARG A 1 181 ? -13.055 11.562 -1.743 1 98.19 181 ARG A CA 1
ATOM 1463 C C . ARG A 1 181 ? -12.391 10.641 -0.73 1 98.19 181 ARG A C 1
ATOM 1465 O O . ARG A 1 181 ? -12.375 9.422 -0.915 1 98.19 181 ARG A O 1
ATOM 1472 N N . LEU A 1 182 ? -11.891 11.195 0.365 1 98.38 182 LEU A N 1
ATOM 1473 C CA . LEU A 1 182 ? -11.172 10.406 1.366 1 98.38 182 LEU A CA 1
ATOM 1474 C C . LEU A 1 182 ? -12.148 9.562 2.189 1 98.38 182 LEU A C 1
ATOM 1476 O O . LEU A 1 182 ? -11.789 8.477 2.654 1 98.38 182 LEU A O 1
ATOM 1480 N N . SER A 1 183 ? -13.367 10.047 2.312 1 97.69 183 SER A N 1
ATOM 1481 C CA . SER A 1 183 ? -14.367 9.312 3.088 1 97.69 183 SER A CA 1
ATOM 1482 C C . SER A 1 183 ? -14.68 7.965 2.449 1 97.69 183 SER A C 1
ATOM 1484 O O . SER A 1 183 ? -15.109 7.035 3.135 1 97.69 183 SER A O 1
ATOM 1486 N N . LYS A 1 184 ? -14.461 7.84 1.153 1 94.88 184 LYS A N 1
ATOM 1487 C CA . LYS A 1 184 ? -14.711 6.59 0.441 1 94.88 184 LYS A CA 1
ATOM 1488 C C . LYS A 1 184 ? -13.789 5.48 0.941 1 94.88 184 LYS A C 1
ATOM 1490 O O . LYS A 1 184 ? -14.047 4.297 0.705 1 94.88 184 LYS A O 1
ATOM 1495 N N . PHE A 1 185 ? -12.75 5.84 1.631 1 96.5 185 PHE A N 1
ATOM 1496 C CA . PHE A 1 185 ? -11.766 4.875 2.1 1 96.5 185 PHE A CA 1
ATOM 1497 C C . PHE A 1 185 ? -11.93 4.613 3.59 1 96.5 185 PHE A C 1
ATOM 1499 O O . PHE A 1 185 ? -11.047 4.031 4.227 1 96.5 185 PHE A O 1
ATOM 1506 N N . GLN A 1 186 ? -13.016 5.051 4.117 1 96.06 186 GLN A N 1
ATOM 1507 C CA . GLN A 1 186 ? -13.312 4.809 5.523 1 96.06 186 GLN A CA 1
ATOM 1508 C C . GLN A 1 186 ? -14.695 4.188 5.691 1 96.06 186 GLN A C 1
ATOM 1510 O O . GLN A 1 186 ? -15.641 4.555 4.984 1 96.06 186 GLN A O 1
ATOM 1515 N N . LYS A 1 187 ? -14.859 3.285 6.637 1 92.12 187 LYS A N 1
ATOM 1516 C CA . LYS A 1 187 ? -16.188 2.816 7.039 1 92.12 187 LYS A CA 1
ATOM 1517 C C . LYS A 1 187 ? -16.859 3.82 7.965 1 92.12 187 LYS A C 1
ATOM 1519 O O . LYS A 1 187 ? -16.188 4.652 8.586 1 92.12 187 LYS A O 1
ATOM 1524 N N . PRO A 1 188 ? -18.188 3.689 8.039 1 95.25 188 PRO A N 1
ATOM 1525 C CA . PRO A 1 188 ? -18.828 4.488 9.078 1 95.25 188 PRO A CA 1
ATOM 1526 C C . PRO A 1 188 ? -18.203 4.285 10.453 1 95.25 188 PRO A C 1
ATOM 1528 O O . PRO A 1 188 ? -17.844 3.164 10.812 1 95.25 188 PRO A O 1
ATOM 1531 N N . GLY A 1 189 ? -18.016 5.375 11.125 1 97.56 189 GLY A N 1
ATOM 1532 C CA . GLY A 1 189 ? -17.406 5.297 12.445 1 97.56 189 GLY A CA 1
ATOM 1533 C C . GLY A 1 189 ? -15.906 5.531 12.422 1 97.56 189 GLY A C 1
ATOM 1534 O O . GLY A 1 189 ? -15.281 5.633 13.477 1 97.56 189 GLY A O 1
ATOM 1535 N N . GLY A 1 190 ? -15.328 5.641 11.211 1 98 190 GLY A N 1
ATOM 1536 C CA . GLY A 1 190 ? -13.906 5.922 11.094 1 98 190 GLY A CA 1
ATOM 1537 C C . GLY A 1 190 ? -13.547 7.336 11.508 1 98 190 GLY A C 1
ATOM 1538 O O . GLY A 1 190 ? -14.406 8.219 11.531 1 98 190 GLY A O 1
ATOM 1539 N N . HIS A 1 191 ? -12.32 7.602 11.859 1 98.62 191 HIS A N 1
ATOM 1540 C CA . HIS A 1 191 ? -11.859 8.875 12.398 1 98.62 191 HIS A CA 1
ATOM 1541 C C . HIS A 1 191 ? -11.07 9.664 11.367 1 98.62 191 HIS A C 1
ATOM 1543 O O . HIS A 1 191 ? -10.273 9.094 10.609 1 98.62 191 HIS A O 1
ATOM 1549 N N . PHE A 1 192 ? -11.305 10.93 11.367 1 98.75 192 PHE A N 1
ATOM 1550 C CA . PHE A 1 192 ? -10.477 11.875 10.617 1 98.75 192 PHE A CA 1
ATOM 1551 C C . PHE A 1 192 ? -9.867 12.906 11.547 1 98.75 192 PHE A C 1
ATOM 1553 O O . PHE A 1 192 ? -10.586 13.672 12.203 1 98.75 192 PHE A O 1
ATOM 1560 N N . VAL A 1 193 ? -8.562 12.898 11.688 1 98.69 193 VAL A N 1
ATOM 1561 C CA . VAL A 1 193 ? -7.848 13.906 12.453 1 98.69 193 VAL A CA 1
ATOM 1562 C C . VAL A 1 193 ? -7.047 14.805 11.508 1 98.69 193 VAL A C 1
ATOM 1564 O O . VAL A 1 193 ? -6.133 14.336 10.828 1 98.69 193 VAL A O 1
ATOM 1567 N N . ILE A 1 194 ? -7.348 16.062 11.508 1 98.75 194 ILE A N 1
ATOM 1568 C CA . ILE A 1 194 ? -6.738 16.984 10.547 1 98.75 194 ILE A CA 1
ATOM 1569 C C . ILE A 1 194 ? -6.301 18.266 11.258 1 98.75 194 ILE A C 1
ATOM 1571 O O . ILE A 1 194 ? -6.965 18.719 12.195 1 98.75 194 ILE A O 1
ATOM 1575 N N . ASN A 1 195 ? -5.172 18.75 10.883 1 98.12 195 ASN A N 1
ATOM 1576 C CA . ASN A 1 195 ? -4.777 20.094 11.25 1 98.12 195 ASN A CA 1
ATOM 1577 C C . ASN A 1 195 ? -4.406 20.938 10.023 1 98.12 195 ASN A C 1
ATOM 1579 O O . ASN A 1 195 ? -4.242 20.391 8.93 1 98.12 195 ASN A O 1
ATOM 1583 N N . GLY A 1 196 ? -4.43 22.141 10.164 1 97.75 196 GLY A N 1
ATOM 1584 C CA . GLY A 1 196 ? -4.102 23.094 9.109 1 97.75 196 GLY A CA 1
ATOM 1585 C C . GLY A 1 196 ? -4.168 24.547 9.578 1 97.75 196 GLY A C 1
ATOM 1586 O O . GLY A 1 196 ? -4.012 24.828 10.766 1 97.75 196 GLY A O 1
ATOM 1587 N N . VAL A 1 197 ? -4.207 25.391 8.555 1 97.06 197 VAL A N 1
ATOM 1588 C CA . VAL A 1 197 ? -4.25 26.828 8.844 1 97.06 197 VAL A CA 1
ATOM 1589 C C . VAL A 1 197 ? -5.418 27.469 8.102 1 97.06 197 VAL A C 1
ATOM 1591 O O . VAL A 1 197 ? -5.84 26.969 7.051 1 97.06 197 VAL A O 1
ATOM 1594 N N . MET A 1 198 ? -5.918 28.484 8.688 1 98.12 198 MET A N 1
ATOM 1595 C CA . MET A 1 198 ? -7.004 29.281 8.117 1 98.12 198 MET A CA 1
ATOM 1596 C C . MET A 1 198 ? -6.508 30.672 7.73 1 98.12 198 MET A C 1
ATOM 1598 O O . MET A 1 198 ? -5.547 31.172 8.312 1 98.12 198 MET A O 1
ATOM 1602 N N . GLY A 1 199 ? -7.086 31.219 6.695 1 96.88 199 GLY A N 1
ATOM 1603 C CA . GLY A 1 199 ? -6.762 32.562 6.27 1 96.88 199 GLY A CA 1
ATOM 1604 C C . GLY A 1 199 ? -5.379 32.688 5.652 1 96.88 199 GLY A C 1
ATOM 1605 O O . GLY A 1 199 ? -4.836 33.781 5.543 1 96.88 199 GLY A O 1
ATOM 1606 N N . CYS A 1 200 ? -4.801 31.594 5.285 1 96.12 200 CYS A N 1
ATOM 1607 C CA . CYS A 1 200 ? -3.447 31.562 4.746 1 96.12 200 CYS A CA 1
ATOM 1608 C C . CYS A 1 200 ? -3.465 31.609 3.221 1 96.12 200 CYS A C 1
ATOM 1610 O O . CYS A 1 200 ? -4.156 30.812 2.582 1 96.12 200 CYS A O 1
ATOM 1612 N N . THR A 1 201 ? -2.637 32.531 2.643 1 96.06 201 THR A N 1
ATOM 1613 C CA . THR A 1 201 ? -2.662 32.656 1.188 1 96.06 201 THR A CA 1
ATOM 1614 C C . THR A 1 201 ? -1.354 32.156 0.585 1 96.06 201 THR A C 1
ATOM 1616 O O . THR A 1 201 ? -1.276 31.891 -0.618 1 96.06 201 THR A O 1
ATOM 1619 N N . PHE A 1 202 ? -0.371 32.062 1.391 1 95.12 202 PHE A N 1
ATOM 1620 C CA . PHE A 1 202 ? 0.895 31.531 0.887 1 95.12 202 PHE A CA 1
ATOM 1621 C C . PHE A 1 202 ? 1.757 31 2.029 1 95.12 202 PHE A C 1
ATOM 1623 O O . PHE A 1 202 ? 1.523 31.344 3.193 1 95.12 202 PHE A O 1
ATOM 1630 N N . TYR A 1 203 ? 2.734 30.219 1.798 1 94.06 203 TYR A N 1
ATOM 1631 C CA . TYR A 1 203 ? 3.807 29.812 2.699 1 94.06 203 TYR A CA 1
ATOM 1632 C C . TYR A 1 203 ? 5.113 29.609 1.94 1 94.06 203 TYR A C 1
ATOM 1634 O O . TYR A 1 203 ? 5.102 29.359 0.734 1 94.06 203 TYR A O 1
ATOM 1642 N N . ASN A 1 204 ? 6.156 29.719 2.635 1 92.38 204 ASN A N 1
ATOM 1643 C CA . ASN A 1 204 ? 7.473 29.641 2.014 1 92.38 204 ASN A CA 1
ATOM 1644 C C . ASN A 1 204 ? 8.156 28.312 2.328 1 92.38 204 ASN A C 1
ATOM 1646 O O . ASN A 1 204 ? 8.07 27.812 3.455 1 92.38 204 ASN A O 1
ATOM 1650 N N . VAL A 1 205 ? 8.727 27.703 1.325 1 92.81 205 VAL A N 1
ATOM 1651 C CA . VAL A 1 205 ? 9.68 26.609 1.445 1 92.81 205 VAL A CA 1
ATOM 1652 C C . VAL A 1 205 ? 11.031 27.031 0.862 1 92.81 205 VAL A C 1
ATOM 1654 O O . VAL A 1 205 ? 11.219 27.031 -0.357 1 92.81 205 VAL A O 1
ATOM 1657 N N . GLY A 1 206 ? 11.93 27.375 1.796 1 89.88 206 GLY A N 1
ATOM 1658 C CA . GLY A 1 206 ? 13.125 28.047 1.308 1 89.88 206 GLY A CA 1
ATOM 1659 C C . GLY A 1 206 ? 12.828 29.344 0.575 1 89.88 206 GLY A C 1
ATOM 1660 O O . GLY A 1 206 ? 12.117 30.203 1.094 1 89.88 206 GLY A O 1
ATOM 1661 N N . PRO A 1 207 ? 13.414 29.484 -0.605 1 89.69 207 PRO A N 1
ATOM 1662 C CA . PRO A 1 207 ? 13.203 30.719 -1.357 1 89.69 207 PRO A CA 1
ATOM 1663 C C . PRO A 1 207 ? 11.914 30.703 -2.172 1 89.69 207 PRO A C 1
ATOM 1665 O O . PRO A 1 207 ? 11.586 31.703 -2.828 1 89.69 207 PRO A O 1
ATOM 1668 N N . ILE A 1 208 ? 11.211 29.641 -2.115 1 93.69 208 ILE A N 1
ATOM 1669 C CA . ILE A 1 208 ? 10.062 29.484 -3.002 1 93.69 208 ILE A CA 1
ATOM 1670 C C . ILE A 1 208 ? 8.773 29.734 -2.227 1 93.69 208 ILE A C 1
ATOM 1672 O O . ILE A 1 208 ? 8.594 29.203 -1.125 1 93.69 208 ILE A O 1
ATOM 1676 N N . LYS A 1 209 ? 7.918 30.531 -2.854 1 94.62 209 LYS A N 1
ATOM 1677 C CA . LYS A 1 209 ? 6.613 30.828 -2.279 1 94.62 209 LYS A CA 1
ATOM 1678 C C . LYS A 1 209 ? 5.52 29.984 -2.918 1 94.62 209 LYS A C 1
ATOM 1680 O O . LYS A 1 209 ? 5.352 29.984 -4.141 1 94.62 209 LYS A O 1
ATOM 1685 N N . PHE A 1 210 ? 4.789 29.219 -2.066 1 96.38 210 PHE A N 1
ATOM 1686 C CA . PHE A 1 210 ? 3.701 28.375 -2.541 1 96.38 210 PHE A CA 1
ATOM 1687 C C . PHE A 1 210 ? 2.35 28.953 -2.131 1 96.38 210 PHE A C 1
ATOM 1689 O O . PHE A 1 210 ? 2.225 29.562 -1.064 1 96.38 210 PHE A O 1
ATOM 1696 N N . GLN A 1 211 ? 1.416 28.703 -2.959 1 96.38 211 GLN A N 1
ATOM 1697 C CA . GLN A 1 211 ? 0.058 29.156 -2.67 1 96.38 211 GLN A CA 1
ATOM 1698 C C . GLN A 1 211 ? -0.587 28.297 -1.588 1 96.38 211 GLN A C 1
ATOM 1700 O O . GLN A 1 211 ? -0.265 27.109 -1.454 1 96.38 211 GLN A O 1
ATOM 1705 N N . ALA A 1 212 ? -1.48 28.906 -0.827 1 97 212 ALA A N 1
ATOM 1706 C CA . ALA A 1 212 ? -2.402 28.234 0.091 1 97 212 ALA A CA 1
ATOM 1707 C C . ALA A 1 212 ? -3.801 28.844 -0.006 1 97 212 ALA A C 1
ATOM 1709 O O . ALA A 1 212 ? -3.951 30.047 -0.235 1 97 212 ALA A O 1
ATOM 1710 N N . PHE A 1 213 ? -4.77 28.062 0.162 1 98.12 213 PHE A N 1
ATOM 1711 C CA . PHE A 1 213 ? -6.133 28.578 0.078 1 98.12 213 PHE A CA 1
ATOM 1712 C C . PHE A 1 213 ? -6.613 29.062 1.437 1 98.12 213 PHE A C 1
ATOM 1714 O O . PHE A 1 213 ? -6.602 28.312 2.416 1 98.12 213 PHE A O 1
ATOM 1721 N N . PRO A 1 214 ? -7.027 30.25 1.499 1 98.12 214 PRO A N 1
ATOM 1722 C CA . PRO A 1 214 ? -7.402 30.844 2.779 1 98.12 214 PRO A CA 1
ATOM 1723 C C . PRO A 1 214 ? -8.812 30.469 3.223 1 98.12 214 PRO A C 1
ATOM 1725 O O . PRO A 1 214 ? -9.711 31.312 3.244 1 98.12 214 PRO A O 1
ATOM 1728 N N . ILE A 1 215 ? -9.023 29.281 3.676 1 98.5 215 ILE A N 1
ATOM 1729 C CA . ILE A 1 215 ? -10.336 28.797 4.098 1 98.5 215 ILE A CA 1
ATOM 1730 C C . ILE A 1 215 ? -10.742 29.484 5.402 1 98.5 215 ILE A C 1
ATOM 1732 O O . ILE A 1 215 ? -9.898 29.781 6.242 1 98.5 215 ILE A O 1
ATOM 1736 N N . SER A 1 216 ? -12.062 29.719 5.547 1 98.5 216 SER A N 1
ATOM 1737 C CA . SER A 1 216 ? -12.602 30.203 6.809 1 98.5 216 SER A CA 1
ATOM 1738 C C . SER A 1 216 ? -13.023 29.047 7.715 1 98.5 216 SER A C 1
ATOM 1740 O O . SER A 1 216 ? -13.219 27.922 7.246 1 98.5 216 SER A O 1
ATOM 1742 N N . LYS A 1 217 ? -13.125 29.406 9 1 98.44 217 LYS A N 1
ATOM 1743 C CA . LYS A 1 217 ? -13.539 28.391 9.977 1 98.44 217 LYS A CA 1
ATOM 1744 C C . LYS A 1 217 ? -14.891 27.781 9.594 1 98.44 217 LYS A C 1
ATOM 1746 O O . LYS A 1 217 ? -15.047 26.562 9.609 1 98.44 217 LYS A O 1
ATOM 1751 N N . ASP A 1 218 ? -15.82 28.625 9.227 1 98.44 218 ASP A N 1
ATOM 1752 C CA . ASP A 1 218 ? -17.172 28.172 8.914 1 98.44 218 ASP A CA 1
ATOM 1753 C C . ASP A 1 218 ? -17.156 27.234 7.703 1 98.44 218 ASP A C 1
ATOM 1755 O O . ASP A 1 218 ? -17.781 26.172 7.73 1 98.44 218 ASP A O 1
ATOM 1759 N N . LYS A 1 219 ? -16.469 27.641 6.676 1 98.56 219 LYS A N 1
ATOM 1760 C CA . LYS A 1 219 ? -16.438 26.844 5.449 1 98.56 219 LYS A CA 1
ATOM 1761 C C . LYS A 1 219 ? -15.688 25.531 5.66 1 98.56 219 LYS A C 1
ATOM 1763 O O . LYS A 1 219 ? -16.047 24.5 5.074 1 98.56 219 LYS A O 1
ATOM 1768 N N . LEU A 1 220 ? -14.695 25.609 6.453 1 98.56 220 LEU A N 1
ATOM 1769 C CA . LEU A 1 220 ? -13.953 24.422 6.828 1 98.56 220 LEU A CA 1
ATOM 1770 C C . LEU A 1 220 ? -14.867 23.391 7.492 1 98.56 220 LEU A C 1
ATOM 1772 O O . LEU A 1 220 ? -14.938 22.25 7.059 1 98.56 220 LEU A O 1
ATOM 1776 N N . GLN A 1 221 ? -15.562 23.781 8.5 1 98.69 221 GLN A N 1
ATOM 1777 C CA . GLN A 1 221 ? -16.422 22.875 9.25 1 98.69 221 GLN A CA 1
ATOM 1778 C C . GLN A 1 221 ? -17.594 22.406 8.398 1 98.69 221 GLN A C 1
ATOM 1780 O O . GLN A 1 221 ? -17.953 21.219 8.438 1 98.69 221 GLN A O 1
ATOM 1785 N N . GLU A 1 222 ? -18.109 23.297 7.625 1 98.62 222 GLU A N 1
ATOM 1786 C CA . GLU A 1 222 ? -19.188 22.953 6.715 1 98.62 222 GLU A CA 1
ATOM 1787 C C . GLU A 1 222 ? -18.75 21.891 5.707 1 98.62 222 GLU A C 1
ATOM 1789 O O . GLU A 1 222 ? -19.516 20.969 5.387 1 98.62 222 GLU A O 1
ATOM 1794 N N . SER A 1 223 ? -17.562 22.047 5.156 1 98.69 223 SER A N 1
ATOM 1795 C CA . SER A 1 223 ? -17.031 21.109 4.172 1 98.69 223 SER A CA 1
ATOM 1796 C C . SER A 1 223 ? -17.016 19.688 4.715 1 98.69 223 SER A C 1
ATOM 1798 O O . SER A 1 223 ? -17.422 18.75 4.027 1 98.69 223 SER A O 1
ATOM 1800 N N . PHE A 1 224 ? -16.609 19.516 5.957 1 98.81 224 PHE A N 1
ATOM 1801 C CA . PHE A 1 224 ? -16.531 18.172 6.539 1 98.81 224 PHE A CA 1
ATOM 1802 C C . PHE A 1 224 ? -17.922 17.656 6.902 1 98.81 224 PHE A C 1
ATOM 1804 O O . PHE A 1 224 ? -18.219 16.484 6.695 1 98.81 224 PHE A O 1
ATOM 1811 N N . THR A 1 225 ? -18.719 18.531 7.43 1 98.69 225 THR A N 1
ATOM 1812 C CA . THR A 1 225 ? -20.094 18.125 7.73 1 98.69 225 THR A CA 1
ATOM 1813 C C . THR A 1 225 ? -20.812 17.672 6.461 1 98.69 225 THR A C 1
ATOM 1815 O O . THR A 1 225 ? -21.453 16.625 6.449 1 98.69 225 THR A O 1
ATOM 1818 N N . ASN A 1 226 ? -20.656 18.422 5.406 1 98.44 226 ASN A N 1
ATOM 1819 C CA . ASN A 1 226 ? -21.281 18.094 4.125 1 98.44 226 ASN A CA 1
ATOM 1820 C C . ASN A 1 226 ? -20.719 16.781 3.561 1 98.44 226 ASN A C 1
ATOM 1822 O O . ASN A 1 226 ? -21.391 16.094 2.789 1 98.44 226 ASN A O 1
ATOM 1826 N N . ALA A 1 227 ? -19.547 16.484 3.912 1 98.44 227 ALA A N 1
ATOM 1827 C CA . ALA A 1 227 ? -18.891 15.266 3.422 1 98.44 227 ALA A CA 1
ATOM 1828 C C . ALA A 1 227 ? -19.312 14.055 4.254 1 98.44 227 ALA A C 1
ATOM 1830 O O . ALA A 1 227 ? -18.812 12.945 4.027 1 98.44 227 ALA A O 1
ATOM 1831 N N . GLY A 1 228 ? -20.109 14.25 5.242 1 98.25 228 GLY A N 1
ATOM 1832 C CA . GLY A 1 228 ? -20.641 13.133 6.012 1 98.25 228 GLY A CA 1
ATOM 1833 C C . GLY A 1 228 ? -19.875 12.883 7.301 1 98.25 228 GLY A C 1
ATOM 1834 O O . GLY A 1 228 ? -19.812 11.758 7.785 1 98.25 228 GLY A O 1
ATOM 1835 N N . TYR A 1 229 ? -19.25 13.914 7.84 1 98.69 229 TYR A N 1
ATOM 1836 C CA . TYR A 1 229 ? -18.547 13.781 9.102 1 98.69 229 TYR A CA 1
ATOM 1837 C C . TYR A 1 229 ? -19.266 14.539 10.219 1 98.69 229 TYR A C 1
ATOM 1839 O O . TYR A 1 229 ? -19.922 15.547 9.969 1 98.69 229 TYR A O 1
ATOM 1847 N N . THR A 1 230 ? -19.094 14.039 11.414 1 98.69 230 THR A N 1
ATOM 1848 C CA . THR A 1 230 ? -19.469 14.766 12.625 1 98.69 230 THR A CA 1
ATOM 1849 C C . THR A 1 230 ? -18.234 15.234 13.383 1 98.69 230 THR A C 1
ATOM 1851 O O . THR A 1 230 ? -17.344 14.43 13.695 1 98.69 230 THR A O 1
ATOM 1854 N N . ILE A 1 231 ? -18.234 16.5 13.664 1 98.62 231 ILE A N 1
ATOM 1855 C CA . ILE A 1 231 ? -17.078 17.078 14.352 1 98.62 231 ILE A CA 1
ATOM 1856 C C . ILE A 1 231 ? -17.156 16.766 15.844 1 98.62 231 ILE A C 1
ATOM 1858 O O . ILE A 1 231 ? -18.141 17.094 16.5 1 98.62 231 ILE A O 1
ATOM 1862 N N . GLN A 1 232 ? -16.078 16.188 16.344 1 98.44 232 GLN A N 1
ATOM 1863 C CA . GLN A 1 232 ? -16.016 15.781 17.75 1 98.44 232 GLN A CA 1
ATOM 1864 C C . GLN A 1 232 ? -15.133 16.734 18.547 1 98.44 232 GLN A C 1
ATOM 1866 O O . GLN A 1 232 ? -15.305 16.859 19.766 1 98.44 232 GLN A O 1
ATOM 1871 N N . TYR A 1 233 ? -14.172 17.266 17.969 1 98.38 233 TYR A N 1
ATOM 1872 C CA . TYR A 1 233 ? -13.148 18.125 18.578 1 98.38 233 TYR A CA 1
ATOM 1873 C C . TYR A 1 233 ? -12.711 19.203 17.594 1 98.38 233 TYR A C 1
ATOM 1875 O O . TYR A 1 233 ? -12.492 18.938 16.406 1 98.38 233 TYR A O 1
ATOM 1883 N N . PHE A 1 234 ? -12.688 20.469 18.031 1 98.62 234 PHE A N 1
ATOM 1884 C CA . PHE A 1 234 ? -12.148 21.578 17.25 1 98.62 234 PHE A CA 1
ATOM 1885 C C . PHE A 1 234 ? -11.5 22.609 18.156 1 98.62 234 PHE A C 1
ATOM 1887 O O . PHE A 1 234 ? -12.125 23.109 19.109 1 98.62 234 PHE A O 1
ATOM 1894 N N . LYS A 1 235 ? -10.266 22.875 17.875 1 98.56 235 LYS A N 1
ATOM 1895 C CA . LYS A 1 235 ? -9.555 23.969 18.531 1 98.56 235 LYS A CA 1
ATOM 1896 C C . LYS A 1 235 ? -8.773 24.797 17.516 1 98.56 235 LYS A C 1
ATOM 1898 O O . LYS A 1 235 ? -8.25 24.266 16.531 1 98.56 235 LYS A O 1
ATOM 1903 N N . ASP A 1 236 ? -8.75 26.016 17.703 1 97.69 236 ASP A N 1
ATOM 1904 C CA . ASP A 1 236 ? -7.922 26.891 16.875 1 97.69 236 ASP A CA 1
ATOM 1905 C C . ASP A 1 236 ? -7.082 27.828 17.734 1 97.69 236 ASP A C 1
ATOM 1907 O O . ASP A 1 236 ? -7.309 27.938 18.953 1 97.69 236 ASP A O 1
ATOM 1911 N N . HIS A 1 237 ? -6.094 28.312 17.156 1 95.25 237 HIS A N 1
ATOM 1912 C CA . HIS A 1 237 ? -5.145 29.203 17.812 1 95.25 237 HIS A CA 1
ATOM 1913 C C . HIS A 1 237 ? -4.664 30.297 16.875 1 95.25 237 HIS A C 1
ATOM 1915 O O . HIS A 1 237 ? -4.297 30.016 15.734 1 95.25 237 HIS A O 1
ATOM 1921 N N . ALA A 1 238 ? -4.645 31.531 17.422 1 94.5 238 ALA A N 1
ATOM 1922 C CA . ALA A 1 238 ? -4.238 32.656 16.609 1 94.5 238 ALA A CA 1
ATOM 1923 C C . ALA A 1 238 ? -2.758 32.594 16.25 1 94.5 238 ALA A C 1
ATOM 1925 O O . ALA A 1 238 ? -1.93 32.188 17.078 1 94.5 238 ALA A O 1
ATOM 1926 N N . GLY A 1 239 ? -2.545 32.875 14.984 1 91.19 239 GLY A N 1
ATOM 1927 C CA . GLY A 1 239 ? -1.156 33 14.57 1 91.19 239 GLY A CA 1
ATOM 1928 C C . GLY A 1 239 ? -0.472 34.25 15.086 1 91.19 239 GLY A C 1
ATOM 1929 O O . GLY A 1 239 ? -1.108 35.094 15.719 1 91.19 239 GLY A O 1
ATOM 1930 N N . PRO A 1 240 ? 0.812 34.281 14.836 1 87.38 240 PRO A N 1
ATOM 1931 C CA . PRO A 1 240 ? 1.522 35.5 15.211 1 87.38 240 PRO A CA 1
ATOM 1932 C C . PRO A 1 240 ? 1.096 36.719 14.375 1 87.38 240 PRO A C 1
ATOM 1934 O O . PRO A 1 240 ? 0.463 36.531 13.336 1 87.38 240 PRO A O 1
ATOM 1937 N N . PRO A 1 241 ? 1.522 37.906 14.891 1 87.56 241 PRO A N 1
ATOM 1938 C CA . PRO A 1 241 ? 1.28 39.062 14.055 1 87.56 241 PRO A CA 1
ATOM 1939 C C . PRO A 1 241 ? 1.93 38.969 12.672 1 87.56 241 PRO A C 1
ATOM 1941 O O . PRO A 1 241 ? 2.982 38.344 12.531 1 87.56 241 PRO A O 1
ATOM 1944 N N . LYS A 1 242 ? 1.254 39.5 11.734 1 82.12 242 LYS A N 1
ATOM 1945 C CA . LYS A 1 242 ? 1.671 39.438 10.344 1 82.12 242 LYS A CA 1
ATOM 1946 C C . LYS A 1 242 ? 3.143 39.781 10.18 1 82.12 242 LYS A C 1
ATOM 1948 O O . LYS A 1 242 ? 3.863 39.188 9.398 1 82.12 242 LYS A O 1
ATOM 1953 N N . GLU A 1 243 ? 3.58 40.781 10.891 1 83.25 243 GLU A N 1
ATOM 1954 C CA . GLU A 1 243 ? 4.945 41.281 10.781 1 83.25 243 GLU A CA 1
ATOM 1955 C C . GLU A 1 243 ? 5.957 40.25 11.297 1 83.25 243 GLU A C 1
ATOM 1957 O O . GLU A 1 243 ? 7.133 40.312 10.93 1 83.25 243 GLU A O 1
ATOM 1962 N N . GLU A 1 244 ? 5.434 39.344 12.016 1 80.06 244 GLU A N 1
ATOM 1963 C CA . GLU A 1 244 ? 6.312 38.375 12.648 1 80.06 244 GLU A CA 1
ATOM 1964 C C . GLU A 1 244 ? 6.266 37.031 11.922 1 80.06 244 GLU A C 1
ATOM 1966 O O . GLU A 1 244 ? 7.121 36.156 12.141 1 80.06 244 GLU A O 1
ATOM 1971 N N . ASN A 1 245 ? 5.297 36.875 11.086 1 80.06 245 ASN A N 1
ATOM 1972 C CA . ASN A 1 245 ? 5.168 35.625 10.359 1 80.06 245 ASN A CA 1
ATOM 1973 C C . ASN A 1 245 ? 5.996 35.625 9.078 1 80.06 245 ASN A C 1
ATOM 1975 O O . ASN A 1 245 ? 5.547 36.094 8.039 1 80.06 245 ASN A O 1
ATOM 1979 N N . VAL A 1 246 ? 7.125 35.094 9.094 1 77.75 246 VAL A N 1
ATOM 1980 C CA . VAL A 1 246 ? 8.086 35.188 8 1 77.75 246 VAL A CA 1
ATOM 1981 C C . VAL A 1 246 ? 7.887 34.031 7.035 1 77.75 246 VAL A C 1
ATOM 1983 O O . VAL A 1 246 ? 8.289 34.094 5.875 1 77.75 246 VAL A O 1
ATOM 1986 N N . ILE A 1 247 ? 7.25 33 7.445 1 86.31 247 ILE A N 1
ATOM 1987 C CA . ILE A 1 247 ? 7.172 31.797 6.645 1 86.31 247 ILE A CA 1
ATOM 1988 C C . ILE A 1 247 ? 5.852 31.75 5.883 1 86.31 247 ILE A C 1
ATOM 1990 O O . ILE A 1 247 ? 5.781 31.234 4.77 1 86.31 247 ILE A O 1
ATOM 1994 N N . SER A 1 248 ? 4.824 32.312 6.504 1 91.81 248 SER A N 1
ATOM 1995 C CA . SER A 1 248 ? 3.484 32.312 5.926 1 91.81 248 SER A CA 1
ATOM 1996 C C . SER A 1 248 ? 2.648 33.469 6.461 1 91.81 248 SER A C 1
ATOM 1998 O O . SER A 1 248 ? 3.16 34.344 7.176 1 91.81 248 SER A O 1
ATOM 2000 N N . ASN A 1 249 ? 1.392 33.625 5.996 1 93.56 249 ASN A N 1
ATOM 2001 C CA . ASN A 1 249 ? 0.525 34.688 6.512 1 93.56 249 ASN A CA 1
ATOM 2002 C C . ASN A 1 249 ? -0.754 34.125 7.117 1 93.56 249 ASN A C 1
ATOM 2004 O O . ASN A 1 249 ? -1.822 34.719 7.004 1 93.56 249 ASN A O 1
ATOM 2008 N N . TYR A 1 250 ? -0.605 32.875 7.648 1 95 250 TYR A N 1
ATOM 2009 C CA . TYR A 1 250 ? -1.812 32.281 8.203 1 95 250 TYR A CA 1
ATOM 2010 C C . TYR A 1 250 ? -2.348 33.094 9.367 1 95 250 TYR A C 1
ATOM 2012 O O . TYR A 1 250 ? -1.575 33.719 10.117 1 95 250 TYR A O 1
ATOM 2020 N N . GLU A 1 251 ? -3.654 33.062 9.5 1 95.62 251 GLU A N 1
ATOM 2021 C CA . GLU A 1 251 ? -4.297 33.812 10.578 1 95.62 251 GLU A CA 1
ATOM 2022 C C . GLU A 1 251 ? -4.469 32.969 11.828 1 95.62 251 GLU A C 1
ATOM 2024 O O . GLU A 1 251 ? -4.211 33.438 12.938 1 95.62 251 GLU A O 1
ATOM 2029 N N . LYS A 1 252 ? -4.965 31.75 11.602 1 96.94 252 LYS A N 1
ATOM 2030 C CA . LYS A 1 252 ? -5.176 30.812 12.703 1 96.94 252 LYS A CA 1
ATOM 2031 C C . LYS A 1 252 ? -4.777 29.406 12.305 1 96.94 252 LYS A C 1
ATOM 2033 O O . LYS A 1 252 ? -4.953 29 11.148 1 96.94 252 LYS A O 1
ATOM 2038 N N . GLY A 1 253 ? -4.215 28.703 13.266 1 97.19 253 GLY A N 1
ATOM 2039 C CA . GLY A 1 253 ? -4.121 27.25 13.148 1 97.19 253 GLY A CA 1
ATOM 2040 C C . GLY A 1 253 ? -5.336 26.531 13.711 1 97.19 253 GLY A C 1
ATOM 2041 O O . GLY A 1 253 ? -6.062 27.078 14.531 1 97.19 253 GLY A O 1
ATOM 2042 N N . PHE A 1 254 ? -5.582 25.328 13.242 1 98.56 254 PHE A N 1
ATOM 2043 C CA . PHE A 1 254 ? -6.68 24.562 13.812 1 98.56 254 PHE A CA 1
ATOM 2044 C C . PHE A 1 254 ? -6.312 23.078 13.891 1 98.56 254 PHE A C 1
ATOM 2046 O O . PHE A 1 254 ? -5.434 22.609 13.164 1 98.56 254 PHE A O 1
ATOM 2053 N N . VAL A 1 255 ? -6.895 22.328 14.781 1 98.56 255 VAL A N 1
ATOM 2054 C CA . VAL A 1 255 ? -6.93 20.875 14.852 1 98.56 255 VAL A CA 1
ATOM 2055 C C . VAL A 1 255 ? -8.375 20.406 14.977 1 98.56 255 VAL A C 1
ATOM 2057 O O . VAL A 1 255 ? -9.156 20.969 15.75 1 98.56 255 VAL A O 1
ATOM 2060 N N . MET A 1 256 ? -8.719 19.438 14.195 1 98.81 256 MET A N 1
ATOM 2061 C CA . MET A 1 256 ? -10.094 18.938 14.164 1 98.81 256 MET A CA 1
ATOM 2062 C C . MET A 1 256 ? -10.117 17.406 14.148 1 98.81 256 MET A C 1
ATOM 2064 O O . MET A 1 256 ? -9.32 16.781 13.453 1 98.81 256 MET A O 1
ATOM 2068 N N . HIS A 1 257 ? -10.906 16.812 14.984 1 98.75 257 HIS A N 1
ATOM 2069 C CA . HIS A 1 257 ? -11.242 15.398 14.977 1 98.75 257 HIS A CA 1
ATOM 2070 C C . HIS A 1 257 ? -12.703 15.172 14.594 1 98.75 257 HIS A C 1
ATOM 2072 O O . HIS A 1 257 ? -13.602 15.766 15.203 1 98.75 257 HIS A O 1
ATOM 2078 N N . CYS A 1 258 ? -12.898 14.438 13.547 1 98.62 258 CYS A N 1
ATOM 2079 C CA . CYS A 1 258 ? -14.242 14.117 13.078 1 98.62 258 CYS A CA 1
ATOM 2080 C C . CYS A 1 258 ? -14.438 12.609 12.977 1 98.62 258 CYS A C 1
ATOM 2082 O O . CYS A 1 258 ? -13.469 11.852 12.93 1 98.62 258 CYS A O 1
ATOM 2084 N N . ILE A 1 259 ? -15.688 12.18 12.977 1 98.56 259 ILE A N 1
ATOM 2085 C CA . ILE A 1 259 ? -16.078 10.789 12.781 1 98.56 259 ILE A CA 1
ATOM 2086 C C . ILE A 1 259 ? -16.984 10.672 11.555 1 98.56 259 ILE A C 1
ATOM 2088 O O . ILE A 1 259 ? -17.891 11.484 11.375 1 98.56 259 ILE A O 1
ATOM 2092 N N . ARG A 1 260 ? -16.688 9.734 10.758 1 98.25 260 ARG A N 1
ATOM 2093 C CA . ARG A 1 260 ? -17.531 9.5 9.586 1 98.25 260 ARG A CA 1
ATOM 2094 C C . ARG A 1 260 ? -18.891 8.945 9.984 1 98.25 260 ARG A C 1
ATOM 2096 O O . ARG A 1 260 ? -18.969 8.008 10.789 1 98.25 260 ARG A O 1
ATOM 2103 N N . ASN A 1 261 ? -19.875 9.484 9.359 1 96.38 261 ASN A N 1
ATOM 2104 C CA . ASN A 1 261 ? -21.234 9.047 9.672 1 96.38 261 ASN A CA 1
ATOM 2105 C C . ASN A 1 261 ? -21.578 7.734 8.961 1 96.38 261 ASN A C 1
ATOM 2107 O O . ASN A 1 261 ? -21.016 7.441 7.898 1 96.38 261 ASN A O 1
ATOM 2111 N N . MET B 1 1 ? -15.875 -18.047 -45.688 1 28.02 1 MET B N 1
ATOM 2112 C CA . MET B 1 1 ? -15.938 -18.5 -44.312 1 28.02 1 MET B CA 1
ATOM 2113 C C . MET B 1 1 ? -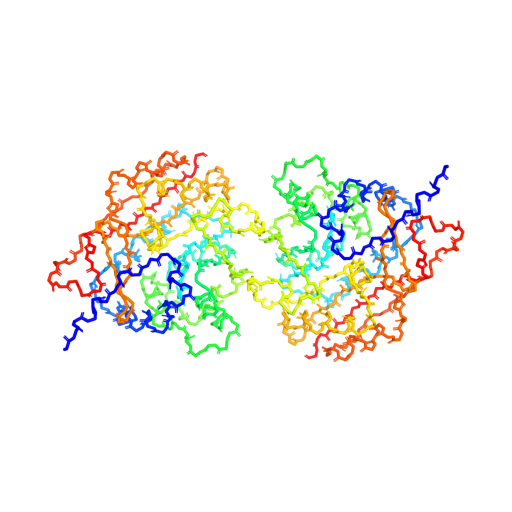14.57 -18.406 -43.625 1 28.02 1 MET B C 1
ATOM 2115 O O . MET B 1 1 ? -13.711 -19.266 -43.844 1 28.02 1 MET B O 1
ATOM 2119 N N . SER B 1 2 ? -13.961 -17.219 -43.562 1 33.25 2 SER B N 1
ATOM 2120 C CA . SER B 1 2 ? -12.609 -16.906 -43.094 1 33.25 2 SER B CA 1
ATOM 2121 C C . SER B 1 2 ? -12.352 -17.516 -41.719 1 33.25 2 SER B C 1
ATOM 2123 O O . SER B 1 2 ? -13.164 -17.344 -40.812 1 33.25 2 SER B O 1
ATOM 2125 N N . ALA B 1 3 ? -11.859 -18.672 -41.656 1 37.34 3 ALA B N 1
ATOM 2126 C CA . ALA B 1 3 ? -11.398 -19.312 -40.406 1 37.34 3 ALA B CA 1
ATOM 2127 C C . ALA B 1 3 ? -10.727 -18.297 -39.5 1 37.34 3 ALA B C 1
ATOM 2129 O O . ALA B 1 3 ? -9.734 -17.672 -39.875 1 37.34 3 ALA B O 1
ATOM 2130 N N . ASP B 1 4 ? -11.406 -17.406 -38.656 1 40.97 4 ASP B N 1
ATOM 2131 C CA . ASP B 1 4 ? -11.023 -16.359 -37.719 1 40.97 4 ASP B CA 1
ATOM 2132 C C . ASP B 1 4 ? -9.836 -16.812 -36.875 1 40.97 4 ASP B C 1
ATOM 2134 O O . ASP B 1 4 ? -9.945 -17.766 -36.094 1 40.97 4 ASP B O 1
ATOM 2138 N N . LYS B 1 5 ? -8.734 -17.094 -37.219 1 44.94 5 LYS B N 1
ATOM 2139 C CA . LYS B 1 5 ? -7.445 -17.484 -36.656 1 44.94 5 LYS B CA 1
ATOM 2140 C C . LYS B 1 5 ? -7.234 -16.875 -35.281 1 44.94 5 LYS B C 1
ATOM 2142 O O . LYS B 1 5 ? -7.039 -15.672 -35.156 1 44.94 5 LYS B O 1
ATOM 2147 N N . SER B 1 6 ? -7.941 -17.297 -34.125 1 57.75 6 SER B N 1
ATOM 2148 C CA . SER B 1 6 ? -7.961 -16.828 -32.75 1 57.75 6 SER B CA 1
ATOM 2149 C C . SER B 1 6 ? -6.562 -16.438 -32.25 1 57.75 6 SER B C 1
ATOM 2151 O O . SER B 1 6 ? -5.648 -17.266 -32.281 1 57.75 6 SER B O 1
ATOM 2153 N N . GLN B 1 7 ? -6.062 -15.227 -32.344 1 81.62 7 GLN B N 1
ATOM 2154 C CA . GLN B 1 7 ? -4.793 -14.562 -32.094 1 81.62 7 GLN B CA 1
ATOM 2155 C C . GLN B 1 7 ? -4.344 -14.781 -30.641 1 81.62 7 GLN B C 1
ATOM 2157 O O . GLN B 1 7 ? -5.133 -14.617 -29.703 1 81.62 7 GLN B O 1
ATOM 2162 N N . LEU B 1 8 ? -3.141 -15.484 -30.516 1 91.62 8 LEU B N 1
ATOM 2163 C CA . LEU B 1 8 ? -2.482 -15.656 -29.219 1 91.62 8 LEU B CA 1
ATOM 2164 C C . LEU B 1 8 ? -2.258 -14.305 -28.547 1 91.62 8 LEU B C 1
ATOM 2166 O O . LEU B 1 8 ? -1.558 -13.445 -29.078 1 91.62 8 LEU B O 1
ATOM 2170 N N . LYS B 1 9 ? -2.975 -14.156 -27.406 1 94.69 9 LYS B N 1
ATOM 2171 C CA . LYS B 1 9 ? -2.904 -12.898 -26.672 1 94.69 9 LYS B CA 1
ATOM 2172 C C . LYS B 1 9 ? -1.59 -12.781 -25.906 1 94.69 9 LYS B C 1
ATOM 2174 O O . LYS B 1 9 ? -1.003 -13.789 -25.5 1 94.69 9 LYS B O 1
ATOM 2179 N N . GLN B 1 10 ? -1.171 -11.547 -25.812 1 91.81 10 GLN B N 1
ATOM 2180 C CA . GLN B 1 10 ? 0.096 -11.25 -25.156 1 91.81 10 GLN B CA 1
ATOM 2181 C C . GLN B 1 10 ? -0.107 -10.32 -23.953 1 91.81 10 GLN B C 1
ATOM 2183 O O . GLN B 1 10 ? -1.237 -10.109 -23.516 1 91.81 10 GLN B O 1
ATOM 2188 N N . ASN B 1 11 ? 0.964 -9.766 -23.406 1 91.12 11 ASN B N 1
ATOM 2189 C CA . ASN B 1 11 ? 0.998 -9.047 -22.141 1 91.12 11 ASN B CA 1
ATOM 2190 C C . ASN B 1 11 ? -0.031 -7.926 -22.109 1 91.12 11 ASN B C 1
ATOM 2192 O O . ASN B 1 11 ? -0.973 -7.961 -21.312 1 91.12 11 ASN B O 1
ATOM 2196 N N . GLU B 1 12 ? 0.004 -7.062 -23.047 1 92.06 12 GLU B N 1
ATOM 2197 C CA . GLU B 1 12 ? -0.859 -5.887 -23 1 92.06 12 GLU B CA 1
ATOM 2198 C C . GLU B 1 12 ? -2.328 -6.273 -23.141 1 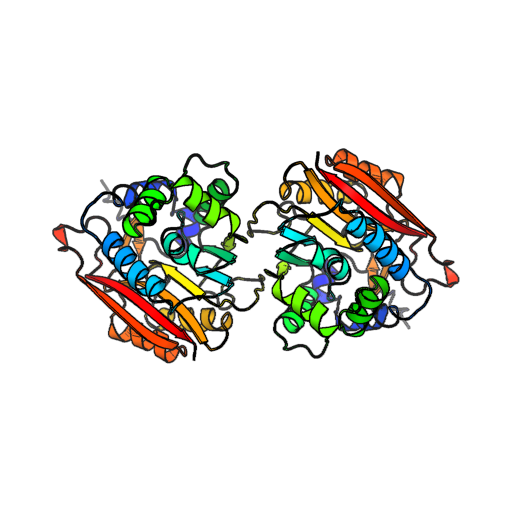92.06 12 GLU B C 1
ATOM 2200 O O . GLU B 1 12 ? -3.217 -5.531 -22.719 1 92.06 12 GLU B O 1
ATOM 2205 N N . ASP B 1 13 ? -2.529 -7.465 -23.688 1 94.88 13 ASP B N 1
ATOM 2206 C CA . ASP B 1 13 ? -3.896 -7.926 -23.906 1 94.88 13 ASP B CA 1
ATOM 2207 C C . ASP B 1 13 ? -4.578 -8.266 -22.578 1 94.88 13 ASP B C 1
ATOM 2209 O O . ASP B 1 13 ? -5.801 -8.375 -22.516 1 94.88 13 ASP B O 1
ATOM 2213 N N . TYR B 1 14 ? -3.807 -8.477 -21.516 1 95.19 14 TYR B N 1
ATOM 2214 C CA . TYR B 1 14 ? -4.375 -8.734 -20.203 1 95.19 14 TYR B CA 1
ATOM 2215 C C . TYR B 1 14 ? -5.242 -7.562 -19.734 1 95.19 14 TYR B C 1
ATOM 2217 O O . TYR B 1 14 ? -6.188 -7.746 -18.969 1 95.19 14 TYR B O 1
ATOM 2225 N N . LEU B 1 15 ? -4.953 -6.41 -20.219 1 94.62 15 LEU B N 1
ATOM 2226 C CA . LEU B 1 15 ? -5.633 -5.191 -19.781 1 94.62 15 LEU B CA 1
ATOM 2227 C C . LEU B 1 15 ? -7.062 -5.152 -20.312 1 94.62 15 LEU B C 1
ATOM 2229 O O . LEU B 1 15 ? -7.941 -4.543 -19.703 1 94.62 15 LEU B O 1
ATOM 2233 N N . THR B 1 16 ? -7.262 -5.902 -21.375 1 93.12 16 THR B N 1
ATOM 2234 C CA . THR B 1 16 ? -8.562 -5.77 -22.016 1 93.12 16 THR B CA 1
ATOM 2235 C C . THR B 1 16 ? -9.242 -7.129 -22.156 1 93.12 16 THR B C 1
ATOM 2237 O O . THR B 1 16 ? -10.469 -7.223 -22.109 1 93.12 16 THR B O 1
ATOM 2240 N N . ASP B 1 17 ? -8.453 -8.18 -22.234 1 94.25 17 ASP B N 1
ATOM 2241 C CA . ASP B 1 17 ? -9.031 -9.445 -22.688 1 94.25 17 ASP B CA 1
ATOM 2242 C C . ASP B 1 17 ? -9.102 -10.453 -21.547 1 94.25 17 ASP B C 1
ATOM 2244 O O . ASP B 1 17 ? -9.797 -11.469 -21.656 1 94.25 17 ASP B O 1
ATOM 2248 N N . PHE B 1 18 ? -8.445 -10.242 -20.516 1 94.88 18 PHE B N 1
ATOM 2249 C CA . PHE B 1 18 ? -8.492 -11.148 -19.375 1 94.88 18 PHE B CA 1
ATOM 2250 C C . PHE B 1 18 ? -9.641 -10.781 -18.438 1 94.88 18 PHE B C 1
ATOM 2252 O O . PHE B 1 18 ? -9.656 -9.688 -17.859 1 94.88 18 PHE B O 1
ATOM 2259 N N . THR B 1 19 ? -10.531 -11.703 -18.219 1 94.19 19 THR B N 1
ATOM 2260 C CA . THR B 1 19 ? -11.656 -11.438 -17.328 1 94.19 19 THR B CA 1
ATOM 2261 C C . THR B 1 19 ? -11.641 -12.398 -16.141 1 94.19 19 THR B C 1
ATOM 2263 O O . THR B 1 19 ? -11.508 -13.609 -16.328 1 94.19 19 THR B O 1
ATOM 2266 N N . PRO B 1 20 ? -11.805 -11.875 -14.938 1 94.19 20 PRO B N 1
ATOM 2267 C CA . PRO B 1 20 ? -11.844 -12.719 -13.742 1 94.19 20 PRO B CA 1
ATOM 2268 C C . PRO B 1 20 ? -12.906 -13.805 -13.82 1 94.19 20 PRO B C 1
ATOM 2270 O O . PRO B 1 20 ? -12.672 -14.938 -13.398 1 94.19 20 PRO B O 1
ATOM 2273 N N . GLU B 1 21 ? -14.047 -13.578 -14.391 1 91.25 21 GLU B N 1
ATOM 2274 C CA . GLU B 1 21 ? -15.141 -14.539 -14.484 1 91.25 21 GLU B CA 1
ATOM 2275 C C . GLU B 1 21 ? -14.75 -15.734 -15.352 1 91.25 21 GLU B C 1
ATOM 2277 O O . GLU B 1 21 ? -14.992 -16.891 -14.977 1 91.25 21 GLU B O 1
ATOM 2282 N N . ASP B 1 22 ? -14.18 -15.391 -16.469 1 92.12 22 ASP B N 1
ATOM 2283 C CA . ASP B 1 22 ? -13.727 -16.469 -17.359 1 92.12 22 ASP B CA 1
ATOM 2284 C C . ASP B 1 22 ? -12.625 -17.297 -16.688 1 92.12 22 ASP B C 1
ATOM 2286 O O . ASP B 1 22 ? -12.602 -18.516 -16.828 1 92.12 22 ASP B O 1
ATOM 2290 N N . TYR B 1 23 ? -11.773 -16.656 -16 1 92.12 23 TYR B N 1
ATOM 2291 C CA . TYR B 1 23 ? -10.703 -17.344 -15.289 1 92.12 23 TYR B CA 1
ATOM 2292 C C . TYR B 1 23 ? -11.266 -18.328 -14.258 1 92.12 23 TYR B C 1
ATOM 2294 O O . TYR B 1 23 ? -10.852 -19.484 -14.195 1 92.12 23 TYR B O 1
ATOM 2302 N N . LEU B 1 24 ? -12.164 -17.844 -13.422 1 89.44 24 LEU B N 1
ATOM 2303 C CA . LEU B 1 24 ? -12.734 -18.656 -12.352 1 89.44 24 LEU B CA 1
ATOM 2304 C C . LEU B 1 24 ? -13.531 -19.828 -12.922 1 89.44 24 LEU B C 1
ATOM 2306 O O . LEU B 1 24 ? -13.547 -20.906 -12.336 1 89.44 24 LEU B O 1
ATOM 2310 N N . LYS B 1 25 ? -14.195 -19.594 -14.031 1 85 25 LYS B N 1
ATOM 2311 C CA . LYS B 1 25 ? -14.93 -20.672 -14.688 1 85 25 LYS B CA 1
ATOM 2312 C C . LYS B 1 25 ? -13.977 -21.766 -15.188 1 85 25 LYS B C 1
ATOM 2314 O O . LYS B 1 25 ? -14.312 -22.953 -15.156 1 85 25 LYS B O 1
ATOM 2319 N N . THR B 1 26 ? -12.844 -21.281 -15.594 1 80.5 26 THR B N 1
ATOM 2320 C CA . THR B 1 26 ? -11.852 -22.188 -16.156 1 80.5 26 THR B CA 1
ATOM 2321 C C . THR B 1 26 ? -11.125 -22.938 -15.047 1 80.5 26 THR B C 1
ATOM 2323 O O . THR B 1 26 ? -10.805 -24.125 -15.188 1 80.5 26 THR B O 1
ATOM 2326 N N . THR B 1 27 ? -10.953 -22.266 -13.875 1 72.81 27 THR B N 1
ATOM 2327 C CA . THR B 1 27 ? -10.094 -22.828 -12.836 1 72.81 27 THR B CA 1
ATOM 2328 C C . THR B 1 27 ? -10.93 -23.484 -11.742 1 72.81 27 THR B C 1
ATOM 2330 O O . THR B 1 27 ? -10.453 -24.375 -11.047 1 72.81 27 THR B O 1
ATOM 2333 N N . SER B 1 28 ? -12.062 -22.875 -11.227 1 60.81 28 SER B N 1
ATOM 2334 C CA . SER B 1 28 ? -12.875 -23.266 -10.078 1 60.81 28 SER B CA 1
ATOM 2335 C C . SER B 1 28 ? -13.312 -24.719 -10.172 1 60.81 28 SER B C 1
ATOM 2337 O O . SER B 1 28 ? -13.461 -25.406 -9.156 1 60.81 28 SER B O 1
ATOM 2339 N N . SER B 1 29 ? -13.57 -25.203 -11.32 1 53.03 29 SER B N 1
ATOM 2340 C CA . SER B 1 29 ? -13.977 -26.594 -11.414 1 53.03 29 SER B CA 1
ATOM 2341 C C . SER B 1 29 ? -12.914 -27.531 -10.844 1 53.03 29 SER B C 1
ATOM 2343 O O . SER B 1 29 ? -13.211 -28.656 -10.469 1 53.03 29 SER B O 1
ATOM 2345 N N . ASN B 1 30 ? -11.766 -26.906 -10.367 1 55.28 30 ASN B N 1
ATOM 2346 C CA . ASN B 1 30 ? -10.617 -27.797 -10.234 1 55.28 30 ASN B CA 1
ATOM 2347 C C . ASN B 1 30 ? -10.211 -27.969 -8.773 1 55.28 30 ASN B C 1
ATOM 2349 O O . ASN B 1 30 ? -9.305 -28.75 -8.469 1 55.28 30 ASN B O 1
ATOM 2353 N N . PHE B 1 31 ? -10.859 -27.281 -7.695 1 62.66 31 PHE B N 1
ATOM 2354 C CA . PHE B 1 31 ? -10.328 -27.547 -6.367 1 62.66 31 PHE B CA 1
ATOM 2355 C C . PHE B 1 31 ? -10.797 -28.906 -5.852 1 62.66 31 PHE B C 1
ATOM 2357 O O . PHE B 1 31 ? -10.156 -29.5 -4.988 1 62.66 31 PHE B O 1
ATOM 2364 N N . GLU B 1 32 ? -11.891 -29.438 -6.445 1 54.62 32 GLU B N 1
ATOM 2365 C CA . GLU B 1 32 ? -12.438 -30.719 -6.004 1 54.62 32 GLU B CA 1
ATOM 2366 C C . GLU B 1 32 ? -11.766 -31.875 -6.723 1 54.62 32 GLU B C 1
ATOM 2368 O O . GLU B 1 32 ? -11.875 -33.031 -6.297 1 54.62 32 GLU B O 1
ATOM 2373 N N . ASP B 1 33 ? -11.141 -31.547 -7.809 1 52.5 33 ASP B N 1
ATOM 2374 C CA . ASP B 1 33 ? -10.719 -32.719 -8.57 1 52.5 33 ASP B CA 1
ATOM 2375 C C . ASP B 1 33 ? -9.406 -33.281 -8.031 1 52.5 33 ASP B C 1
ATOM 2377 O O . ASP B 1 33 ? -8.461 -32.531 -7.785 1 52.5 33 ASP B O 1
ATOM 2381 N N . GLU B 1 34 ? -9.484 -34.5 -7.469 1 50.28 34 GLU B N 1
ATOM 2382 C CA . GLU B 1 34 ? -8.523 -35.375 -6.793 1 50.28 34 GLU B CA 1
ATOM 2383 C C . GLU B 1 34 ? -7.109 -35.125 -7.309 1 50.28 34 GLU B C 1
ATOM 2385 O O . GLU B 1 34 ? -6.133 -35.406 -6.605 1 50.28 34 GLU B O 1
ATOM 2390 N N . GLY B 1 35 ? -6.863 -34.875 -8.867 1 60.22 35 GLY B N 1
ATOM 2391 C CA . GLY B 1 35 ? -5.59 -34.906 -9.562 1 60.22 35 GLY B CA 1
ATOM 2392 C C . GLY B 1 35 ? -5.293 -33.656 -10.359 1 60.22 35 GLY B C 1
ATOM 2393 O O . GLY B 1 35 ? -6.168 -32.812 -10.539 1 60.22 35 GLY B O 1
ATOM 2394 N N . GLY B 1 36 ? -4.062 -32.812 -10.07 1 80.12 36 GLY B N 1
ATOM 2395 C CA . GLY B 1 36 ? -3.768 -31.75 -11 1 80.12 36 GLY B CA 1
ATOM 2396 C C . GLY B 1 36 ? -2.729 -30.766 -10.484 1 80.12 36 GLY B C 1
ATOM 2397 O O . GLY B 1 36 ? -2.072 -31.031 -9.477 1 80.12 36 GLY B O 1
ATOM 2398 N N . LEU B 1 37 ? -2.496 -29.953 -11.195 1 87.94 37 LEU B N 1
ATOM 2399 C CA . LEU B 1 37 ? -1.457 -28.953 -10.977 1 87.94 37 LEU B CA 1
ATOM 2400 C C . LEU B 1 37 ? -1.676 -28.219 -9.656 1 87.94 37 LEU B C 1
ATOM 2402 O O . LEU B 1 37 ? -0.731 -28.016 -8.891 1 87.94 37 LEU B O 1
ATOM 2406 N N . ARG B 1 38 ? -2.885 -28 -9.227 1 87.75 38 ARG B N 1
ATOM 2407 C CA . ARG B 1 38 ? -3.203 -27.25 -8.016 1 87.75 38 ARG B CA 1
ATOM 2408 C C . ARG B 1 38 ? -2.953 -28.094 -6.766 1 87.75 38 ARG B C 1
ATOM 2410 O O . ARG B 1 38 ? -2.449 -27.594 -5.762 1 87.75 38 ARG B O 1
ATOM 2417 N N . LYS B 1 39 ? -3.334 -29.344 -6.805 1 88.25 39 LYS B N 1
ATOM 2418 C CA . LYS B 1 39 ? -3.068 -30.25 -5.688 1 88.25 39 LYS B CA 1
ATOM 2419 C C . LYS B 1 39 ? -1.572 -30.344 -5.402 1 88.25 39 LYS B C 1
ATOM 2421 O O . LYS B 1 39 ? -1.154 -30.344 -4.242 1 88.25 39 LYS B O 1
ATOM 2426 N N . PHE B 1 40 ? -0.865 -30.5 -6.469 1 93.06 40 PHE B N 1
ATOM 2427 C CA . PHE B 1 40 ? 0.588 -30.547 -6.348 1 93.06 40 PHE B CA 1
ATOM 2428 C C . PHE B 1 40 ? 1.111 -29.266 -5.699 1 93.06 40 PHE B C 1
ATOM 2430 O O . PHE B 1 40 ? 1.926 -29.328 -4.773 1 93.06 40 PHE B O 1
ATOM 2437 N N . PHE B 1 41 ? 0.605 -28.078 -6.152 1 94.81 41 PHE B N 1
ATOM 2438 C CA . PHE B 1 41 ? 1.024 -26.797 -5.59 1 94.81 41 PHE B CA 1
ATOM 2439 C C . PHE B 1 41 ? 0.742 -26.75 -4.094 1 94.81 41 PHE B C 1
ATOM 2441 O O . PHE B 1 41 ? 1.629 -26.422 -3.301 1 94.81 41 PHE B O 1
ATOM 2448 N N . PHE B 1 42 ? -0.449 -27.125 -3.711 1 93.25 42 PHE B N 1
ATOM 2449 C CA . PHE B 1 42 ? -0.863 -26.984 -2.32 1 93.25 42 PHE B CA 1
ATOM 2450 C C . PHE B 1 42 ? -0.097 -27.969 -1.434 1 93.25 42 PHE B C 1
ATOM 2452 O O . PHE B 1 42 ? 0.224 -27.641 -0.286 1 93.25 42 PHE B O 1
ATOM 2459 N N . ALA B 1 43 ? 0.173 -29.141 -1.954 1 92.56 43 ALA B N 1
ATOM 2460 C CA . ALA B 1 43 ? 0.975 -30.109 -1.195 1 92.56 43 ALA B CA 1
ATOM 2461 C C . ALA B 1 43 ? 2.369 -29.547 -0.916 1 92.56 43 ALA B C 1
ATOM 2463 O O . ALA B 1 43 ? 2.871 -29.656 0.207 1 92.56 43 ALA B O 1
ATOM 2464 N N . CYS B 1 44 ? 2.986 -28.953 -1.927 1 96.25 44 CYS B N 1
ATOM 2465 C CA . CYS B 1 44 ? 4.316 -28.375 -1.778 1 96.25 44 CYS B CA 1
ATOM 2466 C C . CYS B 1 44 ? 4.293 -27.188 -0.829 1 96.25 44 CYS B C 1
ATOM 2468 O O . CYS B 1 44 ? 5.172 -27.047 0.023 1 96.25 44 CYS B O 1
ATOM 2470 N N . TYR B 1 45 ? 3.254 -26.312 -0.975 1 95.94 45 TYR B N 1
ATOM 2471 C CA . TYR B 1 45 ? 3.105 -25.172 -0.073 1 95.94 45 TYR B CA 1
ATOM 2472 C C . TYR B 1 45 ? 3.025 -25.641 1.377 1 95.94 45 TYR B C 1
ATOM 2474 O O . TYR B 1 45 ? 3.703 -25.094 2.248 1 95.94 45 TYR B O 1
ATOM 2482 N N . ASN B 1 46 ? 2.207 -26.625 1.551 1 93 46 ASN B N 1
ATOM 2483 C CA . ASN B 1 46 ? 2.043 -27.156 2.9 1 93 46 ASN B CA 1
ATOM 2484 C C . ASN B 1 46 ? 3.363 -27.656 3.469 1 93 46 ASN B C 1
ATOM 2486 O O . ASN B 1 46 ? 3.678 -27.422 4.637 1 93 46 ASN B O 1
ATOM 2490 N N . GLU B 1 47 ? 4.086 -28.328 2.65 1 95.19 47 GLU B N 1
ATOM 2491 C CA . GLU B 1 47 ? 5.395 -28.828 3.07 1 95.19 47 GLU B CA 1
ATOM 2492 C C . GLU B 1 47 ? 6.336 -27.672 3.412 1 95.19 47 GLU B C 1
ATOM 2494 O O . GLU B 1 47 ? 6.988 -27.688 4.461 1 95.19 47 GLU B O 1
ATOM 2499 N N . ILE B 1 48 ? 6.367 -26.641 2.602 1 97.19 48 ILE B N 1
ATOM 2500 C CA . ILE B 1 48 ? 7.273 -25.516 2.752 1 97.19 48 ILE B CA 1
ATOM 2501 C C . ILE B 1 48 ? 6.93 -24.734 4.023 1 97.19 48 ILE B C 1
ATOM 2503 O O . ILE B 1 48 ? 7.797 -24.516 4.871 1 97.19 48 ILE B O 1
ATOM 2507 N N . TYR B 1 49 ? 5.715 -24.406 4.238 1 95.81 49 TYR B N 1
ATOM 2508 C CA . TYR B 1 49 ? 5.328 -23.516 5.332 1 95.81 49 TYR B CA 1
ATOM 2509 C C . TYR B 1 49 ? 5.301 -24.266 6.656 1 95.81 49 TYR B C 1
ATOM 2511 O O . TYR B 1 49 ? 5.68 -23.719 7.695 1 95.81 49 TYR B O 1
ATOM 2519 N N . LYS B 1 50 ? 4.906 -25.5 6.633 1 92.69 50 LYS B N 1
ATOM 2520 C CA . LYS B 1 50 ? 4.875 -26.297 7.855 1 92.69 50 LYS B CA 1
ATOM 2521 C C . LYS B 1 50 ? 6.285 -26.562 8.383 1 92.69 50 LYS B C 1
ATOM 2523 O O . LYS B 1 50 ? 6.473 -26.812 9.57 1 92.69 50 LYS B O 1
ATOM 2528 N N . SER B 1 51 ? 7.195 -26.562 7.508 1 95.06 51 SER B N 1
ATOM 2529 C CA . SER B 1 51 ? 8.578 -26.781 7.93 1 95.06 51 SER B CA 1
ATOM 2530 C C . SER B 1 51 ? 9.039 -25.688 8.883 1 95.06 51 SER B C 1
ATOM 2532 O O . SER B 1 51 ? 10.023 -25.859 9.602 1 95.06 51 SER B O 1
ATOM 2534 N N . GLY B 1 52 ? 8.422 -24.516 8.82 1 93.25 52 GLY B N 1
ATOM 2535 C CA . GLY B 1 52 ? 8.812 -23.375 9.633 1 93.25 52 GLY B CA 1
ATOM 2536 C C . GLY B 1 52 ? 9.914 -22.531 9 1 93.25 52 GLY B C 1
ATOM 2537 O O . GLY B 1 52 ? 10.328 -21.516 9.562 1 93.25 52 GLY B O 1
ATOM 2538 N N . ALA B 1 53 ? 10.273 -22.906 7.812 1 93.38 53 ALA B N 1
ATOM 2539 C CA . ALA B 1 53 ? 11.383 -22.234 7.152 1 93.38 53 ALA B CA 1
ATOM 2540 C C . ALA B 1 53 ? 10.977 -20.844 6.676 1 93.38 53 ALA B C 1
ATOM 2542 O O . ALA B 1 53 ? 11.781 -19.906 6.691 1 93.38 53 ALA B O 1
ATOM 2543 N N . VAL B 1 54 ? 9.766 -20.734 6.27 1 95.44 54 VAL B N 1
ATOM 2544 C CA . VAL B 1 54 ? 9.281 -19.484 5.695 1 95.44 54 VAL B CA 1
ATOM 2545 C C . VAL B 1 54 ? 8.383 -18.766 6.703 1 95.44 54 VAL B C 1
ATOM 2547 O O . VAL B 1 54 ? 7.316 -19.281 7.062 1 95.44 54 VAL B O 1
ATOM 2550 N N . LYS B 1 55 ? 8.828 -17.703 7.18 1 91.38 55 LYS B N 1
ATOM 2551 C CA . LYS B 1 55 ? 8.078 -16.828 8.094 1 91.38 55 LYS B CA 1
ATOM 2552 C C . LYS B 1 55 ? 8.539 -15.383 7.98 1 91.38 55 LYS B C 1
ATOM 2554 O O . LYS B 1 55 ? 9.617 -15.109 7.445 1 91.38 55 LYS B O 1
ATOM 2559 N N . GLY B 1 56 ? 7.738 -14.492 8.406 1 94.81 56 GLY B N 1
ATOM 2560 C CA . GLY B 1 56 ? 8.078 -13.078 8.398 1 94.81 56 GLY B CA 1
ATOM 2561 C C . GLY B 1 56 ? 6.879 -12.18 8.641 1 94.81 56 GLY B C 1
ATOM 2562 O O . GLY B 1 56 ? 5.781 -12.664 8.914 1 94.81 56 GLY B O 1
ATOM 2563 N N . ARG B 1 57 ? 7.164 -11.008 8.617 1 95.19 57 ARG B N 1
ATOM 2564 C CA . ARG B 1 57 ? 6.105 -10.039 8.906 1 95.19 57 ARG B CA 1
ATOM 2565 C C . ARG B 1 57 ? 5.312 -9.703 7.648 1 95.19 57 ARG B C 1
ATOM 2567 O O . ARG B 1 57 ? 4.082 -9.797 7.641 1 95.19 57 ARG B O 1
ATOM 2574 N N . ARG B 1 58 ? 5.977 -9.375 6.582 1 97.62 58 ARG B N 1
ATOM 2575 C CA . ARG B 1 58 ? 5.312 -8.812 5.41 1 97.62 58 ARG B CA 1
ATOM 2576 C C . ARG B 1 58 ? 5.496 -9.719 4.195 1 97.62 58 ARG B C 1
ATOM 2578 O O . ARG B 1 58 ? 6.613 -10.133 3.889 1 97.62 58 ARG B O 1
ATOM 2585 N N . LEU B 1 59 ? 4.402 -9.977 3.51 1 98.5 59 LEU B N 1
ATOM 2586 C CA . LEU B 1 59 ? 4.395 -10.773 2.289 1 98.5 59 LEU B CA 1
ATOM 2587 C C . LEU B 1 59 ? 3.809 -9.984 1.125 1 98.5 59 LEU B C 1
ATOM 2589 O O . LEU B 1 59 ? 2.762 -9.344 1.269 1 98.5 59 LEU B O 1
ATOM 2593 N N . MET B 1 60 ? 4.508 -9.938 0.033 1 98.75 60 MET B N 1
ATOM 2594 C CA . MET B 1 60 ? 3.984 -9.43 -1.233 1 98.75 60 MET B CA 1
ATOM 2595 C C . MET B 1 60 ? 3.695 -10.578 -2.199 1 98.75 60 MET B C 1
ATOM 2597 O O . MET B 1 60 ? 4.594 -11.344 -2.545 1 98.75 60 MET B O 1
ATOM 2601 N N . ASP B 1 61 ? 2.451 -10.719 -2.574 1 98.81 61 ASP B N 1
ATOM 2602 C CA . ASP B 1 61 ? 2.113 -11.664 -3.633 1 98.81 61 ASP B CA 1
ATOM 2603 C C . ASP B 1 61 ? 2.133 -10.984 -5 1 98.81 61 ASP B C 1
ATOM 2605 O O . ASP B 1 61 ? 1.395 -10.023 -5.234 1 98.81 61 ASP B O 1
ATOM 2609 N N . VAL B 1 62 ? 2.943 -11.484 -5.934 1 98.81 62 VAL B N 1
ATOM 2610 C CA . VAL B 1 62 ? 3.133 -10.883 -7.25 1 98.81 62 VAL B CA 1
ATOM 2611 C C . VAL B 1 62 ? 2.346 -11.68 -8.297 1 98.81 62 VAL B C 1
ATOM 2613 O O . VAL B 1 62 ? 2.629 -12.852 -8.531 1 98.81 62 VAL B O 1
ATOM 2616 N N . GLY B 1 63 ? 1.457 -10.977 -8.953 1 98.38 63 GLY B N 1
ATOM 2617 C CA . GLY B 1 63 ? 0.548 -11.672 -9.852 1 98.38 63 GLY B CA 1
ATOM 2618 C C . GLY B 1 63 ? -0.498 -12.492 -9.125 1 98.38 63 GLY B C 1
ATOM 2619 O O . GLY B 1 63 ? -0.628 -13.695 -9.367 1 98.38 63 GLY B O 1
ATOM 2620 N N . THR B 1 64 ? -1.274 -11.828 -8.289 1 98.06 64 THR B N 1
ATOM 2621 C CA . THR B 1 64 ? -2.211 -12.531 -7.422 1 98.06 64 THR B CA 1
ATOM 2622 C C . THR B 1 64 ? -3.367 -13.109 -8.227 1 98.06 64 THR B C 1
ATOM 2624 O O . THR B 1 64 ? -3.91 -14.164 -7.879 1 98.06 64 THR B O 1
ATOM 2627 N N . GLY B 1 65 ? -3.723 -12.461 -9.359 1 96.44 65 GLY B N 1
ATOM 2628 C CA . GLY B 1 65 ? -4.91 -12.836 -10.109 1 96.44 65 GLY B CA 1
ATOM 2629 C C . GLY B 1 65 ? -6.199 -12.414 -9.438 1 96.44 65 GLY B C 1
ATOM 2630 O O . GLY B 1 65 ? -6.203 -11.523 -8.586 1 96.44 65 GLY B O 1
ATOM 2631 N N . PRO B 1 66 ? -7.297 -13.031 -9.867 1 95.69 66 PRO B N 1
ATOM 2632 C CA . PRO B 1 66 ? -8.594 -12.656 -9.305 1 95.69 66 PRO B CA 1
ATOM 2633 C C . PRO B 1 66 ? -8.945 -13.438 -8.047 1 95.69 66 PRO B C 1
ATOM 2635 O O . PRO B 1 66 ? -9.984 -13.195 -7.426 1 95.69 66 PRO B O 1
ATOM 2638 N N . ILE B 1 67 ? -8.156 -14.398 -7.605 1 93.94 67 ILE B N 1
ATOM 2639 C CA . ILE B 1 67 ? -8.359 -15.258 -6.441 1 93.94 67 ILE B CA 1
ATOM 2640 C C . ILE B 1 67 ? -7.023 -15.508 -5.746 1 93.94 67 ILE B C 1
ATOM 2642 O O . ILE B 1 67 ? -6.012 -15.766 -6.402 1 93.94 67 ILE B O 1
ATOM 2646 N N . PRO B 1 68 ? -7.008 -15.289 -4.477 1 94.44 68 PRO B N 1
ATOM 2647 C CA . PRO B 1 68 ? -5.723 -15.344 -3.777 1 94.44 68 PRO B CA 1
ATOM 2648 C C . PRO B 1 68 ? -5.285 -16.781 -3.463 1 94.44 68 PRO B C 1
ATOM 2650 O O . PRO B 1 68 ? -4.988 -17.094 -2.309 1 94.44 68 PRO B O 1
ATOM 2653 N N . ILE B 1 69 ? -5.008 -17.594 -4.34 1 89.94 69 ILE B N 1
ATOM 2654 C CA . ILE B 1 69 ? -4.766 -19.031 -4.195 1 89.94 69 ILE B CA 1
ATOM 2655 C C . ILE B 1 69 ? -3.439 -19.266 -3.475 1 89.94 69 ILE B C 1
ATOM 2657 O O . ILE B 1 69 ? -3.379 -20.016 -2.498 1 89.94 69 ILE B O 1
ATOM 2661 N N . SER B 1 70 ? -2.406 -18.578 -3.875 1 88.06 70 SER B N 1
ATOM 2662 C CA . SER B 1 70 ? -1.062 -18.875 -3.385 1 88.06 70 SER B CA 1
ATOM 2663 C C . SER B 1 70 ? -0.865 -18.344 -1.967 1 88.06 70 SER B C 1
ATOM 2665 O O . SER B 1 70 ? 0 -18.828 -1.234 1 88.06 70 SER B O 1
ATOM 2667 N N . VAL B 1 71 ? -1.726 -17.438 -1.529 1 95.88 71 VAL B N 1
ATOM 2668 C CA . VAL B 1 71 ? -1.434 -16.719 -0.292 1 95.88 71 VAL B CA 1
ATOM 2669 C C . VAL B 1 71 ? -2.186 -17.375 0.869 1 95.88 71 VAL B C 1
ATOM 2671 O O . VAL B 1 71 ? -1.835 -17.172 2.033 1 95.88 71 VAL B O 1
ATOM 2674 N N . VAL B 1 72 ? -3.182 -18.203 0.582 1 94.88 72 VAL B N 1
ATOM 2675 C CA . VAL B 1 72 ? -4.016 -18.781 1.626 1 94.88 72 VAL B CA 1
ATOM 2676 C C . VAL B 1 72 ? -3.162 -19.641 2.551 1 94.88 72 VAL B C 1
ATOM 2678 O O . VAL B 1 72 ? -3.275 -19.562 3.775 1 94.88 72 VAL B O 1
ATOM 2681 N N . THR B 1 73 ? -2.25 -20.406 1.956 1 94.5 73 THR B N 1
ATOM 2682 C CA . THR B 1 73 ? -1.414 -21.297 2.752 1 94.5 73 THR B CA 1
ATOM 2683 C C . THR B 1 73 ? -0.348 -20.516 3.506 1 94.5 73 THR B C 1
ATOM 2685 O O . THR B 1 73 ? 0.074 -20.906 4.594 1 94.5 73 THR B O 1
ATOM 2688 N N . ALA B 1 74 ? 0.074 -19.359 2.98 1 96.69 74 ALA B N 1
ATOM 2689 C CA . ALA B 1 74 ? 1.133 -18.547 3.57 1 96.69 74 ALA B CA 1
ATOM 2690 C C . ALA B 1 74 ? 0.604 -17.719 4.742 1 96.69 74 ALA B C 1
ATOM 2692 O O . ALA B 1 74 ? 1.368 -17.328 5.621 1 96.69 74 ALA B O 1
ATOM 2693 N N . GLU B 1 75 ? -0.697 -17.469 4.754 1 97.06 75 GLU B N 1
ATOM 2694 C CA . GLU B 1 75 ? -1.337 -16.469 5.594 1 97.06 75 GLU B CA 1
ATOM 2695 C C . GLU B 1 75 ? -0.994 -16.688 7.066 1 97.06 75 GLU B C 1
ATOM 2697 O O . GLU B 1 75 ? -0.633 -15.734 7.77 1 97.06 75 GLU B O 1
ATOM 2702 N N . PRO B 1 76 ? -0.997 -17.938 7.648 1 95.25 76 PRO B N 1
ATOM 2703 C CA . PRO B 1 76 ? -0.722 -18.109 9.078 1 95.25 76 PRO B CA 1
ATOM 2704 C C . PRO B 1 76 ? 0.722 -17.766 9.445 1 95.25 76 PRO B C 1
ATOM 2706 O O . PRO B 1 76 ? 1.044 -17.625 10.625 1 95.25 76 PRO B O 1
ATOM 2709 N N . TYR B 1 77 ? 1.562 -17.609 8.477 1 96.56 77 TYR B N 1
ATOM 2710 C CA . TYR B 1 77 ? 2.992 -17.516 8.758 1 96.56 77 TYR B CA 1
ATOM 2711 C C . TYR B 1 77 ? 3.502 -16.094 8.547 1 96.56 77 TYR B C 1
ATOM 2713 O O . TYR B 1 77 ? 4.703 -15.844 8.641 1 96.56 77 TYR B O 1
ATOM 2721 N N . VAL B 1 78 ? 2.627 -15.18 8.234 1 97.06 78 VAL B N 1
ATOM 2722 C CA . VAL B 1 78 ? 2.979 -13.773 8.047 1 97.06 78 VAL B CA 1
ATOM 2723 C C . VAL B 1 78 ? 1.962 -12.883 8.758 1 97.06 78 VAL B C 1
ATOM 2725 O O . VAL B 1 78 ? 0.907 -13.359 9.188 1 97.06 78 VAL B O 1
ATOM 2728 N N . GLN B 1 79 ? 2.283 -11.617 8.883 1 96.19 79 GLN B N 1
ATOM 2729 C CA . GLN B 1 79 ? 1.427 -10.711 9.641 1 96.19 79 GLN B CA 1
ATOM 2730 C C . GLN B 1 79 ? 0.697 -9.742 8.719 1 96.19 79 GLN B C 1
ATOM 2732 O O . GLN B 1 79 ? -0.413 -9.297 9.023 1 96.19 79 GLN B O 1
ATOM 2737 N N . GLU B 1 80 ? 1.353 -9.398 7.66 1 97 80 GLU B N 1
ATOM 2738 C CA . GLU B 1 80 ? 0.806 -8.469 6.68 1 97 80 GLU B CA 1
ATOM 2739 C C . GLU B 1 80 ? 0.954 -9.008 5.262 1 97 80 GLU B C 1
ATOM 2741 O O . GLU B 1 80 ? 1.984 -9.594 4.918 1 97 80 GLU B O 1
ATOM 2746 N N . ILE B 1 81 ? -0.062 -8.82 4.512 1 98.31 81 ILE B N 1
ATOM 2747 C CA . ILE B 1 81 ? -0.081 -9.367 3.158 1 98.31 81 ILE B CA 1
ATOM 2748 C C . ILE B 1 81 ? -0.463 -8.266 2.166 1 98.31 81 ILE B C 1
ATOM 2750 O O . ILE B 1 81 ? -1.403 -7.508 2.402 1 98.31 81 ILE B O 1
ATOM 2754 N N . PHE B 1 82 ? 0.281 -8.18 1.116 1 98.69 82 PHE B N 1
ATOM 2755 C CA . PHE B 1 82 ? -0.014 -7.277 0.01 1 98.69 82 PHE B CA 1
ATOM 2756 C C . PHE B 1 82 ? -0.231 -8.055 -1.281 1 98.69 82 PHE B C 1
ATOM 2758 O O . PHE B 1 82 ? 0.497 -9.008 -1.569 1 98.69 82 PHE B O 1
ATOM 2765 N N . PHE B 1 83 ? -1.268 -7.668 -2.029 1 98.69 83 PHE B N 1
ATOM 2766 C CA . PHE B 1 83 ? -1.54 -8.258 -3.336 1 98.69 83 PHE B CA 1
ATOM 2767 C C . PHE B 1 83 ? -1.088 -7.32 -4.453 1 98.69 83 PHE B C 1
ATOM 2769 O O . PHE B 1 83 ? -1.058 -6.102 -4.277 1 98.69 83 PHE B O 1
ATOM 2776 N N . SER B 1 84 ? -0.736 -7.922 -5.547 1 98.81 84 SER B N 1
ATOM 2777 C CA . SER B 1 84 ? -0.451 -7.141 -6.746 1 98.81 84 SER B CA 1
ATOM 2778 C C . SER B 1 84 ? -0.786 -7.93 -8.008 1 98.81 84 SER B C 1
ATOM 2780 O O . SER B 1 84 ? -0.676 -9.156 -8.031 1 98.81 84 SER B O 1
ATOM 2782 N N . ASP B 1 85 ? -1.188 -7.246 -8.984 1 98.62 85 ASP B N 1
ATOM 2783 C CA . ASP B 1 85 ? -1.495 -7.852 -10.273 1 98.62 85 ASP B CA 1
ATOM 2784 C C . ASP B 1 85 ? -1.387 -6.832 -11.406 1 98.62 85 ASP B C 1
ATOM 2786 O O . ASP B 1 85 ? -1.628 -5.641 -11.195 1 98.62 85 ASP B O 1
ATOM 2790 N N . TYR B 1 86 ? -1.073 -7.344 -12.547 1 98.5 86 TYR B N 1
ATOM 2791 C CA . TYR B 1 86 ? -0.917 -6.504 -13.727 1 98.5 86 TYR B CA 1
ATOM 2792 C C . TYR B 1 86 ? -2.271 -6.043 -14.25 1 98.5 86 TYR B C 1
ATOM 2794 O O . TYR B 1 86 ? -2.428 -4.887 -14.656 1 98.5 86 TYR B O 1
ATOM 2802 N N . ALA B 1 87 ? -3.234 -6.859 -14.266 1 98 87 ALA B N 1
ATOM 2803 C CA . ALA B 1 87 ? -4.543 -6.578 -14.852 1 98 87 ALA B CA 1
ATOM 2804 C C . ALA B 1 87 ? -5.438 -5.84 -13.859 1 98 87 ALA B C 1
ATOM 2806 O O . ALA B 1 87 ? -5.734 -6.352 -12.773 1 98 87 ALA B O 1
ATOM 2807 N N . PRO B 1 88 ? -5.941 -4.66 -14.227 1 97.25 88 PRO B N 1
ATOM 2808 C CA . PRO B 1 88 ? -6.855 -3.936 -13.344 1 97.25 88 PRO B CA 1
ATOM 2809 C C . PRO B 1 88 ? -8.109 -4.734 -13.008 1 97.25 88 PRO B C 1
ATOM 2811 O O . PRO B 1 88 ? -8.648 -4.621 -11.906 1 97.25 88 PRO B O 1
ATOM 2814 N N . SER B 1 89 ? -8.57 -5.527 -13.93 1 97 89 SER B N 1
ATOM 2815 C CA . SER B 1 89 ? -9.773 -6.32 -13.711 1 97 89 SER B CA 1
ATOM 2816 C C . SER B 1 89 ? -9.586 -7.309 -12.562 1 97 89 SER B C 1
ATOM 2818 O O . SER B 1 89 ? -10.492 -7.516 -11.758 1 97 89 SER B O 1
ATOM 2820 N N . ASN B 1 90 ? -8.391 -7.883 -12.523 1 97.06 90 ASN B N 1
ATOM 2821 C CA . ASN B 1 90 ? -8.086 -8.805 -11.43 1 97.06 90 ASN B CA 1
ATOM 2822 C C . ASN B 1 90 ? -8.023 -8.086 -10.086 1 97.06 90 ASN B C 1
ATOM 2824 O O . ASN B 1 90 ? -8.578 -8.562 -9.094 1 97.06 90 ASN B O 1
ATOM 2828 N N . ARG B 1 91 ? -7.379 -6.934 -10.039 1 98.06 91 ARG B N 1
ATOM 2829 C CA . ARG B 1 91 ? -7.266 -6.164 -8.805 1 98.06 91 ARG B CA 1
ATOM 2830 C C . ARG B 1 91 ? -8.641 -5.73 -8.305 1 98.06 91 ARG B C 1
ATOM 2832 O O . ARG B 1 91 ? -8.938 -5.863 -7.113 1 98.06 91 ARG B O 1
ATOM 2839 N N . ASP B 1 92 ? -9.453 -5.285 -9.227 1 96.94 92 ASP B N 1
ATOM 2840 C CA . ASP B 1 92 ? -10.789 -4.848 -8.852 1 96.94 92 ASP B CA 1
ATOM 2841 C C . ASP B 1 92 ? -11.625 -6.012 -8.32 1 96.94 92 ASP B C 1
ATOM 2843 O O . ASP B 1 92 ? -12.352 -5.867 -7.34 1 96.94 92 ASP B O 1
ATOM 2847 N N . TYR B 1 93 ? -11.461 -7.145 -8.992 1 96.88 93 TYR B N 1
ATOM 2848 C CA . TYR B 1 93 ? -12.203 -8.336 -8.586 1 96.88 93 TYR B CA 1
ATOM 2849 C C . TYR B 1 93 ? -11.82 -8.758 -7.172 1 96.88 93 TYR B C 1
ATOM 2851 O O . TYR B 1 93 ? -12.688 -9.047 -6.344 1 96.88 93 TYR B O 1
ATOM 2859 N N . LEU B 1 94 ? -10.562 -8.75 -6.887 1 96.38 94 LEU B N 1
ATOM 2860 C CA . LEU B 1 94 ? -10.055 -9.07 -5.559 1 96.38 94 LEU B CA 1
ATOM 2861 C C . LEU B 1 94 ? -10.516 -8.039 -4.535 1 96.38 94 LEU B C 1
ATOM 2863 O O . LEU B 1 94 ? -10.844 -8.383 -3.402 1 96.38 94 LEU B O 1
ATOM 2867 N N . TYR B 1 95 ? -10.547 -6.859 -4.969 1 97 95 TYR B N 1
ATOM 2868 C CA . TYR B 1 95 ? -10.914 -5.762 -4.082 1 97 95 TYR B CA 1
ATOM 2869 C C . TYR B 1 95 ? -12.367 -5.891 -3.631 1 97 95 TYR B C 1
ATOM 2871 O O . TYR B 1 95 ? -12.672 -5.691 -2.455 1 97 95 TYR B O 1
ATOM 2879 N N . GLN B 1 96 ? -13.211 -6.191 -4.551 1 96.38 96 GLN B N 1
ATOM 2880 C CA . GLN B 1 96 ? -14.617 -6.359 -4.195 1 96.38 96 GLN B CA 1
ATOM 2881 C C . GLN B 1 96 ? -14.789 -7.457 -3.152 1 96.38 96 GLN B C 1
ATOM 2883 O O . GLN B 1 96 ? -15.617 -7.332 -2.246 1 96.38 96 GLN B O 1
ATOM 2888 N N . TRP B 1 97 ? -14.031 -8.508 -3.279 1 95.62 97 TRP B N 1
ATOM 2889 C CA . TRP B 1 97 ? -14.039 -9.562 -2.275 1 95.62 97 TRP B CA 1
ATOM 2890 C C . TRP B 1 97 ? -13.523 -9.055 -0.936 1 95.62 97 TRP B C 1
ATOM 2892 O O . TRP B 1 97 ? -14.109 -9.336 0.113 1 95.62 97 TRP B O 1
ATOM 2902 N N . LEU B 1 98 ? -12.5 -8.273 -0.947 1 94.75 98 LEU B N 1
ATOM 2903 C CA . LEU B 1 98 ? -11.836 -7.77 0.249 1 94.75 98 LEU B CA 1
ATOM 2904 C C . LEU B 1 98 ? -12.781 -6.906 1.072 1 94.75 98 LEU B C 1
ATOM 2906 O O . LEU B 1 98 ? -12.82 -7.016 2.301 1 94.75 98 LEU B O 1
ATOM 2910 N N . ILE B 1 99 ? -13.602 -6.094 0.374 1 91.19 99 ILE B N 1
ATOM 2911 C CA . ILE B 1 99 ? -14.43 -5.141 1.112 1 91.19 99 ILE B CA 1
ATOM 2912 C C . ILE B 1 99 ? -15.836 -5.699 1.279 1 91.19 99 ILE B C 1
ATOM 2914 O O . ILE B 1 99 ? -16.734 -5 1.757 1 91.19 99 ILE B O 1
ATOM 2918 N N . GLY B 1 100 ? -16.109 -6.91 0.803 1 89.56 100 GLY B N 1
ATOM 2919 C CA . GLY B 1 100 ? -17.344 -7.613 1.067 1 89.56 100 GLY B CA 1
ATOM 2920 C C . GLY B 1 100 ? -18.438 -7.297 0.059 1 89.56 100 GLY B C 1
ATOM 2921 O O . GLY B 1 100 ? -19.609 -7.578 0.3 1 89.56 100 GLY B O 1
ATOM 2922 N N . SER B 1 101 ? -18.109 -6.715 -1.086 1 87.75 101 SER B N 1
ATOM 2923 C CA . SER B 1 101 ? -19.094 -6.316 -2.082 1 87.75 101 SER B CA 1
ATOM 2924 C C . SER B 1 101 ? -19.234 -7.371 -3.176 1 87.75 101 SER B C 1
ATOM 2926 O O . SER B 1 101 ? -20.031 -7.211 -4.105 1 87.75 101 SER B O 1
ATOM 2928 N N . SER B 1 102 ? -18.391 -8.391 -3.051 1 85.12 102 SER B N 1
ATOM 2929 C CA . SER B 1 102 ? -18.391 -9.43 -4.074 1 85.12 102 SER B CA 1
ATOM 2930 C C . SER B 1 102 ? -19.422 -10.508 -3.752 1 85.12 102 SER B C 1
ATOM 2932 O O . SER B 1 102 ? -19.719 -10.758 -2.582 1 85.12 102 SER B O 1
ATOM 2934 N N . ARG B 1 103 ? -19.812 -11.047 -4.887 1 79.94 103 ARG B N 1
ATOM 2935 C CA . ARG B 1 103 ? -20.656 -12.234 -4.719 1 79.94 103 ARG B CA 1
ATOM 2936 C C . ARG B 1 103 ? -19.797 -13.477 -4.5 1 79.94 103 ARG B C 1
ATOM 2938 O O . ARG B 1 103 ? -20.297 -14.508 -4.039 1 79.94 103 ARG B O 1
ATOM 2945 N N . GLN B 1 104 ? -18.547 -13.398 -4.766 1 86.19 104 GLN B N 1
ATOM 2946 C CA . GLN B 1 104 ? -17.656 -14.539 -4.582 1 86.19 104 GLN B CA 1
ATOM 2947 C C . GLN B 1 104 ? -17.062 -14.547 -3.178 1 86.19 104 GLN B C 1
ATOM 2949 O O . GLN B 1 104 ? -16.594 -13.523 -2.688 1 86.19 104 GLN B O 1
ATOM 2954 N N . ASP B 1 105 ? -17.141 -15.727 -2.564 1 91.38 105 ASP B N 1
ATOM 2955 C CA . ASP B 1 105 ? -16.578 -15.852 -1.226 1 91.38 105 ASP B CA 1
ATOM 2956 C C . ASP B 1 105 ? -15.398 -16.812 -1.215 1 91.38 105 ASP B C 1
ATOM 2958 O O . ASP B 1 105 ? -14.781 -17.047 -0.171 1 91.38 105 ASP B O 1
ATOM 2962 N N . PHE B 1 106 ? -15.141 -17.375 -2.303 1 92.12 106 PHE B N 1
ATOM 2963 C CA . PHE B 1 106 ? -14.039 -18.312 -2.498 1 92.12 106 PHE B CA 1
ATOM 2964 C C . PHE B 1 106 ? -14.102 -19.438 -1.473 1 92.12 106 PHE B C 1
ATOM 2966 O O . PHE B 1 106 ? -13.062 -19.906 -0.997 1 92.12 106 PHE B O 1
ATOM 2973 N N . LYS B 1 107 ? -15.297 -19.828 -1.096 1 91.69 107 LYS B N 1
ATOM 2974 C CA . LYS B 1 107 ? -15.531 -20.859 -0.093 1 91.69 107 LYS B CA 1
ATOM 2975 C C . LYS B 1 107 ? -14.789 -22.141 -0.45 1 91.69 107 LYS B C 1
ATOM 2977 O O . LYS B 1 107 ? -14.125 -22.734 0.399 1 91.69 107 LYS B O 1
ATOM 2982 N N . ALA B 1 108 ? -14.867 -22.562 -1.682 1 88.75 108 ALA B N 1
ATOM 2983 C CA . ALA B 1 108 ? -14.258 -23.812 -2.113 1 88.75 108 ALA B CA 1
ATOM 2984 C C . ALA B 1 108 ? -12.75 -23.812 -1.884 1 88.75 108 ALA B C 1
ATOM 2986 O O . ALA B 1 108 ? -12.172 -24.812 -1.453 1 88.75 108 ALA B O 1
ATOM 2987 N N . LEU B 1 109 ? -12.102 -22.672 -2.178 1 91.06 109 LEU B N 1
ATOM 2988 C CA . LEU B 1 109 ? -10.664 -22.531 -1.978 1 91.06 109 LEU B CA 1
ATOM 2989 C C . LEU B 1 109 ? -10.305 -22.656 -0.5 1 91.06 109 LEU B C 1
ATOM 2991 O O . LEU B 1 109 ? -9.453 -23.469 -0.127 1 91.06 109 LEU B O 1
ATOM 2995 N N . PHE B 1 110 ? -10.961 -21.922 0.327 1 92.88 110 PHE B N 1
ATOM 2996 C CA . PHE B 1 110 ? -10.641 -21.891 1.748 1 92.88 110 PHE B CA 1
ATOM 2997 C C . PHE B 1 110 ? -10.953 -23.219 2.412 1 92.88 110 PHE B C 1
ATOM 2999 O O . PHE B 1 110 ? -10.211 -23.672 3.287 1 92.88 110 PHE B O 1
ATOM 3006 N N . GLN B 1 111 ? -12.023 -23.828 1.973 1 91.12 111 GLN B N 1
ATOM 3007 C CA . GLN B 1 111 ? -12.359 -25.141 2.498 1 91.12 111 GLN B CA 1
ATOM 3008 C C . GLN B 1 111 ? -11.305 -26.172 2.123 1 91.12 111 GLN B C 1
ATOM 3010 O O . GLN B 1 111 ? -10.906 -27 2.953 1 91.12 111 GLN B O 1
ATOM 3015 N N . TYR B 1 112 ? -10.93 -26.094 0.935 1 89 112 TYR B N 1
ATOM 3016 C CA . TYR B 1 112 ? -9.914 -27.031 0.474 1 89 112 TYR B CA 1
ATOM 3017 C C . TYR B 1 112 ? -8.633 -26.891 1.293 1 89 112 TYR B C 1
ATOM 3019 O O . TYR B 1 112 ? -8.086 -27.891 1.771 1 89 112 TYR B O 1
ATOM 3027 N N . VAL B 1 113 ? -8.164 -25.672 1.461 1 90.81 113 VAL B N 1
ATOM 3028 C CA . VAL B 1 113 ? -6.898 -25.422 2.141 1 90.81 113 VAL B CA 1
ATOM 3029 C C . VAL B 1 113 ? -7.016 -25.797 3.613 1 90.81 113 VAL B C 1
ATOM 3031 O O . VAL B 1 113 ? -6.109 -26.438 4.172 1 90.81 113 VAL B O 1
ATOM 3034 N N . THR B 1 114 ? -8.102 -25.453 4.25 1 91.62 114 THR B N 1
ATOM 3035 C CA . THR B 1 114 ? -8.25 -25.75 5.672 1 91.62 114 THR B CA 1
ATOM 3036 C C . THR B 1 114 ? -8.352 -27.25 5.898 1 91.62 114 THR B C 1
ATOM 3038 O O . THR B 1 114 ? -7.875 -27.766 6.918 1 91.62 114 THR B O 1
ATOM 3041 N N . LYS B 1 115 ? -8.93 -27.938 4.961 1 88.12 115 LYS B N 1
ATOM 3042 C CA . LYS B 1 115 ? -8.977 -29.406 5.047 1 88.12 115 LYS B CA 1
ATOM 3043 C C . LYS B 1 115 ? -7.582 -30 4.879 1 88.12 115 LYS B C 1
ATOM 3045 O O . LYS B 1 115 ? -7.191 -30.906 5.629 1 88.12 115 LYS B O 1
ATOM 3050 N N . LEU B 1 116 ? -6.871 -29.531 3.92 1 86.19 116 LEU B N 1
ATOM 3051 C CA . LEU B 1 116 ? -5.527 -30.016 3.637 1 86.19 116 LEU B CA 1
ATOM 3052 C C . LEU B 1 116 ? -4.602 -29.797 4.832 1 86.19 116 LEU B C 1
ATOM 3054 O O . LEU B 1 116 ? -3.775 -30.656 5.148 1 86.19 116 LEU B O 1
ATOM 3058 N N . GLU B 1 117 ? -4.719 -28.641 5.422 1 87.12 117 GLU B N 1
ATOM 3059 C CA . GLU B 1 117 ? -3.846 -28.281 6.535 1 87.12 117 GLU B CA 1
ATOM 3060 C C . GLU B 1 117 ? -4.273 -28.984 7.824 1 87.12 117 GLU B C 1
ATOM 3062 O O . GLU B 1 117 ? -3.512 -29.031 8.789 1 87.12 117 GLU B O 1
ATOM 3067 N N . ASN B 1 118 ? -5.445 -29.562 7.859 1 78.19 118 ASN B N 1
ATOM 3068 C CA . ASN B 1 118 ? -6.023 -30.297 8.977 1 78.19 118 ASN B CA 1
ATOM 3069 C C . ASN B 1 118 ? -6.066 -29.453 10.25 1 78.19 118 ASN B C 1
ATOM 3071 O O . ASN B 1 118 ? -5.668 -29.906 11.32 1 78.19 118 ASN B O 1
ATOM 3075 N N . LYS B 1 119 ? -6.465 -28.266 10.141 1 73.31 119 LYS B N 1
ATOM 3076 C CA . LYS B 1 119 ? -6.477 -27.375 11.297 1 73.31 119 LYS B CA 1
ATOM 3077 C C . LYS B 1 119 ? -7.875 -27.266 11.891 1 73.31 119 LYS B C 1
ATOM 3079 O O . LYS B 1 119 ? -8.047 -26.703 12.977 1 73.31 119 LYS B O 1
ATOM 3084 N N . GLY B 1 120 ? -8.836 -27.922 11.234 1 78.5 120 GLY B N 1
ATOM 3085 C CA . GLY B 1 120 ? -10.195 -27.844 11.75 1 78.5 120 GLY B CA 1
ATOM 3086 C C . GLY B 1 120 ? -10.758 -26.438 11.734 1 78.5 120 GLY B C 1
ATOM 3087 O O . GLY B 1 120 ? -11.789 -26.156 12.359 1 78.5 120 GLY B O 1
ATOM 3088 N N . GLN B 1 121 ? -10.133 -25.562 11.211 1 87.62 121 GLN B N 1
ATOM 3089 C CA . GLN B 1 121 ? -10.57 -24.172 11.117 1 87.62 121 GLN B CA 1
ATOM 3090 C C . GLN B 1 121 ? -11.703 -24.016 10.102 1 87.62 121 GLN B C 1
ATOM 3092 O O . GLN B 1 121 ? -11.664 -24.609 9.023 1 87.62 121 GLN B O 1
ATOM 3097 N N . HIS B 1 122 ? -12.758 -23.312 10.539 1 93.31 122 HIS B N 1
ATOM 3098 C CA . HIS B 1 122 ? -13.836 -23.016 9.609 1 93.31 122 HIS B CA 1
ATOM 3099 C C . HIS B 1 122 ? -13.344 -22.109 8.477 1 93.31 122 HIS B C 1
ATOM 3101 O O . HIS B 1 122 ? -12.547 -21.203 8.695 1 93.31 122 HIS B O 1
ATOM 3107 N N . TRP B 1 123 ? -13.875 -22.359 7.277 1 93.62 123 TRP B N 1
ATOM 3108 C CA . TRP B 1 123 ? -13.367 -21.672 6.094 1 93.62 123 TRP B CA 1
ATOM 3109 C C . TRP B 1 123 ? -13.594 -20.172 6.199 1 93.62 123 TRP B C 1
ATOM 3111 O O . TRP B 1 123 ? -12.766 -19.375 5.75 1 93.62 123 TRP B O 1
ATOM 3121 N N . GLU B 1 124 ? -14.68 -19.734 6.859 1 95.31 124 GLU B N 1
ATOM 3122 C CA . GLU B 1 124 ? -14.977 -18.312 7.012 1 95.31 124 GLU B CA 1
ATOM 3123 C C . GLU B 1 124 ? -13.953 -17.625 7.91 1 95.31 124 GLU B C 1
ATOM 3125 O O . GLU B 1 124 ? -13.609 -16.469 7.691 1 95.31 124 GLU B O 1
ATOM 3130 N N . GLU B 1 125 ? -13.57 -18.328 8.898 1 95.88 125 GLU B N 1
ATOM 3131 C CA . GLU B 1 125 ? -12.547 -17.797 9.789 1 95.88 125 GLU B CA 1
ATOM 3132 C C . GLU B 1 125 ? -11.227 -17.594 9.055 1 95.88 125 GLU B C 1
ATOM 3134 O O . GLU B 1 125 ? -10.555 -16.578 9.25 1 95.88 125 GLU B O 1
ATOM 3139 N N . ARG B 1 126 ? -10.898 -18.547 8.211 1 95.62 126 ARG B N 1
ATOM 3140 C CA . ARG B 1 126 ? -9.664 -18.438 7.43 1 95.62 126 ARG B CA 1
ATOM 3141 C C . ARG B 1 126 ? -9.742 -17.297 6.43 1 95.62 126 ARG B C 1
ATOM 3143 O O . ARG B 1 126 ? -8.781 -16.547 6.262 1 95.62 126 ARG B O 1
ATOM 3150 N N . SER B 1 127 ? -10.836 -17.219 5.789 1 96.06 127 SER B N 1
ATOM 3151 C CA . SER B 1 127 ? -11.062 -16.125 4.852 1 96.06 127 SER B CA 1
ATOM 3152 C C . SER B 1 127 ? -10.953 -14.766 5.547 1 96.06 127 SER B C 1
ATOM 3154 O O . SER B 1 127 ? -10.281 -13.859 5.051 1 96.06 127 SER B O 1
ATOM 3156 N N . SER B 1 128 ? -11.562 -14.648 6.734 1 95.94 128 SER B N 1
ATOM 3157 C CA . SER B 1 128 ? -11.523 -13.406 7.504 1 95.94 128 SER B CA 1
ATOM 3158 C C . SER B 1 128 ? -10.109 -13.078 7.957 1 95.94 128 SER B C 1
ATOM 3160 O O . SER B 1 128 ? -9.695 -11.922 7.941 1 95.94 128 SER B O 1
ATOM 3162 N N . ALA B 1 129 ? -9.422 -14.109 8.359 1 96.19 129 ALA B N 1
ATOM 3163 C CA . ALA B 1 129 ? -8.047 -13.914 8.789 1 96.19 129 ALA B CA 1
ATOM 3164 C C . ALA B 1 129 ? -7.184 -13.367 7.66 1 96.19 129 ALA B C 1
ATOM 3166 O O . ALA B 1 129 ? -6.379 -12.453 7.867 1 96.19 129 ALA B O 1
ATOM 3167 N N . LEU B 1 130 ? -7.359 -13.898 6.492 1 97.38 130 LEU B N 1
ATOM 3168 C CA . LEU B 1 130 ? -6.605 -13.414 5.34 1 97.38 130 LEU B CA 1
ATOM 3169 C C . LEU B 1 130 ? -6.98 -11.977 5.004 1 97.38 130 LEU B C 1
ATOM 3171 O O . LEU B 1 130 ? -6.109 -11.125 4.848 1 97.38 130 LEU B O 1
ATOM 3175 N N . LYS B 1 131 ? -8.258 -11.688 4.949 1 96.5 131 LYS B N 1
ATOM 3176 C CA . LYS B 1 131 ? -8.727 -10.344 4.633 1 96.5 131 LYS B CA 1
ATOM 3177 C C . LYS B 1 131 ? -8.172 -9.32 5.617 1 96.5 131 LYS B C 1
ATOM 3179 O O . LYS B 1 131 ? -7.773 -8.219 5.223 1 96.5 131 LYS B O 1
ATOM 3184 N N . ASN B 1 132 ? -8.133 -9.719 6.852 1 95.56 132 ASN B N 1
ATOM 3185 C CA . ASN B 1 132 ? -7.688 -8.812 7.902 1 95.56 132 ASN B CA 1
ATOM 3186 C C . ASN B 1 132 ? -6.211 -8.461 7.754 1 95.56 132 ASN B C 1
ATOM 3188 O O . ASN B 1 132 ? -5.781 -7.379 8.164 1 95.56 132 ASN B O 1
ATOM 3192 N N . LYS B 1 133 ? -5.488 -9.305 7.121 1 97.06 133 LYS B N 1
ATOM 3193 C CA . LYS B 1 133 ? -4.047 -9.102 7.012 1 97.06 133 LYS B CA 1
ATOM 3194 C C . LYS B 1 133 ? -3.693 -8.336 5.738 1 97.06 133 LYS B C 1
ATOM 3196 O O . LYS B 1 133 ? -2.551 -7.91 5.559 1 97.06 133 LYS B O 1
ATOM 3201 N N . VAL B 1 134 ? -4.648 -8.125 4.855 1 97.94 134 VAL B N 1
ATOM 3202 C CA . VAL B 1 134 ? -4.355 -7.504 3.568 1 97.94 134 VAL B CA 1
ATOM 3203 C C . VAL B 1 134 ? -4.191 -5.996 3.746 1 97.94 134 VAL B C 1
ATOM 3205 O O . VAL B 1 134 ? -5.105 -5.316 4.215 1 97.94 134 VAL B O 1
ATOM 3208 N N . GLY B 1 135 ? -3.053 -5.539 3.328 1 97.31 135 GLY B N 1
ATOM 3209 C CA . GLY B 1 135 ? -2.768 -4.121 3.447 1 97.31 135 GLY B CA 1
ATOM 3210 C C . GLY B 1 135 ? -3.146 -3.33 2.209 1 97.31 135 GLY B C 1
ATOM 3211 O O . GLY B 1 135 ? -3.307 -2.109 2.271 1 97.31 135 GLY B O 1
ATOM 3212 N N . GLY B 1 136 ? -3.268 -4.039 1.089 1 98.12 136 GLY B N 1
ATOM 3213 C CA . GLY B 1 136 ? -3.639 -3.369 -0.147 1 98.12 136 GLY B CA 1
ATOM 3214 C C . GLY B 1 136 ? -3.432 -4.23 -1.379 1 98.12 136 GLY B C 1
ATOM 3215 O O . GLY B 1 136 ? -2.91 -5.344 -1.284 1 98.12 136 GLY B O 1
ATOM 3216 N N . ILE B 1 137 ? -3.957 -3.764 -2.465 1 98.75 137 ILE B N 1
ATOM 3217 C CA . ILE B 1 137 ? -3.836 -4.391 -3.777 1 98.75 137 ILE B CA 1
ATOM 3218 C C . ILE B 1 137 ? -3.258 -3.387 -4.773 1 98.75 137 ILE B C 1
ATOM 3220 O O . ILE B 1 137 ? -3.844 -2.328 -5.012 1 98.75 137 ILE B O 1
ATOM 3224 N N . PHE B 1 138 ? -2.16 -3.768 -5.434 1 98.81 138 PHE B N 1
ATOM 3225 C CA . PHE B 1 138 ? -1.394 -2.762 -6.16 1 98.81 138 PHE B CA 1
ATOM 3226 C C . PHE B 1 138 ? -1.095 -3.23 -7.578 1 98.81 138 PHE B C 1
ATOM 3228 O O . PHE B 1 138 ? -1.025 -4.434 -7.84 1 98.81 138 PHE B O 1
ATOM 3235 N N . PRO B 1 139 ? -0.913 -2.256 -8.508 1 98.44 139 PRO B N 1
ATOM 3236 C CA . PRO B 1 139 ? -0.434 -2.641 -9.836 1 98.44 139 PRO B CA 1
ATOM 3237 C C . PRO B 1 139 ? 1.004 -3.152 -9.82 1 98.44 139 PRO B C 1
ATOM 3239 O O . PRO B 1 139 ? 1.832 -2.656 -9.055 1 98.44 139 PRO B O 1
ATOM 3242 N N . VAL B 1 140 ? 1.245 -4.074 -10.633 1 98.62 140 VAL B N 1
ATOM 3243 C CA . VAL B 1 140 ? 2.602 -4.574 -10.836 1 98.62 140 VAL B CA 1
ATOM 3244 C C . VAL B 1 140 ? 2.85 -4.809 -12.32 1 98.62 140 VAL B C 1
ATOM 3246 O O . VAL B 1 140 ? 1.952 -5.25 -13.047 1 98.62 140 VAL B O 1
ATOM 3249 N N . ASP B 1 141 ? 3.973 -4.434 -12.828 1 98.44 141 ASP B N 1
ATOM 3250 C CA . ASP B 1 141 ? 4.438 -4.711 -14.18 1 98.44 141 ASP B CA 1
ATOM 3251 C C . ASP B 1 141 ? 5.871 -5.246 -14.172 1 98.44 141 ASP B C 1
ATOM 3253 O O . ASP B 1 141 ? 6.824 -4.473 -14.094 1 98.44 141 ASP B O 1
ATOM 3257 N N . LEU B 1 142 ? 5.992 -6.531 -14.297 1 98.5 142 LEU B N 1
ATOM 3258 C CA . LEU B 1 142 ? 7.297 -7.176 -14.18 1 98.5 142 LEU B CA 1
ATOM 3259 C C . LEU B 1 142 ? 8.203 -6.781 -15.344 1 98.5 142 LEU B C 1
ATOM 3261 O O . LEU B 1 142 ? 9.422 -6.91 -15.258 1 98.5 142 LEU B O 1
ATOM 3265 N N . LEU B 1 143 ? 7.621 -6.355 -16.422 1 98.19 143 LEU B N 1
ATOM 3266 C CA . LEU B 1 143 ? 8.414 -5.973 -17.594 1 98.19 143 LEU B CA 1
ATOM 3267 C C . LEU B 1 143 ? 8.945 -4.555 -17.438 1 98.19 143 LEU B C 1
ATOM 3269 O O . LEU B 1 143 ? 9.789 -4.121 -18.234 1 98.19 143 LEU B O 1
ATOM 3273 N N . ASN B 1 144 ? 8.453 -3.867 -16.469 1 97.62 144 ASN B N 1
ATOM 3274 C CA . ASN B 1 144 ? 8.914 -2.516 -16.156 1 97.62 144 ASN B CA 1
ATOM 3275 C C . ASN B 1 144 ? 9.992 -2.518 -15.078 1 97.62 144 ASN B C 1
ATOM 3277 O O . ASN B 1 144 ? 9.906 -3.268 -14.109 1 97.62 144 ASN B O 1
ATOM 3281 N N . ASP B 1 145 ? 10.984 -1.692 -15.234 1 96.25 145 ASP B N 1
ATOM 3282 C CA . ASP B 1 145 ? 12.039 -1.612 -14.234 1 96.25 145 ASP B CA 1
ATOM 3283 C C . ASP B 1 145 ? 11.484 -1.188 -12.875 1 96.25 145 ASP B C 1
ATOM 3285 O O . ASP B 1 145 ? 11.953 -1.646 -11.836 1 96.25 145 ASP B O 1
ATOM 3289 N N . LYS B 1 146 ? 10.5 -0.289 -12.953 1 96.5 146 LYS B N 1
ATOM 3290 C CA . LYS B 1 146 ? 9.75 0.057 -11.75 1 96.5 146 LYS B CA 1
ATOM 3291 C C . LYS B 1 146 ? 8.523 -0.841 -11.594 1 96.5 146 LYS B C 1
ATOM 3293 O O . LYS B 1 146 ? 7.406 -0.435 -11.906 1 96.5 146 LYS B O 1
ATOM 3298 N N . VAL B 1 147 ? 8.727 -1.984 -11.086 1 98.06 147 VAL B N 1
ATOM 3299 C CA . VAL B 1 147 ? 7.73 -3.051 -11.117 1 98.06 147 VAL B CA 1
ATOM 3300 C C . VAL B 1 147 ? 6.461 -2.592 -10.406 1 98.06 147 VAL B C 1
ATOM 3302 O O . VAL B 1 147 ? 5.352 -2.961 -10.805 1 98.06 147 VAL B O 1
ATOM 3305 N N . PHE B 1 148 ? 6.586 -1.706 -9.344 1 98.25 148 PHE B N 1
ATOM 3306 C CA . PHE B 1 148 ? 5.43 -1.239 -8.586 1 98.25 148 PHE B CA 1
ATOM 3307 C C . PHE B 1 148 ? 5.164 0.237 -8.859 1 98.25 148 PHE B C 1
ATOM 3309 O O . PHE B 1 148 ? 4.516 0.914 -8.062 1 98.25 148 PHE B O 1
ATOM 3316 N N . GLY B 1 149 ? 5.703 0.751 -9.977 1 96.88 149 GLY B N 1
ATOM 3317 C CA . GLY B 1 149 ? 5.523 2.154 -10.312 1 96.88 149 GLY B CA 1
ATOM 3318 C C . GLY B 1 149 ? 6.07 3.096 -9.258 1 96.88 149 GLY B C 1
ATOM 3319 O O . GLY B 1 149 ? 7.223 2.967 -8.836 1 96.88 149 GLY B O 1
ATOM 3320 N N . GLU B 1 150 ? 5.18 4.02 -8.789 1 96.94 150 GLU B N 1
ATOM 3321 C CA . GLU B 1 150 ? 5.594 5.051 -7.84 1 96.94 150 GLU B CA 1
ATOM 3322 C C . GLU B 1 150 ? 5.336 4.609 -6.402 1 96.94 150 GLU B C 1
ATOM 3324 O O . GLU B 1 150 ? 5.598 5.363 -5.461 1 96.94 150 GLU B O 1
ATOM 3329 N N . ASN B 1 151 ? 4.82 3.434 -6.234 1 98.25 151 ASN B N 1
ATOM 3330 C CA . ASN B 1 151 ? 4.574 2.916 -4.895 1 98.25 151 ASN B CA 1
ATOM 3331 C C . ASN B 1 151 ? 5.867 2.473 -4.219 1 98.25 151 ASN B C 1
ATOM 3333 O O . ASN B 1 151 ? 6.695 1.8 -4.836 1 98.25 151 ASN B O 1
ATOM 3337 N N . LEU B 1 152 ? 6.027 2.891 -2.986 1 98.12 152 LEU B N 1
ATOM 3338 C CA . LEU B 1 152 ? 7.211 2.525 -2.213 1 98.12 152 LEU B CA 1
ATOM 3339 C C . LEU B 1 152 ? 6.832 1.647 -1.024 1 98.12 152 LEU B C 1
ATOM 3341 O O . LEU B 1 152 ? 5.836 1.908 -0.348 1 98.12 152 LEU B O 1
ATOM 3345 N N . PHE B 1 153 ? 7.582 0.585 -0.823 1 97.62 153 PHE B N 1
ATOM 3346 C CA . PHE B 1 153 ? 7.305 -0.381 0.233 1 97.62 153 PHE B CA 1
ATOM 3347 C C . PHE B 1 153 ? 8.539 -0.609 1.098 1 97.62 153 PHE B C 1
ATOM 3349 O O . PHE B 1 153 ? 9.664 -0.533 0.61 1 97.62 153 PHE B O 1
ATOM 3356 N N . PRO B 1 154 ? 8.227 -0.853 2.436 1 95.5 154 PRO B N 1
ATOM 3357 C CA . PRO B 1 154 ? 9.336 -1.469 3.166 1 95.5 154 PRO B CA 1
ATOM 3358 C C . PRO B 1 154 ? 9.727 -2.836 2.607 1 95.5 154 PRO B C 1
ATOM 3360 O O . PRO B 1 154 ? 9 -3.402 1.788 1 95.5 154 PRO B O 1
ATOM 3363 N N . HIS B 1 155 ? 10.828 -3.328 3.016 1 96.06 155 HIS B N 1
ATOM 3364 C CA . HIS B 1 155 ? 11.281 -4.625 2.523 1 96.06 155 HIS B CA 1
ATOM 3365 C C . HIS B 1 155 ? 10.336 -5.738 2.973 1 96.06 155 HIS B C 1
ATOM 3367 O O . HIS B 1 155 ? 9.867 -5.742 4.113 1 96.06 155 HIS B O 1
ATOM 3373 N N . PHE B 1 156 ? 10.102 -6.633 2.072 1 97.62 156 PHE B N 1
ATOM 3374 C CA . PHE B 1 156 ? 9.273 -7.797 2.355 1 97.62 156 PHE B CA 1
ATOM 3375 C C . PHE B 1 156 ? 10.117 -8.953 2.873 1 97.62 156 PHE B C 1
ATOM 3377 O O . PHE B 1 156 ? 11.234 -9.172 2.4 1 97.62 156 PHE B O 1
ATOM 3384 N N . ASP B 1 157 ? 9.578 -9.68 3.795 1 98 157 ASP B N 1
ATOM 3385 C CA . ASP B 1 157 ? 10.203 -10.898 4.281 1 98 157 ASP B CA 1
ATOM 3386 C C . ASP B 1 157 ? 9.945 -12.07 3.33 1 98 157 ASP B C 1
ATOM 3388 O O . ASP B 1 157 ? 10.789 -12.953 3.184 1 98 157 ASP B O 1
ATOM 3392 N N . VAL B 1 158 ? 8.789 -12.047 2.717 1 98.44 158 VAL B N 1
ATOM 3393 C CA . VAL B 1 158 ? 8.359 -13.117 1.825 1 98.44 158 VAL B CA 1
ATOM 3394 C C . VAL B 1 158 ? 7.762 -12.523 0.552 1 98.44 158 VAL B C 1
ATOM 3396 O O . VAL B 1 158 ? 6.926 -11.617 0.616 1 98.44 158 VAL B O 1
ATOM 3399 N N . ILE B 1 159 ? 8.219 -12.977 -0.569 1 98.75 159 ILE B N 1
ATOM 3400 C CA . ILE B 1 159 ? 7.582 -12.719 -1.855 1 98.75 159 ILE B CA 1
ATOM 3401 C C . ILE B 1 159 ? 7.051 -14.023 -2.438 1 98.75 159 ILE B C 1
ATOM 3403 O O . ILE B 1 159 ? 7.73 -15.055 -2.4 1 98.75 159 ILE B O 1
ATOM 3407 N N . THR B 1 160 ? 5.82 -14.039 -2.863 1 98.62 160 THR B N 1
ATOM 3408 C CA . THR B 1 160 ? 5.234 -15.195 -3.527 1 98.62 160 THR B CA 1
ATOM 3409 C C . THR B 1 160 ? 4.777 -14.836 -4.938 1 98.62 160 THR B C 1
ATOM 3411 O O . THR B 1 160 ? 4.492 -13.672 -5.227 1 98.62 160 THR B O 1
ATOM 3414 N N . SER B 1 161 ? 4.742 -15.742 -5.793 1 98.56 161 SER B N 1
ATOM 3415 C CA . SER B 1 161 ? 4.215 -15.609 -7.148 1 98.56 161 SER B CA 1
ATOM 3416 C C . SER B 1 161 ? 3.73 -16.953 -7.684 1 98.56 161 SER B C 1
ATOM 3418 O O . SER B 1 161 ? 4.375 -17.984 -7.469 1 98.56 161 SER B O 1
ATOM 3420 N N . SER B 1 162 ? 2.627 -16.938 -8.305 1 97.44 162 SER B N 1
ATOM 3421 C CA . SER B 1 162 ? 2.023 -18.172 -8.812 1 97.44 162 SER B CA 1
ATOM 3422 C C . SER B 1 162 ? 1.574 -18 -10.266 1 97.44 162 SER B C 1
ATOM 3424 O O . SER B 1 162 ? 0.73 -17.156 -10.562 1 97.44 162 SER B O 1
ATOM 3426 N N . LEU B 1 163 ? 2.141 -18.828 -11.117 1 96.44 163 LEU B N 1
ATOM 3427 C CA . LEU B 1 163 ? 1.757 -18.906 -12.523 1 96.44 163 LEU B CA 1
ATOM 3428 C C . LEU B 1 163 ? 1.785 -17.531 -13.164 1 96.44 163 LEU B C 1
ATOM 3430 O O . LEU B 1 163 ? 0.907 -17.188 -13.969 1 96.44 163 LEU B O 1
ATOM 3434 N N . THR B 1 164 ? 2.707 -16.734 -12.781 1 98.06 164 THR B N 1
ATOM 3435 C CA . THR B 1 164 ? 2.771 -15.344 -13.227 1 98.06 164 THR B CA 1
ATOM 3436 C C . THR B 1 164 ? 3.984 -15.125 -14.125 1 98.06 164 THR B C 1
ATOM 3438 O O . THR B 1 164 ? 3.877 -14.492 -15.18 1 98.06 164 THR B O 1
ATOM 3441 N N . PHE B 1 165 ? 5.141 -15.75 -13.766 1 98.62 165 PHE B N 1
ATOM 3442 C CA . PHE B 1 165 ? 6.383 -15.484 -14.484 1 98.62 165 PHE B CA 1
ATOM 3443 C C . PHE B 1 165 ? 6.285 -15.961 -15.93 1 98.62 165 PHE B C 1
ATOM 3445 O O . PHE B 1 165 ? 6.656 -15.234 -16.844 1 98.62 165 PHE B O 1
ATOM 3452 N N . GLU B 1 166 ? 5.715 -17.172 -16.203 1 98.06 166 GLU B N 1
ATOM 3453 C CA . GLU B 1 166 ? 5.598 -17.688 -17.562 1 98.06 166 GLU B CA 1
ATOM 3454 C C . GLU B 1 166 ? 4.598 -16.875 -18.375 1 98.06 166 GLU B C 1
ATOM 3456 O O . GLU B 1 166 ? 4.715 -16.797 -19.609 1 98.06 166 GLU B O 1
ATOM 3461 N N . SER B 1 167 ? 3.641 -16.312 -17.672 1 97.06 167 SER B N 1
ATOM 3462 C CA . SER B 1 167 ? 2.629 -15.516 -18.359 1 97.06 167 SER B CA 1
ATOM 3463 C C . SER B 1 167 ? 3.172 -14.141 -18.734 1 97.06 167 SER B C 1
ATOM 3465 O O . SER B 1 167 ? 2.75 -13.555 -19.734 1 97.06 167 SER B O 1
ATOM 3467 N N . ALA B 1 168 ? 4.082 -13.625 -17.969 1 98.06 168 ALA B N 1
ATOM 3468 C CA . ALA B 1 168 ? 4.609 -12.281 -18.188 1 98.06 168 ALA B CA 1
ATOM 3469 C C . ALA B 1 168 ? 5.816 -12.305 -19.109 1 98.06 168 ALA B C 1
ATOM 3471 O O . ALA B 1 168 ? 6.055 -11.352 -19.859 1 98.06 168 ALA B O 1
ATOM 3472 N N . ALA B 1 169 ? 6.566 -13.367 -19.125 1 98.5 169 ALA B N 1
ATOM 3473 C CA . ALA B 1 169 ? 7.863 -13.422 -19.797 1 98.5 169 ALA B CA 1
ATOM 3474 C C . ALA B 1 169 ? 7.695 -13.547 -21.312 1 98.5 169 ALA B C 1
ATOM 3476 O O . ALA B 1 169 ? 6.828 -14.289 -21.781 1 98.5 169 ALA B O 1
ATOM 3477 N N . ASN B 1 170 ? 8.633 -12.875 -22.031 1 97.31 170 ASN B N 1
ATOM 3478 C CA . ASN B 1 170 ? 8.672 -12.969 -23.484 1 97.31 170 ASN B CA 1
ATOM 3479 C C . ASN B 1 170 ? 9.914 -13.703 -23.969 1 97.31 170 ASN B C 1
ATOM 3481 O O . ASN B 1 170 ? 9.969 -14.172 -25.109 1 97.31 170 ASN B O 1
ATOM 3485 N N . GLU B 1 171 ? 10.852 -13.711 -23.125 1 97.75 171 GLU B N 1
ATOM 3486 C CA . GLU B 1 171 ? 12.125 -14.375 -23.406 1 97.75 171 GLU B CA 1
ATOM 3487 C C . GLU B 1 171 ? 12.75 -14.914 -22.125 1 97.75 171 GLU B C 1
ATOM 3489 O O . GLU B 1 171 ? 12.305 -14.602 -21.031 1 97.75 171 GLU B O 1
ATOM 3494 N N . VAL B 1 172 ? 13.734 -15.703 -22.281 1 97.75 172 VAL B N 1
ATOM 3495 C CA . VAL B 1 172 ? 14.359 -16.391 -21.156 1 97.75 172 VAL B CA 1
ATOM 3496 C C . VAL B 1 172 ? 14.953 -15.375 -20.188 1 97.75 172 VAL B C 1
ATOM 3498 O O . VAL B 1 172 ? 14.852 -15.539 -18.969 1 97.75 172 VAL B O 1
ATOM 3501 N N . ALA B 1 173 ? 15.508 -14.305 -20.672 1 98.19 173 ALA B N 1
ATOM 3502 C CA . ALA B 1 173 ? 16.188 -13.297 -19.859 1 98.19 173 ALA B CA 1
ATOM 3503 C C . ALA B 1 173 ? 15.195 -12.609 -18.922 1 98.19 173 ALA B C 1
ATOM 3505 O O . ALA B 1 173 ? 15.594 -12.07 -17.875 1 98.19 173 ALA B O 1
ATOM 3506 N N . ASP B 1 174 ? 13.945 -12.633 -19.25 1 98.56 174 ASP B N 1
ATOM 3507 C CA . ASP B 1 174 ? 12.93 -11.961 -18.438 1 98.56 174 ASP B CA 1
ATOM 3508 C C . ASP B 1 174 ? 12.82 -12.602 -17.062 1 98.56 174 ASP B C 1
ATOM 3510 O O . ASP B 1 174 ? 12.602 -11.914 -16.062 1 98.56 174 ASP B O 1
ATOM 3514 N N . TRP B 1 175 ? 13 -13.883 -17 1 98.62 175 TRP B N 1
ATOM 3515 C CA . TRP B 1 175 ? 12.883 -14.578 -15.719 1 98.62 175 TRP B CA 1
ATOM 3516 C C . TRP B 1 175 ? 13.898 -14.055 -14.719 1 98.62 175 TRP B C 1
ATOM 3518 O O . TRP B 1 175 ? 13.562 -13.758 -13.57 1 98.62 175 TRP B O 1
ATOM 3528 N N . GLU B 1 176 ? 15.086 -13.914 -15.172 1 98.62 176 GLU B N 1
ATOM 3529 C CA . GLU B 1 176 ? 16.141 -13.375 -14.312 1 98.62 176 GLU B CA 1
ATOM 3530 C C . GLU B 1 176 ? 15.859 -11.906 -13.977 1 98.62 176 GLU B C 1
ATOM 3532 O O . GLU B 1 176 ? 16.031 -11.484 -12.828 1 98.62 176 GLU B O 1
ATOM 3537 N N . LYS B 1 177 ? 15.445 -11.133 -14.953 1 98.62 177 LYS B N 1
ATOM 3538 C CA . LYS B 1 177 ? 15.117 -9.727 -14.719 1 98.62 177 LYS B CA 1
ATOM 3539 C C . LYS B 1 177 ? 14.016 -9.594 -13.664 1 98.62 177 LYS B C 1
ATOM 3541 O O . LYS B 1 177 ? 14.109 -8.75 -12.766 1 98.62 177 LYS B O 1
ATOM 3546 N N . PHE B 1 178 ? 12.945 -10.43 -13.844 1 98.81 178 PHE B N 1
ATOM 3547 C CA . PHE B 1 178 ? 11.844 -10.383 -12.891 1 98.81 178 PHE B CA 1
ATOM 3548 C C . PHE B 1 178 ? 12.344 -10.648 -11.477 1 98.81 178 PHE B C 1
ATOM 3550 O O . PHE B 1 178 ? 12.039 -9.883 -10.555 1 98.81 178 PHE B O 1
ATOM 3557 N N . ALA B 1 179 ? 13.156 -11.703 -11.312 1 98.75 179 ALA B N 1
ATOM 3558 C CA . ALA B 1 179 ? 13.688 -12.07 -10 1 98.75 179 ALA B CA 1
ATOM 3559 C C . ALA B 1 179 ? 14.562 -10.961 -9.43 1 98.75 179 ALA B C 1
ATOM 3561 O O . ALA B 1 179 ? 14.461 -10.617 -8.25 1 98.75 179 ALA B O 1
ATOM 3562 N N . LYS B 1 180 ? 15.367 -10.367 -10.266 1 98.31 180 LYS B N 1
ATOM 3563 C CA . LYS B 1 180 ? 16.25 -9.289 -9.836 1 98.31 180 LYS B CA 1
ATOM 3564 C C . LYS B 1 180 ? 15.453 -8.062 -9.406 1 98.31 180 LYS B C 1
ATOM 3566 O O . LYS B 1 180 ? 15.75 -7.457 -8.367 1 98.31 180 LYS B O 1
ATOM 3571 N N . ARG B 1 181 ? 14.531 -7.711 -10.219 1 98.19 181 ARG B N 1
ATOM 3572 C CA . ARG B 1 181 ? 13.695 -6.559 -9.898 1 98.19 181 ARG B CA 1
ATOM 3573 C C . ARG B 1 181 ? 12.992 -6.746 -8.555 1 98.19 181 ARG B C 1
ATOM 3575 O O . ARG B 1 181 ? 12.961 -5.832 -7.73 1 98.19 181 ARG B O 1
ATOM 3582 N N . LEU B 1 182 ? 12.469 -7.934 -8.305 1 98.44 182 LEU B N 1
ATOM 3583 C CA . LEU B 1 182 ? 11.719 -8.203 -7.082 1 98.44 182 LEU B CA 1
ATOM 3584 C C . LEU B 1 182 ? 12.656 -8.32 -5.887 1 98.44 182 LEU B C 1
ATOM 3586 O O . LEU B 1 182 ? 12.281 -7.984 -4.762 1 98.44 182 LEU B O 1
ATOM 3590 N N . SER B 1 183 ? 13.883 -8.727 -6.145 1 97.69 183 SER B N 1
ATOM 3591 C CA . SER B 1 183 ? 14.852 -8.883 -5.062 1 97.69 183 SER B CA 1
ATOM 3592 C C . SER B 1 183 ? 15.172 -7.539 -4.418 1 97.69 183 SER B C 1
ATOM 3594 O O . SER B 1 183 ? 15.57 -7.48 -3.252 1 97.69 183 SER B O 1
ATOM 3596 N N . LYS B 1 184 ? 14.984 -6.457 -5.145 1 94.94 184 LYS B N 1
ATOM 3597 C CA . LYS B 1 184 ? 15.234 -5.121 -4.625 1 94.94 184 LYS B CA 1
ATOM 3598 C C . LYS B 1 184 ? 14.297 -4.789 -3.471 1 94.94 184 LYS B C 1
ATOM 3600 O O . LYS B 1 184 ? 14.555 -3.863 -2.697 1 94.94 184 LYS B O 1
ATOM 3605 N N . PHE B 1 185 ? 13.242 -5.539 -3.344 1 96.56 185 PHE B N 1
ATOM 3606 C CA . PHE B 1 185 ? 12.234 -5.273 -2.326 1 96.56 185 PHE B CA 1
ATOM 3607 C C . PHE B 1 185 ? 12.359 -6.262 -1.17 1 96.56 185 PHE B C 1
ATOM 3609 O O . PHE B 1 185 ? 11.453 -6.371 -0.341 1 96.56 185 PHE B O 1
ATOM 3616 N N . GLN B 1 186 ? 13.43 -6.961 -1.146 1 96.12 186 GLN B N 1
ATOM 3617 C CA . GLN B 1 186 ? 13.695 -7.902 -0.061 1 96.12 186 GLN B CA 1
ATOM 3618 C C . GLN B 1 186 ? 15.062 -7.656 0.562 1 96.12 186 GLN B C 1
ATOM 3620 O O . GLN B 1 186 ? 16.031 -7.355 -0.146 1 96.12 186 GLN B O 1
ATOM 3625 N N . LYS B 1 187 ? 15.188 -7.805 1.858 1 92.25 187 LYS B N 1
ATOM 3626 C CA . LYS B 1 187 ? 16.5 -7.84 2.508 1 92.25 187 LYS B CA 1
ATOM 3627 C C . LYS B 1 187 ? 17.156 -9.203 2.338 1 92.25 187 LYS B C 1
ATOM 3629 O O . LYS B 1 187 ? 16.484 -10.203 2.066 1 92.25 187 LYS B O 1
ATOM 3634 N N . PRO B 1 188 ? 18.484 -9.203 2.506 1 95.38 188 PRO B N 1
ATOM 3635 C CA . PRO B 1 188 ? 19.109 -10.523 2.564 1 95.38 188 PRO B CA 1
ATOM 3636 C C . PRO B 1 188 ? 18.453 -11.445 3.584 1 95.38 188 PRO B C 1
ATOM 3638 O O . PRO B 1 188 ? 18.062 -11 4.668 1 95.38 188 PRO B O 1
ATOM 3641 N N . GLY B 1 189 ? 18.25 -12.656 3.176 1 97.69 189 GLY B N 1
ATOM 3642 C CA . GLY B 1 189 ? 17.609 -13.609 4.059 1 97.69 189 GLY B CA 1
ATOM 3643 C C . GLY B 1 189 ? 16.109 -13.727 3.824 1 97.69 189 GLY B C 1
ATOM 3644 O O . GLY B 1 189 ? 15.461 -14.594 4.398 1 97.69 189 GLY B O 1
ATOM 3645 N N . GLY B 1 190 ? 15.57 -12.836 2.963 1 98.06 190 GLY B N 1
ATOM 3646 C CA . GLY B 1 190 ? 14.156 -12.914 2.633 1 98.06 190 GLY B CA 1
ATOM 3647 C C . GLY B 1 190 ? 13.805 -14.125 1.794 1 98.06 190 GLY B C 1
ATOM 3648 O O . GLY B 1 190 ? 14.672 -14.711 1.146 1 98.06 190 GLY B O 1
ATOM 3649 N N . HIS B 1 191 ? 12.562 -14.555 1.767 1 98.69 191 HIS B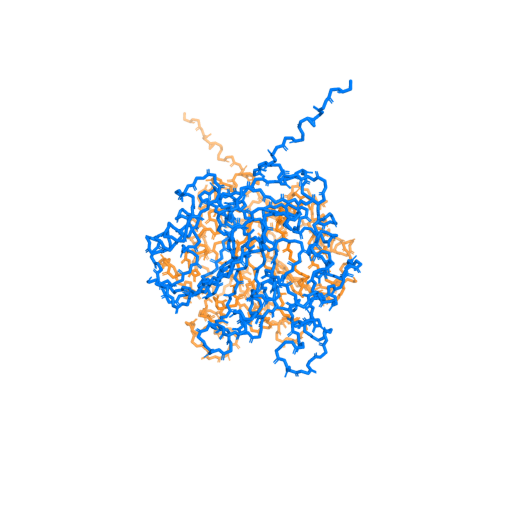 N 1
ATOM 3650 C CA . HIS B 1 191 ? 12.102 -15.773 1.115 1 98.69 191 HIS B CA 1
ATOM 3651 C C . HIS B 1 191 ? 11.344 -15.461 -0.171 1 98.69 191 HIS B C 1
ATOM 3653 O O . HIS B 1 191 ? 10.562 -14.508 -0.222 1 98.69 191 HIS B O 1
ATOM 3659 N N . PHE B 1 192 ? 11.602 -16.266 -1.148 1 98.75 192 PHE B N 1
ATOM 3660 C CA . PHE B 1 192 ? 10.812 -16.281 -2.371 1 98.75 192 PHE B CA 1
ATOM 3661 C C . PHE B 1 192 ? 10.188 -17.641 -2.602 1 98.75 192 PHE B C 1
ATOM 3663 O O . PHE B 1 192 ? 10.898 -18.641 -2.771 1 98.75 192 PHE B O 1
ATOM 3670 N N . VAL B 1 193 ? 8.875 -17.734 -2.533 1 98.69 193 VAL B N 1
ATOM 3671 C CA . VAL B 1 193 ? 8.148 -18.953 -2.848 1 98.69 193 VAL B CA 1
ATOM 3672 C C . VAL B 1 193 ? 7.383 -18.781 -4.156 1 98.69 193 VAL B C 1
ATOM 3674 O O . VAL B 1 193 ? 6.48 -17.953 -4.25 1 98.69 193 VAL B O 1
ATOM 3677 N N . ILE B 1 194 ? 7.703 -19.594 -5.141 1 98.75 194 ILE B N 1
ATOM 3678 C CA . ILE B 1 194 ? 7.125 -19.422 -6.469 1 98.75 194 ILE B CA 1
ATOM 3679 C C . ILE B 1 194 ? 6.688 -20.781 -7.02 1 98.75 194 ILE B C 1
ATOM 3681 O O . ILE B 1 194 ? 7.332 -21.797 -6.762 1 98.75 194 ILE B O 1
ATOM 3685 N N . ASN B 1 195 ? 5.578 -20.781 -7.66 1 98.12 195 ASN B N 1
ATOM 3686 C CA . ASN B 1 195 ? 5.195 -21.922 -8.492 1 98.12 195 ASN B CA 1
ATOM 3687 C C . ASN B 1 195 ? 4.871 -21.484 -9.914 1 98.12 195 ASN B C 1
ATOM 3689 O O . ASN B 1 195 ? 4.75 -20.297 -10.195 1 98.12 195 ASN B O 1
ATOM 3693 N N . GLY B 1 196 ? 4.875 -22.359 -10.766 1 97.69 196 GLY B N 1
ATOM 3694 C CA . GLY B 1 196 ? 4.594 -22.156 -12.18 1 97.69 196 GLY B CA 1
ATOM 3695 C C . GLY B 1 196 ? 4.66 -23.422 -13 1 97.69 196 GLY B C 1
ATOM 3696 O O . GLY B 1 196 ? 4.48 -24.516 -12.469 1 97.69 196 GLY B O 1
ATOM 3697 N N . VAL B 1 197 ? 4.734 -23.172 -14.297 1 97.06 197 VAL B N 1
ATOM 3698 C CA . VAL B 1 197 ? 4.789 -24.312 -15.219 1 97.06 197 VAL B CA 1
ATOM 3699 C C . VAL B 1 197 ? 5.98 -24.141 -16.156 1 97.06 197 VAL B C 1
ATOM 3701 O O . VAL B 1 197 ? 6.422 -23.031 -16.438 1 97.06 197 VAL B O 1
ATOM 3704 N N . MET B 1 198 ? 6.48 -25.25 -16.562 1 98.12 198 MET B N 1
ATOM 3705 C CA . MET B 1 198 ? 7.586 -25.328 -17.516 1 98.12 198 MET B CA 1
ATOM 3706 C C . MET B 1 198 ? 7.117 -25.906 -18.844 1 98.12 198 MET B C 1
ATOM 3708 O O . MET B 1 198 ? 6.145 -26.656 -18.891 1 98.12 198 MET B O 1
ATOM 3712 N N . GLY B 1 199 ? 7.727 -25.469 -19.922 1 96.88 199 GLY B N 1
ATOM 3713 C CA . GLY B 1 199 ? 7.43 -25.984 -21.234 1 96.88 199 GLY B CA 1
ATOM 3714 C C . GLY B 1 199 ? 6.07 -25.562 -21.75 1 96.88 199 GLY B C 1
ATOM 3715 O O . GLY B 1 199 ? 5.547 -26.156 -22.703 1 96.88 199 GLY B O 1
ATOM 3716 N N . CYS B 1 200 ? 5.477 -24.578 -21.156 1 96.06 200 CYS B N 1
ATOM 3717 C CA . CYS B 1 200 ? 4.133 -24.125 -21.5 1 96.06 200 CYS B CA 1
ATOM 3718 C C . CYS B 1 200 ? 4.191 -22.969 -22.5 1 96.06 200 CYS B C 1
ATOM 3720 O O . CYS B 1 200 ? 4.895 -21.984 -22.281 1 96.06 200 CYS B O 1
ATOM 3722 N N . THR B 1 201 ? 3.393 -23.094 -23.609 1 96.06 201 THR B N 1
ATOM 3723 C CA . THR B 1 201 ? 3.457 -22.047 -24.609 1 96.06 201 THR B CA 1
ATOM 3724 C C . THR B 1 201 ? 2.158 -21.234 -24.625 1 96.06 201 THR B C 1
ATOM 3726 O O . THR B 1 201 ? 2.109 -20.141 -25.203 1 96.06 201 THR B O 1
ATOM 3729 N N . PHE B 1 202 ? 1.15 -21.781 -24.078 1 95.06 202 PHE B N 1
ATOM 3730 C CA . PHE B 1 202 ? -0.107 -21.047 -24.016 1 95.06 202 PHE B CA 1
ATOM 3731 C C . PHE B 1 202 ? -1.003 -21.594 -22.906 1 95.06 202 PHE B C 1
ATOM 3733 O O . PHE B 1 202 ? -0.794 -22.703 -22.422 1 95.06 202 PHE B O 1
ATOM 3740 N N . TYR B 1 203 ? -1.977 -20.906 -22.484 1 94 203 TYR B N 1
ATOM 3741 C CA . TYR B 1 203 ? -3.074 -21.344 -21.625 1 94 203 TYR B CA 1
ATOM 3742 C C . TYR B 1 203 ? -4.363 -20.609 -21.984 1 94 203 TYR B C 1
ATOM 3744 O O . TYR B 1 203 ? -4.328 -19.516 -22.547 1 94 203 TYR B O 1
ATOM 3752 N N . ASN B 1 204 ? -5.418 -21.203 -21.641 1 92.38 204 ASN B N 1
ATOM 3753 C CA . ASN B 1 204 ? -6.723 -20.641 -22 1 92.38 204 ASN B CA 1
ATOM 3754 C C . ASN B 1 204 ? -7.426 -20.047 -20.781 1 92.38 204 ASN B C 1
ATOM 3756 O O . ASN B 1 204 ? -7.375 -20.609 -19.688 1 92.38 204 ASN B O 1
ATOM 3760 N N . VAL B 1 205 ? -7.977 -18.891 -20.984 1 92.88 205 VAL B N 1
ATOM 3761 C CA . VAL B 1 205 ? -8.945 -18.281 -20.078 1 92.88 205 VAL B CA 1
ATOM 3762 C C . VAL B 1 205 ? -10.273 -18.078 -20.812 1 92.88 205 VAL B C 1
ATOM 3764 O O . VAL B 1 205 ? -10.438 -17.125 -21.578 1 92.88 205 VAL B O 1
ATOM 3767 N N . GLY B 1 206 ? -11.195 -19.016 -20.5 1 89.88 206 GLY B N 1
ATOM 3768 C CA . GLY B 1 206 ? -12.367 -19.047 -21.359 1 89.88 206 GLY B CA 1
ATOM 3769 C C . GLY B 1 206 ? -12.031 -19.297 -22.812 1 89.88 206 GLY B C 1
ATOM 3770 O O . GLY B 1 206 ? -11.328 -20.25 -23.141 1 89.88 206 GLY B O 1
ATOM 3771 N N . PRO B 1 207 ? -12.586 -18.469 -23.688 1 89.56 207 PRO B N 1
ATOM 3772 C CA . PRO B 1 207 ? -12.344 -18.672 -25.125 1 89.56 207 PRO B CA 1
ATOM 3773 C C . PRO B 1 207 ? -11.039 -18.031 -25.594 1 89.56 207 PRO B C 1
ATOM 3775 O O . PRO B 1 207 ? -10.68 -18.156 -26.781 1 89.56 207 PRO B O 1
ATOM 3778 N N . ILE B 1 208 ? -10.359 -17.406 -24.719 1 93.69 208 ILE B N 1
ATOM 3779 C CA . ILE B 1 208 ? -9.195 -16.641 -25.125 1 93.69 208 ILE B CA 1
ATOM 3780 C C . ILE B 1 208 ? -7.918 -17.406 -24.797 1 93.69 208 ILE B C 1
ATOM 3782 O O . ILE B 1 208 ? -7.766 -17.938 -23.688 1 93.69 208 ILE B O 1
ATOM 3786 N N . LYS B 1 209 ? -7.039 -17.453 -25.797 1 94.56 209 LYS B N 1
ATOM 3787 C CA . LYS B 1 209 ? -5.742 -18.094 -25.625 1 94.56 209 LYS B CA 1
ATOM 3788 C C . LYS B 1 209 ? -4.641 -17.078 -25.359 1 94.56 209 LYS B C 1
ATOM 3790 O O . LYS B 1 209 ? -4.445 -16.141 -26.125 1 94.56 209 LYS B O 1
ATOM 3795 N N . PHE B 1 210 ? -3.945 -17.266 -24.219 1 96.38 210 PHE B N 1
ATOM 3796 C CA . PHE B 1 210 ? -2.854 -16.375 -23.828 1 96.38 210 PHE B CA 1
ATOM 3797 C C . PHE B 1 210 ? -1.508 -17.062 -23.984 1 96.38 210 PHE B C 1
ATOM 3799 O O . PHE B 1 210 ? -1.406 -18.281 -23.781 1 96.38 210 PHE B O 1
ATOM 3806 N N . GLN B 1 211 ? -0.558 -16.297 -24.281 1 96.38 211 GLN B N 1
ATOM 3807 C CA . GLN B 1 211 ? 0.796 -16.828 -24.422 1 96.38 211 GLN B CA 1
ATOM 3808 C C . GLN B 1 211 ? 1.403 -17.125 -23.047 1 96.38 211 GLN B C 1
ATOM 3810 O O . GLN B 1 211 ? 1.065 -16.469 -22.062 1 96.38 211 GLN B O 1
ATOM 3815 N N . ALA B 1 212 ? 2.289 -18.109 -23.016 1 97 212 ALA B N 1
ATOM 3816 C CA . ALA B 1 212 ? 3.18 -18.406 -21.906 1 97 212 ALA B CA 1
ATOM 3817 C C . ALA B 1 212 ? 4.586 -18.734 -22.391 1 97 212 ALA B C 1
ATOM 3819 O O . ALA B 1 212 ? 4.754 -19.312 -23.469 1 97 212 ALA B O 1
ATOM 3820 N N . PHE B 1 213 ? 5.551 -18.391 -21.672 1 98.12 213 PHE B N 1
ATOM 3821 C CA . PHE B 1 213 ? 6.922 -18.656 -22.078 1 98.12 213 PHE B CA 1
ATOM 3822 C C . PHE B 1 213 ? 7.371 -20.031 -21.594 1 98.12 213 PHE B C 1
ATOM 3824 O O . PHE B 1 213 ? 7.324 -20.312 -20.391 1 98.12 213 PHE B O 1
ATOM 3831 N N . PRO B 1 214 ? 7.805 -20.828 -22.453 1 98.12 214 PRO B N 1
ATOM 3832 C CA . PRO B 1 214 ? 8.148 -22.203 -22.109 1 98.12 214 PRO B CA 1
ATOM 3833 C C . PRO B 1 214 ? 9.547 -22.328 -21.5 1 98.12 214 PRO B C 1
ATOM 3835 O O . PRO B 1 214 ? 10.453 -22.891 -22.109 1 98.12 214 PRO B O 1
ATOM 3838 N N . ILE B 1 215 ? 9.742 -21.938 -20.281 1 98.5 215 ILE B N 1
ATOM 3839 C CA . ILE B 1 215 ? 11.039 -21.969 -19.594 1 98.5 215 ILE B CA 1
ATOM 3840 C C . ILE B 1 215 ? 11.422 -23.422 -19.281 1 98.5 215 ILE B C 1
ATOM 3842 O O . ILE B 1 215 ? 10.555 -24.25 -19.016 1 98.5 215 ILE B O 1
ATOM 3846 N N . SER B 1 216 ? 12.727 -23.688 -19.359 1 98.5 216 SER B N 1
ATOM 3847 C CA . SER B 1 216 ? 13.242 -24.984 -18.922 1 98.5 216 SER B CA 1
ATOM 3848 C C . SER B 1 216 ? 13.625 -24.953 -17.438 1 98.5 216 SER B C 1
ATOM 3850 O O . SER B 1 216 ? 13.82 -23.891 -16.859 1 98.5 216 SER B O 1
ATOM 3852 N N . LYS B 1 217 ? 13.703 -26.172 -16.875 1 98.44 217 LYS B N 1
ATOM 3853 C CA . LYS B 1 217 ? 14.086 -26.297 -15.477 1 98.44 217 LYS B CA 1
ATOM 3854 C C . LYS B 1 217 ? 15.43 -25.625 -15.211 1 98.44 217 LYS B C 1
ATOM 3856 O O . LYS B 1 217 ? 15.578 -24.875 -14.258 1 98.44 217 LYS B O 1
ATOM 3861 N N . ASP B 1 218 ? 16.375 -25.891 -16.078 1 9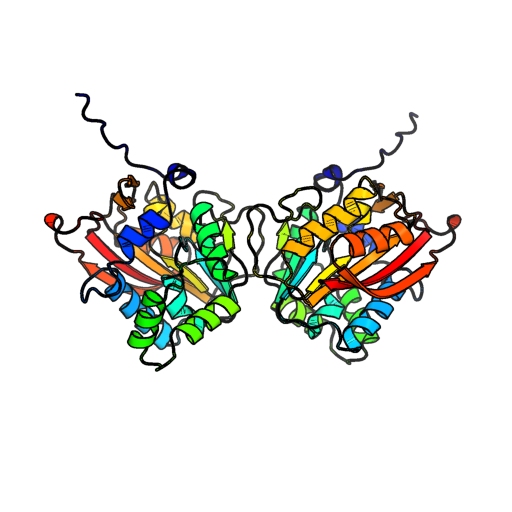8.44 218 ASP B N 1
ATOM 3862 C CA . ASP B 1 218 ? 17.734 -25.359 -15.891 1 98.44 218 ASP B CA 1
ATOM 3863 C C . ASP B 1 218 ? 17.75 -23.844 -15.93 1 98.44 218 ASP B C 1
ATOM 3865 O O . ASP B 1 218 ? 18.359 -23.188 -15.078 1 98.44 218 ASP B O 1
ATOM 3869 N N . LYS B 1 219 ? 17.078 -23.297 -16.906 1 98.56 219 LYS B N 1
ATOM 3870 C CA . LYS B 1 219 ? 17.078 -21.844 -17.078 1 98.56 219 LYS B CA 1
ATOM 3871 C C . LYS B 1 219 ? 16.312 -21.156 -15.945 1 98.56 219 LYS B C 1
ATOM 3873 O O . LYS B 1 219 ? 16.672 -20.062 -15.516 1 98.56 219 LYS B O 1
ATOM 3878 N N . LEU B 1 220 ? 15.297 -21.812 -15.531 1 98.56 220 LEU B N 1
ATOM 3879 C CA . LEU B 1 220 ? 14.531 -21.344 -14.391 1 98.56 220 LEU B CA 1
ATOM 3880 C C . LEU B 1 220 ? 15.414 -21.219 -13.148 1 98.56 220 LEU B C 1
ATOM 3882 O O . LEU B 1 220 ? 15.492 -20.156 -12.539 1 98.56 220 LEU B O 1
ATOM 3886 N N . GLN B 1 221 ? 16.094 -22.266 -12.789 1 98.69 221 GLN B N 1
ATOM 3887 C CA . GLN B 1 221 ? 16.922 -22.281 -11.594 1 98.69 221 GLN B CA 1
ATOM 3888 C C . GLN B 1 221 ? 18.109 -21.328 -11.734 1 98.69 221 GLN B C 1
ATOM 3890 O O . GLN B 1 221 ? 18.453 -20.609 -10.797 1 98.69 221 GLN B O 1
ATOM 3895 N N . GLU B 1 222 ? 18.641 -21.297 -12.898 1 98.62 222 GLU B N 1
ATOM 3896 C CA . GLU B 1 222 ? 19.75 -20.391 -13.18 1 98.62 222 GLU B CA 1
ATOM 3897 C C . GLU B 1 222 ? 19.328 -18.922 -13.016 1 98.62 222 GLU B C 1
ATOM 3899 O O . GLU B 1 222 ? 20.078 -18.109 -12.484 1 98.62 222 GLU B O 1
ATOM 3904 N N . SER B 1 223 ? 18.156 -18.594 -13.516 1 98.69 223 SER B N 1
ATOM 3905 C CA . SER B 1 223 ? 17.641 -17.234 -13.43 1 98.69 223 SER B CA 1
ATOM 3906 C C . SER B 1 223 ? 17.578 -16.75 -11.984 1 98.69 223 SER B C 1
ATOM 3908 O O . SER B 1 223 ? 18 -15.625 -11.688 1 98.69 223 SER B O 1
ATOM 3910 N N . PHE B 1 224 ? 17.156 -17.594 -11.078 1 98.81 224 PHE B N 1
ATOM 3911 C CA . PHE B 1 224 ? 17.047 -17.188 -9.68 1 98.81 224 PHE B CA 1
ATOM 3912 C C . PHE B 1 224 ? 18.406 -17.156 -9.008 1 98.81 224 PHE B C 1
ATOM 3914 O O . PHE B 1 224 ? 18.703 -16.266 -8.219 1 98.81 224 PHE B O 1
ATOM 3921 N N . THR B 1 225 ? 19.219 -18.125 -9.336 1 98.69 225 THR B N 1
ATOM 3922 C CA . THR B 1 225 ? 20.578 -18.125 -8.797 1 98.69 225 THR B CA 1
ATOM 3923 C C . THR B 1 225 ? 21.312 -16.859 -9.227 1 98.69 225 THR B C 1
ATOM 3925 O O . THR B 1 225 ? 21.953 -16.203 -8.414 1 98.69 225 THR B O 1
ATOM 3928 N N . ASN B 1 226 ? 21.188 -16.516 -10.477 1 98.44 226 ASN B N 1
ATOM 3929 C CA . ASN B 1 226 ? 21.828 -15.312 -11.008 1 98.44 226 ASN B CA 1
ATOM 3930 C C . ASN B 1 226 ? 21.281 -14.047 -10.375 1 98.44 226 ASN B C 1
ATOM 3932 O O . ASN B 1 226 ? 21.953 -13.023 -10.312 1 98.44 226 ASN B O 1
ATOM 3936 N N . ALA B 1 227 ? 20.078 -14.125 -9.945 1 98.44 227 ALA B N 1
ATOM 3937 C CA . ALA B 1 227 ? 19.438 -12.969 -9.328 1 98.44 227 ALA B CA 1
ATOM 3938 C C . ALA B 1 227 ? 19.812 -12.852 -7.855 1 98.44 227 ALA B C 1
ATOM 3940 O O . ALA B 1 227 ? 19.312 -11.969 -7.152 1 98.44 227 ALA B O 1
ATOM 3941 N N . GLY B 1 228 ? 20.594 -13.734 -7.367 1 98.25 228 GLY B N 1
ATOM 3942 C CA . GLY B 1 228 ? 21.094 -13.633 -6.004 1 98.25 228 GLY B CA 1
ATOM 3943 C C . GLY B 1 228 ? 20.297 -14.461 -5.016 1 98.25 228 GLY B C 1
ATOM 3944 O O . GLY B 1 228 ? 20.203 -14.117 -3.834 1 98.25 228 GLY B O 1
ATOM 3945 N N . TYR B 1 229 ? 19.688 -15.539 -5.496 1 98.69 229 TYR B N 1
ATOM 3946 C CA . TYR B 1 229 ? 18.938 -16.422 -4.605 1 98.69 229 TYR B CA 1
ATOM 3947 C C . TYR B 1 229 ? 19.625 -17.766 -4.465 1 98.69 229 TYR B C 1
ATOM 3949 O O . TYR B 1 229 ? 20.312 -18.219 -5.391 1 98.69 229 TYR B O 1
ATOM 3957 N N . THR B 1 230 ? 19.422 -18.375 -3.32 1 98.69 230 THR B N 1
ATOM 3958 C CA . THR B 1 230 ? 19.781 -19.766 -3.102 1 98.69 230 THR B CA 1
ATOM 3959 C C . THR B 1 230 ? 18.516 -20.641 -3.018 1 98.69 230 THR B C 1
ATOM 3961 O O . THR B 1 230 ? 17.625 -20.359 -2.225 1 98.69 230 THR B O 1
ATOM 3964 N N . ILE B 1 231 ? 18.531 -21.656 -3.822 1 98.69 231 ILE B N 1
ATOM 3965 C CA . ILE B 1 231 ? 17.375 -22.547 -3.871 1 98.69 231 ILE B CA 1
ATOM 3966 C C . ILE B 1 231 ? 17.406 -23.5 -2.684 1 98.69 231 ILE B C 1
ATOM 3968 O O . ILE B 1 231 ? 18.375 -24.234 -2.496 1 98.69 231 ILE B O 1
ATOM 3972 N N . GLN B 1 232 ? 16.312 -23.5 -1.934 1 98.38 232 GLN B N 1
ATOM 3973 C CA . GLN B 1 232 ? 16.203 -24.328 -0.735 1 98.38 232 GLN B CA 1
ATOM 3974 C C . GLN B 1 232 ? 15.32 -25.547 -0.981 1 98.38 232 GLN B C 1
ATOM 3976 O O . GLN B 1 232 ? 15.453 -26.578 -0.31 1 98.38 232 GLN B O 1
ATOM 3981 N N . TYR B 1 233 ? 14.383 -25.438 -1.783 1 98.38 233 TYR B N 1
ATOM 3982 C CA . TYR B 1 233 ? 13.359 -26.422 -2.094 1 98.38 233 TYR B CA 1
ATOM 3983 C C . TYR B 1 233 ? 12.953 -26.344 -3.561 1 98.38 233 TYR B C 1
ATOM 3985 O O . TYR B 1 233 ? 12.75 -25.25 -4.102 1 98.38 233 TYR B O 1
ATOM 3993 N N . PHE B 1 234 ? 12.93 -27.484 -4.27 1 98.62 234 PHE B N 1
ATOM 3994 C CA . PHE B 1 234 ? 12.422 -27.578 -5.637 1 98.62 234 PHE B CA 1
ATOM 3995 C C . PHE B 1 234 ? 11.766 -28.922 -5.879 1 98.62 234 PHE B C 1
ATOM 3997 O O . PHE B 1 234 ? 12.367 -29.969 -5.641 1 98.62 234 PHE B O 1
ATOM 4004 N N . LYS B 1 235 ? 10.547 -28.859 -6.293 1 98.56 235 LYS B N 1
ATOM 4005 C CA . LYS B 1 235 ? 9.828 -30.062 -6.746 1 98.56 235 LYS B CA 1
ATOM 4006 C C . LYS B 1 235 ? 9.078 -29.781 -8.047 1 98.56 235 LYS B C 1
ATOM 4008 O O . LYS B 1 235 ? 8.578 -28.672 -8.266 1 98.56 235 LYS B O 1
ATOM 4013 N N . ASP B 1 236 ? 9.07 -30.703 -8.867 1 97.75 236 ASP B N 1
ATOM 4014 C CA . ASP B 1 236 ? 8.273 -30.609 -10.086 1 97.75 236 ASP B CA 1
ATOM 4015 C C . ASP B 1 236 ? 7.422 -31.859 -10.281 1 97.75 236 ASP B C 1
ATOM 4017 O O . ASP B 1 236 ? 7.617 -32.844 -9.594 1 97.75 236 ASP B O 1
ATOM 4021 N N . HIS B 1 237 ? 6.453 -31.688 -11.055 1 95.25 237 HIS B N 1
ATOM 4022 C CA . HIS B 1 237 ? 5.5 -32.75 -11.344 1 95.25 237 HIS B CA 1
ATOM 4023 C C . HIS B 1 237 ? 5.051 -32.719 -12.805 1 95.25 237 HIS B C 1
ATOM 4025 O O . HIS B 1 237 ? 4.711 -31.656 -13.32 1 95.25 237 HIS B O 1
ATOM 4031 N N . ALA B 1 238 ? 5.027 -33.938 -13.414 1 94.56 238 ALA B N 1
ATOM 4032 C CA . ALA B 1 238 ? 4.648 -34 -14.82 1 94.56 238 ALA B CA 1
ATOM 4033 C C . ALA B 1 238 ? 3.18 -33.656 -15.023 1 94.56 238 ALA B C 1
ATOM 4035 O O . ALA B 1 238 ? 2.326 -34.031 -14.219 1 94.56 238 ALA B O 1
ATOM 4036 N N . GLY B 1 239 ? 2.998 -32.875 -16.047 1 91.19 239 GLY B N 1
ATOM 4037 C CA . GLY B 1 239 ? 1.622 -32.594 -16.422 1 91.19 239 GLY B CA 1
ATOM 4038 C C . GLY B 1 239 ? 0.94 -33.781 -17.094 1 91.19 239 GLY B C 1
ATOM 4039 O O . GLY B 1 239 ? 1.57 -34.812 -17.328 1 91.19 239 GLY B O 1
ATOM 4040 N N . PRO B 1 240 ? -0.343 -33.594 -17.312 1 87.31 240 PRO B N 1
ATOM 4041 C CA . PRO B 1 240 ? -1.049 -34.656 -18.047 1 87.31 240 PRO B CA 1
ATOM 4042 C C . PRO B 1 240 ? -0.586 -34.781 -19.5 1 87.31 240 PRO B C 1
ATOM 4044 O O . PRO B 1 240 ? 0.071 -33.875 -20.016 1 87.31 240 PRO B O 1
ATOM 4047 N N . PRO B 1 241 ? -1.012 -35.906 -20.109 1 87.5 241 PRO B N 1
ATOM 4048 C CA . PRO B 1 241 ? -0.734 -36 -21.547 1 87.5 241 PRO B CA 1
ATOM 4049 C C . PRO B 1 241 ? -1.346 -34.844 -22.344 1 87.5 241 PRO B C 1
ATOM 4051 O O . PRO B 1 241 ? -2.402 -34.344 -21.969 1 87.5 241 PRO B O 1
ATOM 4054 N N . LYS B 1 242 ? -0.643 -34.5 -23.344 1 81.75 242 LYS B N 1
ATOM 4055 C CA . LYS B 1 242 ? -1.022 -33.344 -24.172 1 81.75 242 LYS B CA 1
ATOM 4056 C C . LYS B 1 242 ? -2.484 -33.438 -24.594 1 81.75 242 LYS B C 1
ATOM 4058 O O . LYS B 1 242 ? -3.193 -32.438 -24.625 1 81.75 242 LYS B O 1
ATOM 4063 N N . GLU B 1 243 ? -2.939 -34.594 -24.922 1 82.75 243 GLU B N 1
ATOM 4064 C CA . GLU B 1 243 ? -4.293 -34.781 -25.422 1 82.75 243 GLU B CA 1
ATOM 4065 C C . GLU B 1 243 ? -5.328 -34.531 -24.328 1 82.75 243 GLU B C 1
ATOM 4067 O O . GLU B 1 243 ? -6.496 -34.281 -24.625 1 82.75 243 GLU B O 1
ATOM 4072 N N . GLU B 1 244 ? -4.832 -34.5 -23.141 1 79.5 244 GLU B N 1
ATOM 4073 C CA . GLU B 1 244 ? -5.734 -34.375 -22 1 79.5 244 GLU B CA 1
ATOM 4074 C C . GLU B 1 244 ? -5.676 -32.969 -21.422 1 79.5 244 GLU B C 1
ATOM 4076 O O . GLU B 1 244 ? -6.539 -32.594 -20.625 1 79.5 244 GLU B O 1
ATOM 4081 N N . ASN B 1 245 ? -4.672 -32.25 -21.812 1 79.44 245 ASN B N 1
ATOM 4082 C CA . ASN B 1 245 ? -4.531 -30.906 -21.281 1 79.44 245 ASN B CA 1
ATOM 4083 C C . ASN B 1 245 ? -5.328 -29.891 -22.109 1 79.44 245 ASN B C 1
ATOM 4085 O O . ASN B 1 245 ? -4.832 -29.375 -23.109 1 79.44 245 ASN B O 1
ATOM 4089 N N . VAL B 1 246 ? -6.48 -29.562 -21.734 1 77.44 246 VAL B N 1
ATOM 4090 C CA . VAL B 1 246 ? -7.41 -28.766 -22.516 1 77.44 246 VAL B CA 1
ATOM 4091 C C . VAL B 1 246 ? -7.199 -27.281 -22.219 1 77.44 246 VAL B C 1
ATOM 4093 O O . VAL B 1 246 ? -7.562 -26.422 -23.031 1 77.44 246 VAL B O 1
ATOM 4096 N N . ILE B 1 247 ? -6.609 -26.984 -21.156 1 86.31 247 ILE B N 1
ATOM 4097 C CA . ILE B 1 247 ? -6.52 -25.594 -20.719 1 86.31 247 ILE B CA 1
ATOM 4098 C C . ILE B 1 247 ? -5.18 -25 -21.141 1 86.31 247 ILE B C 1
ATOM 4100 O O . ILE B 1 247 ? -5.086 -23.812 -21.453 1 86.31 247 ILE B O 1
ATOM 4104 N N . SER B 1 248 ? -4.156 -25.844 -21.156 1 91.75 248 SER B N 1
ATOM 4105 C CA . SER B 1 248 ? -2.805 -25.422 -21.5 1 91.75 248 SER B CA 1
ATOM 4106 C C . SER B 1 248 ? -1.971 -26.578 -22.031 1 91.75 248 SER B C 1
ATOM 4108 O O . SER B 1 248 ? -2.494 -27.672 -22.266 1 91.75 248 SER B O 1
ATOM 4110 N N . ASN B 1 249 ? -0.695 -26.328 -22.422 1 93.5 249 ASN B N 1
ATOM 4111 C CA . ASN B 1 249 ? 0.167 -27.406 -22.891 1 93.5 249 ASN B CA 1
ATOM 4112 C C . ASN B 1 249 ? 1.425 -27.547 -22.031 1 93.5 249 ASN B C 1
ATOM 4114 O O . ASN B 1 249 ? 2.5 -27.859 -22.547 1 93.5 249 ASN B O 1
ATOM 4118 N N . TYR B 1 250 ? 1.245 -27.172 -20.75 1 95 250 TYR B N 1
ATOM 4119 C CA . TYR B 1 250 ? 2.432 -27.234 -19.891 1 95 250 TYR B CA 1
ATOM 4120 C C . TYR B 1 250 ? 2.945 -28.656 -19.781 1 95 250 TYR B C 1
ATOM 4122 O O . TYR B 1 250 ? 2.16 -29.609 -19.797 1 95 250 TYR B O 1
ATOM 4130 N N . GLU B 1 251 ? 4.258 -28.766 -19.656 1 95.62 251 GLU B N 1
ATOM 4131 C CA . GLU B 1 251 ? 4.879 -30.078 -19.547 1 95.62 251 GLU B CA 1
ATOM 4132 C C . GLU B 1 251 ? 5.012 -30.5 -18.094 1 95.62 251 GLU B C 1
ATOM 4134 O O . GLU B 1 251 ? 4.738 -31.656 -17.75 1 95.62 251 GLU B O 1
ATOM 4139 N N . LYS B 1 252 ? 5.496 -29.578 -17.266 1 96.88 252 LYS B N 1
ATOM 4140 C CA . LYS B 1 252 ? 5.672 -29.828 -15.844 1 96.88 252 LYS B CA 1
ATOM 4141 C C . LYS B 1 252 ? 5.266 -28.625 -15.016 1 96.88 252 LYS B C 1
ATOM 4143 O O . LYS B 1 252 ? 5.465 -27.484 -15.43 1 96.88 252 LYS B O 1
ATOM 4148 N N . GLY B 1 253 ? 4.672 -28.906 -13.875 1 97.19 253 GLY B N 1
ATOM 4149 C CA . GLY B 1 253 ? 4.566 -27.906 -12.828 1 97.19 253 GLY B CA 1
ATOM 4150 C C . GLY B 1 253 ? 5.754 -27.906 -11.891 1 97.19 253 GLY B C 1
ATOM 4151 O O . GLY B 1 253 ? 6.469 -28.906 -11.773 1 97.19 253 GLY B O 1
ATOM 4152 N N . PHE B 1 254 ? 6.004 -26.781 -11.242 1 98.56 254 PHE B N 1
ATOM 4153 C CA . PHE B 1 254 ? 7.078 -26.734 -10.258 1 98.56 254 PHE B CA 1
ATOM 4154 C C . PHE B 1 254 ? 6.691 -25.859 -9.07 1 98.56 254 PHE B C 1
ATOM 4156 O O . PHE B 1 254 ? 5.828 -25 -9.188 1 98.56 254 PHE B O 1
ATOM 4163 N N . VAL B 1 255 ? 7.242 -26.094 -7.914 1 98.56 255 VAL B N 1
ATOM 4164 C CA . VAL B 1 255 ? 7.262 -25.219 -6.742 1 98.56 255 VAL B CA 1
ATOM 4165 C C . VAL B 1 255 ? 8.695 -25.031 -6.258 1 98.56 255 VAL B C 1
ATOM 4167 O O . VAL B 1 255 ? 9.469 -26 -6.188 1 98.56 255 VAL B O 1
ATOM 4170 N N . MET B 1 256 ? 9.047 -23.812 -5.992 1 98.81 256 MET B N 1
ATOM 4171 C CA . MET B 1 256 ? 10.414 -23.484 -5.594 1 98.81 256 MET B CA 1
ATOM 4172 C C . MET B 1 256 ? 10.422 -22.516 -4.426 1 98.81 256 MET B C 1
ATOM 4174 O O . MET B 1 256 ? 9.633 -21.562 -4.398 1 98.81 256 MET B O 1
ATOM 4178 N N . HIS B 1 257 ? 11.188 -22.797 -3.414 1 98.75 257 HIS B N 1
ATOM 4179 C CA . HIS B 1 257 ? 11.5 -21.891 -2.314 1 98.75 257 HIS B CA 1
ATOM 4180 C C . HIS B 1 257 ? 12.969 -21.469 -2.344 1 98.75 257 HIS B C 1
ATOM 4182 O O . HIS B 1 257 ? 13.852 -22.328 -2.393 1 98.75 257 HIS B O 1
ATOM 4188 N N . CYS B 1 258 ? 13.18 -20.188 -2.436 1 98.62 258 CYS B N 1
ATOM 4189 C CA . CYS B 1 258 ? 14.531 -19.641 -2.445 1 98.62 258 CYS B CA 1
ATOM 4190 C C . CYS B 1 258 ? 14.711 -18.609 -1.339 1 98.62 258 CYS B C 1
ATOM 4192 O O . CYS B 1 258 ? 13.734 -18.078 -0.812 1 98.62 258 CYS B O 1
ATOM 4194 N N . ILE B 1 259 ? 15.953 -18.344 -0.986 1 98.62 259 ILE B N 1
ATOM 4195 C CA . ILE B 1 259 ? 16.328 -17.328 -0.021 1 98.62 259 ILE B CA 1
ATOM 4196 C C . ILE B 1 259 ? 17.266 -16.312 -0.684 1 98.62 259 ILE B C 1
ATOM 4198 O O . ILE B 1 259 ? 18.203 -16.703 -1.403 1 98.62 259 ILE B O 1
ATOM 4202 N N . ARG B 1 260 ? 16.984 -15.109 -0.472 1 98.31 260 ARG B N 1
ATOM 4203 C CA . ARG B 1 260 ? 17.844 -14.07 -1.012 1 98.31 260 ARG B CA 1
ATOM 4204 C C . ARG B 1 260 ? 19.188 -14.039 -0.292 1 98.31 260 ARG B C 1
ATOM 4206 O O . ARG B 1 260 ? 19.234 -14.07 0.939 1 98.31 260 ARG B O 1
ATOM 4213 N N . ASN B 1 261 ? 20.203 -13.914 -1.078 1 96.44 261 ASN B N 1
ATOM 4214 C CA . ASN B 1 261 ? 21.547 -13.883 -0.506 1 96.44 261 ASN B CA 1
ATOM 4215 C C . ASN B 1 261 ? 21.891 -12.508 0.056 1 96.44 261 ASN B C 1
ATOM 4217 O O . ASN B 1 261 ? 21.359 -11.5 -0.406 1 96.44 261 ASN B O 1
#

Foldseek 3Di:
DPPPPQDADADVCLQPPPALVLQCVVPVVPLPPPDFQLVVLLVVLLVVVVVVLAAEAEEEEEACFQHNQNCLSVLVRYQAYEYEHAYPNSQVNNVCCLVVNDPDVVQSRLVSNCVVNVPPDHSVVSSVSNSVRYPGYAYAQLVDLQRRPPDDDAAGQEYEYEQVQQRRDDDLLSLLSSLLSNCVRHDAFGKYKYKHFAQWQWFDRRPHIYGTHHDDPVSNVVSNVVSQKDWDDKDKDAGDPCVPDPGIRTGIMMITMITGD/DPPPPQDADADVCLQPPPALVLQCVVPVVPLPPPDFLLVVLLVVLLVVVVVVLAAEAEEEEEACFQHNQNCLSVLVRYQAYEYEHAYPNSQVNNVCQLVVNDPDVVQSSLVSNCVVNVPPDHSVVSSVSNSVRYPGYAYAQLVDLQRRPPDDDAAGQEYEYEQVQQQRDDDLLSLLSSLLSNCVRHDAFGKYKYKHFAQWQWFDRRPHIYGTHHDDPVSNVVSNVNSQKDWDDKDKDAGDPCVPPPGIRTGMMMITMITGD

pLDDT: mean 92.26, std 11.62, range [26.75, 98.81]

Solvent-accessible surface area (backbone atoms only — not comparable to full-atom values): 27426 Å² total; per-residue (Å²): 133,78,80,75,74,80,67,75,31,52,68,77,42,38,69,76,69,53,47,50,67,38,39,44,65,62,50,59,76,50,77,76,46,95,71,53,71,64,57,54,50,51,54,51,49,49,55,49,45,71,67,58,76,55,58,41,52,32,31,39,31,44,39,38,51,50,54,68,70,78,50,62,79,49,42,89,42,39,62,34,34,32,41,18,21,65,29,63,56,19,48,50,48,36,44,31,41,66,75,63,75,40,91,62,76,58,56,68,60,37,41,48,50,30,57,74,69,6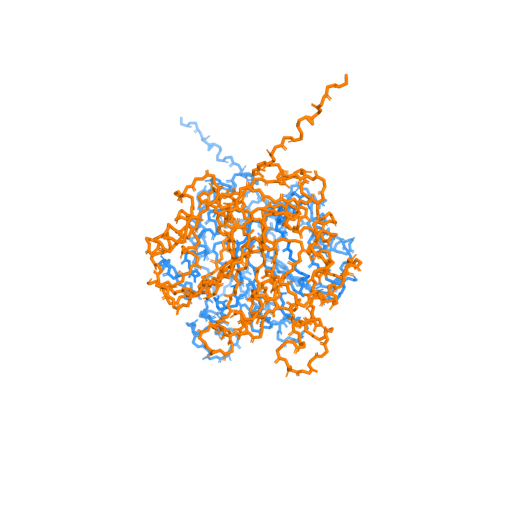4,68,79,53,55,38,67,59,51,51,48,53,48,51,70,26,42,66,31,37,32,57,34,37,72,90,40,90,53,33,48,61,79,53,42,65,61,65,26,28,29,40,34,33,48,61,30,67,34,47,65,32,87,51,79,67,39,55,24,50,37,43,36,57,56,44,74,44,35,48,69,68,16,37,38,43,36,38,39,54,26,49,15,55,34,37,48,45,57,95,43,45,32,44,27,33,51,45,50,73,67,59,51,54,48,22,40,43,74,40,42,32,46,80,76,43,76,48,68,42,77,43,66,58,69,94,70,37,84,51,35,54,40,48,27,35,38,43,37,34,30,30,33,95,133,78,79,77,73,82,68,74,33,53,69,77,40,38,72,76,70,52,49,48,67,38,38,46,65,64,49,59,74,48,78,76,47,93,74,53,72,63,58,55,50,52,54,51,49,51,54,50,46,70,68,60,77,55,59,41,51,34,31,41,31,45,38,39,52,50,54,65,68,78,48,64,78,48,42,89,41,39,62,34,34,33,41,20,21,64,28,62,53,20,46,51,49,36,45,31,41,65,75,63,74,39,92,62,76,58,56,68,58,37,41,48,51,31,56,74,68,65,68,79,54,54,39,66,58,51,52,50,54,47,50,70,26,42,67,30,36,33,57,36,37,71,90,40,88,52,34,47,64,79,52,42,66,61,65,26,29,29,37,37,34,45,62,30,66,34,47,66,29,88,50,77,68,40,55,24,49,38,42,37,58,55,44,73,43,34,47,68,68,17,37,37,43,37,37,37,54,26,50,15,54,34,36,48,46,58,94,43,44,32,43,26,32,51,44,48,73,66,59,51,52,47,22,39,42,73,39,43,32,45,79,76,43,77,50,70,44,78,43,66,58,69,92,69,37,84,51,37,52,41,47,27,36,38,42,36,34,30,31,32,94

Secondary structure (DSSP, 8-state):
--------B-GGGHHHH--HHHHHHHHGGGSS-SSSHHHHHHHHHHHHHHTT----SEEEEES-TTS-HHHHHHGGG-SEEEEEES-HHHHHHHHHHHTT--S---HHHHHHHHHHHT----HHHHHHHHHHHEEEEEE--TTSSSTTTT-B-PPEEEEEEES-HHHH-SSHHHHHHHHHHHHTTEEEEEEEEEEEEES--EEEETTEEEE-----HHHHHHHHHHTTEEEEEEEEEEPPPGGG-SSB--SEEEEEEEEE-/--------B-GGGHHHH--HHHHHHHHGGGSS-SSSHHHHHHHHHHHHHHTT----SEEEEES-TTS-HHHHTTGGG-SEEEEEES-HHHHHHHHHHHTT--S---HHHHHHHHHHHT----HHHHHHHHHHHEEEEEE--TTSSSTTTT-B-PPEEEEEEES-HHHH-SSHHHHHHHHHHHHTTEEEEEEEEEEEEES--EEEETTEEEE-----HHHHHHHHHHTTEEEEEEEEEEPPPGGG-SSB--SEEEEEEEEE-